Protein AF-A0A954LIM2-F1 (afdb_monomer_lite)

Structure (mmCIF, N/CA/C/O backbone):
data_AF-A0A954LIM2-F1
#
_entry.id   AF-A0A954LIM2-F1
#
loop_
_atom_site.group_PDB
_atom_site.id
_atom_site.type_symbol
_atom_site.label_atom_id
_atom_site.label_alt_id
_atom_site.label_comp_id
_atom_site.label_asym_id
_atom_site.label_entity_id
_atom_site.label_seq_id
_atom_site.pdbx_PDB_ins_code
_atom_site.Cartn_x
_atom_site.Cartn_y
_atom_site.Cartn_z
_atom_site.occupancy
_atom_site.B_iso_or_equiv
_atom_site.auth_seq_id
_atom_site.auth_comp_id
_atom_site.auth_asym_id
_atom_site.auth_atom_id
_atom_site.pdbx_PDB_model_num
ATOM 1 N N . MET A 1 1 ? 5.124 -17.667 42.327 1.00 60.28 1 MET A N 1
ATOM 2 C CA . MET A 1 1 ? 3.919 -17.413 41.499 1.00 60.28 1 MET A CA 1
ATOM 3 C C . MET A 1 1 ? 2.924 -18.568 41.597 1.00 60.28 1 MET A C 1
ATOM 5 O O . MET A 1 1 ? 1.798 -18.326 41.997 1.00 60.28 1 MET A O 1
ATOM 9 N N . LEU A 1 2 ? 3.349 -19.816 41.350 1.00 73.19 2 LEU A N 1
ATOM 10 C CA . LEU A 1 2 ? 2.511 -21.023 41.487 1.00 73.19 2 LEU A CA 1
ATOM 11 C C . LEU A 1 2 ? 1.915 -21.252 42.890 1.00 73.19 2 LEU A C 1
ATOM 13 O O . LEU A 1 2 ? 0.775 -21.692 42.985 1.00 73.19 2 LEU A O 1
ATOM 17 N N . SER A 1 3 ? 2.643 -20.940 43.973 1.00 81.25 3 SER A N 1
ATOM 18 C CA . SER A 1 3 ? 2.095 -21.073 45.336 1.00 81.25 3 SER A CA 1
ATOM 19 C C . SER A 1 3 ? 0.910 -20.132 45.569 1.00 81.25 3 SER A C 1
ATOM 21 O O . SER A 1 3 ? -0.141 -20.582 45.998 1.00 81.25 3 SER A O 1
ATOM 23 N N . ARG A 1 4 ? 1.043 -18.862 45.164 1.00 83.56 4 ARG A N 1
ATOM 24 C CA . ARG A 1 4 ? 0.014 -17.824 45.338 1.00 83.56 4 ARG A CA 1
ATOM 25 C C . ARG A 1 4 ? -1.283 -18.168 44.605 1.00 83.56 4 ARG A C 1
ATOM 27 O O . ARG A 1 4 ? -2.336 -18.174 45.218 1.00 83.56 4 ARG A O 1
ATOM 34 N N . VAL A 1 5 ? -1.188 -18.577 43.338 1.00 88.19 5 VAL A N 1
ATOM 35 C CA . VAL A 1 5 ? -2.343 -19.041 42.542 1.00 88.19 5 VAL A CA 1
ATOM 36 C C . VAL A 1 5 ? -3.065 -20.211 43.220 1.00 88.19 5 VAL A C 1
ATOM 38 O O . VAL A 1 5 ? -4.293 -20.237 43.289 1.00 88.19 5 VAL A O 1
ATOM 41 N N . ASN A 1 6 ? -2.307 -21.179 43.743 1.00 89.75 6 ASN A N 1
ATOM 42 C CA . ASN A 1 6 ? -2.873 -22.327 44.448 1.00 89.75 6 ASN A CA 1
ATOM 43 C C . ASN A 1 6 ? -3.541 -21.939 45.772 1.00 89.75 6 ASN A C 1
ATOM 45 O O . ASN A 1 6 ? -4.542 -22.553 46.142 1.00 89.75 6 ASN A O 1
ATOM 49 N N . ASP A 1 7 ? -3.009 -20.945 46.477 1.00 92.75 7 ASP A N 1
ATOM 50 C CA . ASP A 1 7 ? -3.581 -20.462 47.731 1.00 92.75 7 ASP A CA 1
ATOM 51 C C . ASP A 1 7 ? -4.890 -19.698 47.479 1.00 92.75 7 ASP A C 1
ATOM 53 O O . ASP A 1 7 ? -5.909 -20.037 48.084 1.00 92.75 7 ASP A O 1
ATOM 57 N N . THR A 1 8 ? -4.938 -18.817 46.473 1.00 90.06 8 THR A N 1
ATOM 58 C CA . THR A 1 8 ? -6.178 -18.140 46.054 1.00 90.06 8 THR A CA 1
ATOM 59 C C . THR A 1 8 ? -7.251 -19.143 45.602 1.00 90.06 8 THR A C 1
ATOM 61 O O . THR A 1 8 ? -8.418 -19.030 45.979 1.00 90.06 8 THR A O 1
ATOM 64 N N . LEU A 1 9 ? -6.872 -20.192 44.860 1.00 92.06 9 LEU A N 1
ATOM 65 C CA . LEU A 1 9 ? -7.78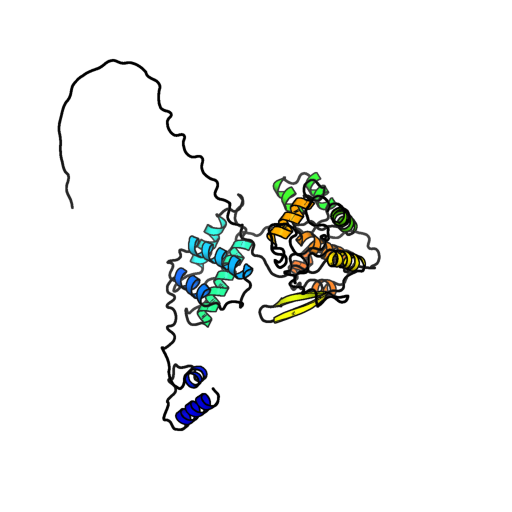6 -21.278 44.474 1.00 92.06 9 LEU A CA 1
ATOM 66 C C . LEU A 1 9 ? -8.322 -22.066 45.679 1.00 92.06 9 LEU A C 1
ATOM 68 O O . LEU A 1 9 ? -9.495 -22.449 45.693 1.00 92.06 9 LEU A O 1
ATOM 72 N N . LYS A 1 10 ? -7.485 -22.332 46.692 1.00 94.69 10 LYS A N 1
ATOM 73 C CA . LYS A 1 10 ? -7.923 -22.982 47.938 1.00 94.69 10 LYS A CA 1
ATOM 74 C C . LYS A 1 10 ? -8.904 -22.103 48.700 1.00 94.69 10 LYS A C 1
ATOM 76 O O . LYS A 1 10 ? -9.874 -22.633 49.238 1.00 94.69 10 LYS A O 1
ATOM 81 N N . ASP A 1 11 ? -8.682 -20.795 48.734 1.00 94.25 11 ASP A N 1
ATOM 82 C CA . ASP A 1 11 ? -9.574 -19.865 49.421 1.00 94.25 11 ASP A CA 1
ATOM 83 C C . ASP A 1 11 ? -10.914 -19.698 48.698 1.00 94.25 11 ASP A C 1
ATOM 85 O O . ASP A 1 11 ? -11.948 -19.649 49.367 1.00 94.25 11 ASP A O 1
ATOM 89 N N . ILE A 1 12 ? -10.932 -19.745 47.361 1.00 93.69 12 ILE A N 1
ATOM 90 C CA . ILE A 1 12 ? -12.177 -19.827 46.578 1.00 93.69 12 ILE A CA 1
ATOM 91 C C . ILE A 1 12 ? -12.929 -21.129 46.889 1.00 93.69 12 ILE A C 1
ATOM 93 O O . ILE A 1 12 ? -14.113 -21.099 47.218 1.00 93.69 12 ILE A O 1
ATOM 97 N N . LYS A 1 13 ? -12.245 -22.283 46.870 1.00 93.50 13 LYS A N 1
ATOM 98 C CA . LYS A 1 13 ? -12.863 -23.588 47.190 1.00 93.50 13 LYS A CA 1
ATOM 99 C C . LYS A 1 13 ? -13.414 -23.665 48.614 1.00 93.50 13 LYS A C 1
ATOM 101 O O . LYS A 1 13 ? -14.409 -24.341 48.845 1.00 93.50 13 LYS A O 1
ATOM 106 N N . ARG A 1 14 ? -12.761 -22.998 49.568 1.00 94.88 14 ARG A N 1
ATOM 107 C CA . ARG A 1 14 ? -13.193 -22.919 50.973 1.00 94.88 14 ARG A CA 1
ATOM 108 C C . ARG A 1 14 ? -14.279 -21.864 51.209 1.00 94.88 14 ARG A C 1
ATOM 110 O O . ARG A 1 14 ? -14.700 -21.705 52.349 1.00 94.88 14 ARG A O 1
ATOM 117 N N . GLY A 1 15 ? -14.688 -21.121 50.176 1.00 90.25 15 GLY A N 1
ATOM 118 C CA . GLY A 1 15 ? -15.663 -20.033 50.282 1.00 90.25 15 GLY A CA 1
ATOM 119 C C . GLY A 1 15 ? -15.150 -18.794 51.023 1.00 90.25 15 GLY A C 1
ATOM 120 O O . GLY A 1 15 ? -15.943 -17.927 51.373 1.00 90.25 15 GLY A O 1
ATOM 121 N N . ARG A 1 16 ? -13.836 -18.700 51.273 1.00 90.19 16 ARG A N 1
ATOM 122 C CA . ARG A 1 16 ? -13.200 -17.536 51.915 1.00 90.19 16 ARG A CA 1
ATOM 123 C C . ARG A 1 16 ? -13.030 -16.366 50.950 1.00 90.19 16 ARG A C 1
ATOM 125 O O . ARG A 1 16 ? -13.025 -15.219 51.379 1.00 90.19 16 ARG A O 1
ATOM 132 N N . LEU A 1 17 ? -12.907 -16.667 49.660 1.00 92.38 17 LEU A N 1
ATOM 133 C CA . LEU A 1 17 ? -12.866 -15.704 48.567 1.00 92.38 17 LEU A CA 1
ATOM 134 C C . LEU A 1 17 ? -14.020 -16.002 47.609 1.00 92.38 17 LEU A C 1
ATOM 136 O O . LEU A 1 17 ? -14.189 -17.136 47.165 1.00 92.38 17 LEU A O 1
ATOM 140 N N . ARG A 1 18 ? -14.820 -14.985 47.287 1.00 91.69 18 ARG A N 1
ATOM 141 C CA . ARG A 1 18 ? -15.905 -15.090 46.309 1.00 91.69 18 ARG A CA 1
ATOM 142 C C . ARG A 1 18 ? -15.488 -14.334 45.057 1.00 91.69 18 ARG A C 1
ATOM 144 O O . ARG A 1 18 ? -15.146 -13.159 45.150 1.00 91.69 18 ARG A O 1
ATOM 151 N N . VAL A 1 19 ? -15.486 -15.015 43.914 1.00 88.88 19 VAL A N 1
ATOM 152 C CA . VAL A 1 19 ? -15.217 -14.373 42.622 1.00 88.88 19 VAL A CA 1
ATOM 153 C C . VAL A 1 19 ? -16.423 -13.485 42.298 1.00 88.88 19 VAL A C 1
ATOM 155 O O . VAL A 1 19 ? -17.538 -14.009 42.303 1.00 88.88 19 VAL A O 1
ATOM 158 N N . PRO A 1 20 ? -16.247 -12.169 42.085 1.00 87.06 20 PRO A N 1
ATOM 159 C CA . PRO A 1 20 ? -17.342 -11.301 41.662 1.00 87.06 20 PRO A CA 1
ATOM 160 C C . PRO A 1 20 ? -17.936 -11.774 40.333 1.00 87.06 20 PRO A C 1
ATOM 162 O O . PRO A 1 20 ? -17.193 -12.196 39.448 1.00 87.06 20 PRO A O 1
ATOM 165 N N . ASP A 1 21 ? -19.257 -11.660 40.180 1.00 82.75 21 ASP A N 1
ATOM 166 C CA . ASP A 1 21 ? -19.974 -12.118 38.979 1.00 82.75 21 ASP A CA 1
ATOM 167 C C . ASP A 1 21 ? -19.512 -11.396 37.695 1.00 82.75 21 ASP A C 1
ATOM 169 O O . ASP A 1 21 ? -19.712 -11.892 36.589 1.00 82.75 21 ASP A O 1
ATOM 173 N N . ASP A 1 22 ? -18.879 -10.227 37.836 1.00 71.88 22 ASP A N 1
ATOM 174 C CA . ASP A 1 22 ? -18.375 -9.388 36.750 1.00 71.88 22 ASP A CA 1
ATOM 175 C C . ASP A 1 22 ? -16.839 -9.390 36.599 1.00 71.88 22 ASP A C 1
ATOM 177 O O . ASP A 1 22 ? -16.312 -8.626 35.786 1.00 71.88 22 ASP A O 1
ATOM 181 N N . ALA A 1 23 ? -16.110 -10.228 37.348 1.00 78.88 23 ALA A N 1
ATOM 182 C CA . ALA A 1 23 ? -14.651 -10.325 37.270 1.00 78.88 23 ALA A CA 1
ATOM 183 C C . ALA A 1 23 ? -14.187 -11.473 36.356 1.00 78.88 23 ALA A C 1
ATOM 185 O O . ALA A 1 23 ? -14.765 -12.557 36.358 1.00 78.88 23 ALA A O 1
ATOM 186 N N . ASP A 1 24 ? -13.084 -11.270 35.622 1.00 80.19 24 ASP A N 1
ATOM 187 C CA . ASP A 1 24 ? -12.388 -12.367 34.937 1.00 80.19 24 ASP A CA 1
ATOM 188 C C . ASP A 1 24 ? -11.778 -13.315 35.994 1.00 80.19 24 ASP A C 1
ATOM 190 O O . ASP A 1 24 ? -10.897 -12.886 36.755 1.00 80.19 24 ASP A O 1
ATOM 194 N N . PRO A 1 25 ? -12.194 -14.596 36.056 1.00 84.31 25 PRO A N 1
ATOM 195 C CA . PRO A 1 25 ? -11.720 -15.527 37.076 1.00 84.31 25 PRO A CA 1
ATOM 196 C C . PRO A 1 25 ? -10.204 -15.744 37.040 1.00 84.31 25 PRO A C 1
ATOM 198 O O . PRO A 1 25 ? -9.582 -15.897 38.090 1.00 84.31 25 PRO A O 1
ATOM 201 N N . ALA A 1 26 ? -9.589 -15.743 35.855 1.00 80.62 26 ALA A N 1
ATOM 202 C CA . ALA A 1 26 ? -8.152 -15.950 35.721 1.00 80.62 26 ALA A CA 1
ATOM 203 C C . ALA A 1 26 ? -7.379 -14.743 36.261 1.00 80.62 26 ALA A C 1
ATOM 205 O O . ALA A 1 26 ? -6.406 -14.911 36.999 1.00 80.62 26 ALA A O 1
ATOM 206 N N . LEU A 1 27 ? -7.841 -13.531 35.944 1.00 77.25 27 LEU A N 1
ATOM 207 C CA . LEU A 1 27 ? -7.218 -12.300 36.424 1.00 77.25 27 LEU A CA 1
ATOM 208 C C . LEU A 1 27 ? -7.368 -12.154 37.947 1.00 77.25 27 LEU A C 1
ATOM 210 O O . LEU A 1 27 ? -6.393 -11.827 38.616 1.00 77.25 27 LEU A O 1
ATOM 214 N N . PHE A 1 28 ? -8.546 -12.482 38.491 1.00 83.31 28 PHE A N 1
ATOM 215 C CA . PHE A 1 28 ? -8.842 -12.472 39.930 1.00 83.31 28 PHE A CA 1
ATOM 216 C C . PHE A 1 28 ? -7.953 -13.435 40.732 1.00 83.31 28 PHE A C 1
ATOM 218 O O . PHE A 1 28 ? -7.491 -13.114 41.827 1.00 83.31 28 PHE A O 1
ATOM 225 N N . ILE A 1 29 ? -7.687 -14.622 40.178 1.00 88.50 29 ILE A N 1
ATOM 226 C CA . ILE A 1 29 ? -6.793 -15.608 40.796 1.00 88.50 29 ILE A CA 1
ATOM 227 C C . ILE A 1 29 ? -5.336 -15.129 40.739 1.00 88.50 29 ILE A C 1
ATOM 229 O O . ILE A 1 29 ? -4.593 -15.273 41.708 1.00 88.50 29 ILE A O 1
ATOM 233 N N . LEU A 1 30 ? -4.914 -14.543 39.616 1.00 83.38 30 LEU A N 1
ATOM 234 C CA . LEU A 1 30 ? -3.550 -14.034 39.448 1.00 83.38 30 LEU A CA 1
ATOM 235 C C . LEU A 1 30 ? -3.264 -12.793 40.307 1.00 83.38 30 LEU A C 1
ATOM 237 O O . LEU A 1 30 ? -2.104 -12.555 40.650 1.00 83.38 30 LEU A O 1
ATOM 241 N N . SER A 1 31 ? -4.298 -12.036 40.677 1.00 82.56 31 SER A N 1
ATOM 242 C CA . SER A 1 31 ? -4.207 -10.844 41.522 1.00 82.56 31 SER A CA 1
ATOM 243 C C . SER A 1 31 ? -4.435 -11.110 43.015 1.00 82.56 31 SER A C 1
ATOM 245 O O . SER A 1 31 ? -4.601 -10.165 43.786 1.00 82.56 31 SER A O 1
ATOM 247 N N . ASP A 1 32 ? -4.404 -12.374 43.454 1.00 86.00 32 ASP A N 1
ATOM 248 C CA . ASP A 1 32 ? -4.543 -12.747 44.871 1.00 86.00 32 ASP A CA 1
ATOM 249 C C . ASP A 1 32 ? -5.898 -12.304 45.467 1.00 86.00 32 ASP A C 1
ATOM 251 O O . ASP A 1 32 ? -5.990 -11.843 46.605 1.00 86.00 32 ASP A O 1
ATOM 255 N N . GLY A 1 33 ? -6.959 -12.359 44.652 1.00 81.19 33 GLY A N 1
ATOM 256 C CA . GLY A 1 33 ? -8.302 -11.919 45.031 1.00 81.19 33 GLY A CA 1
ATOM 257 C C . GLY A 1 33 ? -8.490 -10.400 45.075 1.00 81.19 33 GLY A C 1
ATOM 258 O O . GLY A 1 33 ? -9.546 -9.926 45.497 1.00 81.19 33 GLY A O 1
ATOM 259 N N . LYS A 1 34 ? -7.496 -9.615 44.641 1.00 80.94 34 LYS A N 1
ATOM 260 C CA . LYS A 1 34 ? -7.595 -8.153 44.563 1.00 80.94 34 LYS A CA 1
ATOM 261 C C . LYS A 1 34 ? -8.066 -7.741 43.178 1.00 80.94 34 LYS A C 1
ATOM 263 O O . LYS A 1 34 ? -7.334 -7.856 42.198 1.00 80.94 34 LYS A O 1
ATOM 268 N N . VAL A 1 35 ? -9.292 -7.242 43.078 1.00 64.31 35 VAL A N 1
ATOM 269 C CA . VAL A 1 35 ? -9.741 -6.530 41.876 1.00 64.31 35 VAL A CA 1
ATOM 270 C C . VAL A 1 35 ? -9.316 -5.076 42.045 1.00 64.31 35 VAL A C 1
ATOM 272 O O . VAL A 1 35 ? -10.082 -4.251 42.540 1.00 64.31 35 VAL A O 1
ATOM 275 N N . ASP A 1 36 ? -8.067 -4.765 41.697 1.00 57.91 36 ASP A N 1
ATOM 276 C CA . ASP A 1 36 ? -7.595 -3.380 41.654 1.00 57.91 36 ASP A CA 1
ATOM 277 C C . ASP A 1 36 ? -8.286 -2.673 40.480 1.00 57.91 36 ASP A C 1
ATOM 279 O O . ASP A 1 36 ? -7.799 -2.668 39.355 1.00 57.91 36 ASP A O 1
ATOM 283 N N . LYS A 1 37 ? -9.459 -2.104 40.783 1.00 54.72 37 LYS A N 1
ATOM 284 C CA . LYS A 1 37 ? -10.389 -1.397 39.891 1.00 54.72 37 LYS A CA 1
ATOM 285 C C . LYS A 1 37 ? -10.984 -2.249 38.767 1.00 54.72 37 LYS A C 1
ATOM 287 O O . LYS A 1 37 ? -10.300 -2.837 37.935 1.00 54.72 37 LYS A O 1
ATOM 292 N N . LYS A 1 38 ? -12.317 -2.216 38.689 1.00 52.44 38 LYS A N 1
ATOM 293 C CA . LYS A 1 38 ? -13.050 -2.589 37.478 1.00 52.44 38 LYS A CA 1
ATOM 294 C C . LYS A 1 38 ? -12.432 -1.817 36.305 1.00 52.44 38 LYS A C 1
ATOM 296 O O . LYS A 1 38 ? -12.305 -0.597 36.431 1.00 52.44 38 LYS A O 1
ATOM 301 N N . PRO A 1 39 ? -12.034 -2.477 35.205 1.00 59.31 39 PRO A N 1
ATOM 302 C CA . PRO A 1 39 ? -11.589 -1.766 34.019 1.00 59.31 39 PRO A CA 1
ATOM 303 C C . PRO A 1 39 ? -12.695 -0.792 33.617 1.00 59.31 39 PRO A C 1
ATOM 305 O O . PRO A 1 39 ? -13.811 -1.211 33.299 1.00 59.31 39 PRO A O 1
ATOM 308 N N . GLU A 1 40 ? -12.422 0.508 33.706 1.00 66.81 40 GLU A N 1
ATOM 309 C CA . GLU A 1 40 ? -13.359 1.508 33.219 1.00 66.81 40 GLU A CA 1
ATOM 310 C C . GLU A 1 40 ? -13.441 1.329 31.708 1.00 66.81 40 GLU A C 1
ATOM 312 O O . GLU A 1 40 ? -12.476 1.573 30.983 1.00 66.81 40 GLU A O 1
ATOM 317 N N . VAL A 1 41 ? -14.584 0.834 31.236 1.00 73.00 41 VAL A N 1
ATOM 318 C CA . VAL A 1 41 ? -14.858 0.748 29.806 1.00 73.00 41 VAL A CA 1
ATOM 319 C C . VAL A 1 41 ? -14.809 2.181 29.269 1.00 73.00 41 VAL A C 1
ATOM 321 O O . VAL A 1 41 ? -15.596 3.017 29.733 1.00 73.00 41 VAL A O 1
ATOM 324 N N . PRO A 1 42 ? -13.902 2.500 28.325 1.00 82.12 42 PRO A N 1
ATOM 325 C CA . PRO A 1 42 ? -13.815 3.839 27.770 1.00 82.12 42 PRO A CA 1
ATOM 326 C C . PRO A 1 42 ? -15.179 4.266 27.237 1.00 82.12 42 PRO A C 1
ATOM 328 O O . PRO A 1 42 ? -15.821 3.551 26.467 1.00 82.12 42 PRO A O 1
ATOM 331 N N . THR A 1 43 ? -15.649 5.436 27.662 1.00 86.56 43 THR A N 1
ATOM 332 C CA . THR A 1 43 ? -16.950 5.932 27.216 1.00 86.56 43 THR A CA 1
ATOM 333 C C . THR A 1 43 ? -16.807 6.510 25.810 1.00 86.56 43 THR A C 1
ATOM 335 O O . THR A 1 43 ? -16.353 7.639 25.640 1.00 86.56 43 THR A O 1
ATOM 338 N N . VAL A 1 44 ? -17.211 5.750 24.792 1.00 93.06 44 VAL A N 1
ATOM 339 C CA . VAL A 1 44 ? -17.209 6.204 23.394 1.00 93.06 44 VAL A CA 1
ATOM 340 C C . VAL A 1 44 ? -18.529 6.911 23.085 1.00 93.06 44 VAL A C 1
ATOM 342 O O . VAL A 1 44 ? -19.571 6.271 22.953 1.00 93.06 44 VAL A O 1
ATOM 345 N N . ARG A 1 45 ? -18.503 8.248 22.980 1.00 94.00 45 ARG A N 1
ATOM 346 C CA . ARG A 1 45 ? -19.691 9.055 22.635 1.00 94.00 45 ARG A CA 1
ATOM 347 C C . ARG A 1 45 ? -19.621 9.589 21.211 1.00 94.00 45 ARG A C 1
ATOM 349 O O . ARG A 1 45 ? -20.624 9.568 20.498 1.00 94.00 45 ARG A O 1
ATOM 356 N N . THR A 1 46 ? -18.443 10.049 20.807 1.00 96.94 46 THR A N 1
ATOM 357 C CA . THR A 1 46 ? -18.198 10.726 19.529 1.00 96.94 46 THR A CA 1
ATOM 358 C C . THR A 1 46 ? -17.244 9.943 18.627 1.00 96.94 46 THR A C 1
ATOM 360 O O . THR A 1 46 ? -16.570 9.013 19.077 1.00 96.94 46 THR A O 1
ATOM 363 N N . LEU A 1 47 ? -17.175 10.318 17.347 1.00 95.94 47 LEU A N 1
ATOM 364 C CA . LEU A 1 47 ? -16.177 9.779 16.420 1.00 95.94 47 LEU A CA 1
ATOM 365 C C . LEU A 1 47 ? -14.743 10.005 16.912 1.00 95.94 47 LEU A C 1
ATOM 367 O O . LEU A 1 47 ? -13.928 9.090 16.827 1.00 95.94 47 LEU A O 1
ATOM 371 N N . ALA A 1 48 ? -14.448 11.180 17.473 1.00 96.12 48 ALA A N 1
ATOM 372 C CA . ALA A 1 48 ? -13.147 11.450 18.081 1.00 96.12 48 ALA A CA 1
ATOM 373 C C . ALA A 1 48 ? -12.820 10.468 19.210 1.00 96.12 48 ALA A C 1
ATOM 375 O O . ALA A 1 48 ? -11.710 9.938 19.255 1.00 96.12 48 ALA A O 1
ATOM 376 N N . ASP A 1 49 ? -13.786 10.182 20.092 1.00 96.56 49 ASP A N 1
ATOM 377 C CA . ASP A 1 49 ? -13.582 9.210 21.169 1.00 96.56 49 ASP A CA 1
ATOM 378 C C . ASP A 1 49 ? -13.294 7.818 20.603 1.00 96.56 49 ASP A C 1
ATOM 380 O O . ASP A 1 49 ? -12.370 7.152 21.061 1.00 96.56 49 ASP A O 1
ATOM 384 N N . LEU A 1 50 ? -14.051 7.396 19.583 1.00 96.56 50 LEU A N 1
ATOM 385 C CA . LEU A 1 50 ? -13.867 6.104 18.924 1.00 96.56 50 LEU A CA 1
ATOM 386 C C . LEU A 1 50 ? -12.463 5.974 18.322 1.00 96.56 50 LEU A C 1
ATOM 388 O O . LEU A 1 50 ? -11.798 4.959 18.525 1.00 96.56 50 LEU A O 1
ATOM 392 N N . PHE A 1 51 ? -12.013 6.994 17.589 1.00 96.44 51 PHE A N 1
ATOM 393 C CA . PHE A 1 5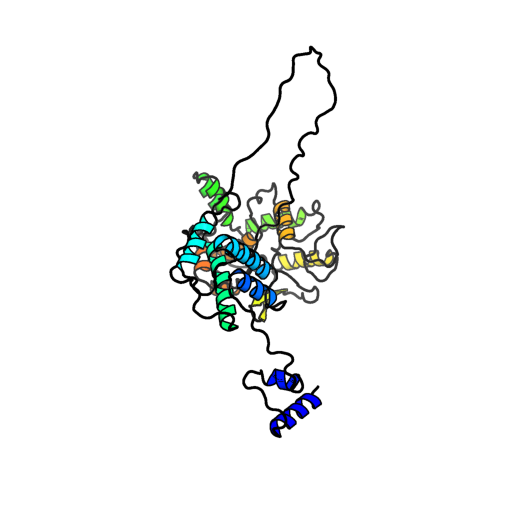1 ? -10.709 6.991 16.925 1.00 96.44 51 PHE A CA 1
ATOM 394 C C . PHE A 1 51 ? -9.563 7.012 17.935 1.00 96.44 51 PHE A C 1
ATOM 396 O O . PHE A 1 51 ? -8.640 6.208 17.819 1.00 96.44 51 PHE A O 1
ATOM 403 N N . ARG A 1 52 ? -9.657 7.851 18.972 1.00 95.75 52 ARG A N 1
ATOM 404 C CA . ARG A 1 52 ? -8.665 7.901 20.052 1.00 95.75 52 ARG A CA 1
ATOM 405 C C . ARG A 1 52 ? -8.557 6.559 20.774 1.00 95.75 52 ARG A C 1
ATOM 407 O O . ARG A 1 52 ? -7.469 5.998 20.861 1.00 95.75 52 ARG A O 1
ATOM 414 N N . VAL A 1 53 ? -9.686 6.014 21.241 1.00 95.19 53 VAL A N 1
ATOM 415 C CA . VAL A 1 53 ? -9.710 4.739 21.980 1.00 95.19 53 VAL A CA 1
ATOM 416 C C . VAL A 1 53 ? -9.164 3.607 21.107 1.00 95.19 53 VAL A C 1
ATOM 418 O O . VAL A 1 53 ? -8.438 2.749 21.602 1.00 95.19 53 VAL A O 1
ATOM 421 N N . TYR A 1 54 ? -9.436 3.621 19.800 1.00 94.81 54 TYR A N 1
ATOM 422 C CA . TYR A 1 54 ? -8.851 2.671 18.857 1.00 94.81 54 TYR A CA 1
ATOM 423 C C . TYR A 1 54 ? -7.322 2.733 18.792 1.00 94.81 54 TYR A C 1
ATOM 425 O O . TYR A 1 54 ? -6.656 1.700 18.887 1.00 94.81 54 TYR A O 1
ATOM 433 N N . GLU A 1 55 ? -6.760 3.930 18.638 1.00 92.62 55 GLU A N 1
ATOM 434 C CA . GLU A 1 55 ? -5.314 4.111 18.513 1.00 92.62 55 GLU A CA 1
ATOM 435 C C . GLU A 1 55 ? -4.561 3.776 19.805 1.00 92.62 55 GLU A C 1
ATOM 437 O O . GLU A 1 55 ? -3.495 3.153 19.738 1.00 92.62 55 GLU A O 1
ATOM 442 N N . GLU A 1 56 ? -5.131 4.148 20.955 1.00 91.19 56 GLU A N 1
ATOM 443 C CA . GLU A 1 56 ? -4.563 3.927 22.291 1.00 91.19 56 GLU A CA 1
ATOM 444 C C . GLU A 1 56 ? -4.641 2.459 22.729 1.00 91.19 56 GLU A C 1
ATOM 446 O O . GLU A 1 56 ? -3.723 1.952 23.373 1.00 91.19 56 GLU A O 1
ATOM 451 N N . THR A 1 57 ? -5.716 1.754 22.363 1.00 89.75 57 THR A N 1
ATOM 452 C CA . THR A 1 57 ? -5.956 0.379 22.835 1.00 89.75 57 THR A CA 1
ATOM 453 C C . THR A 1 57 ? -5.245 -0.667 21.976 1.00 89.75 57 THR A C 1
ATOM 455 O O . THR A 1 57 ? -5.026 -1.789 22.431 1.00 89.75 57 THR A O 1
ATOM 458 N N . LEU A 1 58 ? -4.878 -0.347 20.728 1.00 85.44 58 LEU A N 1
ATOM 459 C CA . LEU A 1 58 ? -4.202 -1.298 19.844 1.00 85.44 58 LEU A CA 1
ATOM 460 C C . LEU A 1 58 ? -2.778 -1.613 20.336 1.00 85.44 58 LEU A C 1
ATOM 462 O O . LEU A 1 58 ? -1.897 -0.749 20.216 1.00 85.44 58 LEU A O 1
ATOM 466 N N . PRO A 1 59 ? -2.497 -2.862 20.769 1.00 81.12 59 PRO A N 1
ATOM 467 C CA . PRO A 1 59 ? -1.179 -3.214 21.271 1.00 81.12 59 PRO A CA 1
ATOM 468 C C . PRO A 1 59 ? -0.093 -3.007 20.204 1.00 81.12 59 PRO A C 1
ATOM 470 O O . PRO A 1 59 ? -0.335 -3.239 19.007 1.00 81.12 59 PRO A O 1
ATOM 473 N N . PRO A 1 60 ? 1.121 -2.595 20.607 1.00 78.75 60 PRO A N 1
ATOM 474 C CA . PRO A 1 60 ? 2.237 -2.473 19.681 1.00 78.75 60 PRO A CA 1
ATOM 475 C C . PRO A 1 60 ? 2.513 -3.823 19.002 1.00 78.75 60 PRO A C 1
ATOM 477 O O . PRO A 1 60 ? 2.463 -4.878 19.630 1.00 78.75 60 PRO A O 1
ATOM 480 N N . GLY A 1 61 ? 2.780 -3.798 17.694 1.00 77.31 61 GLY A N 1
ATOM 481 C CA . GLY A 1 61 ? 3.111 -4.994 16.909 1.00 77.31 61 GLY A CA 1
ATOM 482 C C . GLY A 1 61 ? 1.926 -5.807 16.367 1.00 77.31 61 GLY A C 1
ATOM 483 O O . GLY A 1 61 ? 2.151 -6.678 15.531 1.00 77.31 61 GLY A O 1
ATOM 484 N N . VAL A 1 62 ? 0.674 -5.510 16.748 1.00 82.75 62 VAL A N 1
ATOM 485 C CA . VAL A 1 62 ? -0.516 -6.168 16.153 1.00 82.75 62 VAL A CA 1
ATOM 486 C C . VAL A 1 62 ? -0.685 -5.808 14.677 1.00 82.75 62 VAL A C 1
ATOM 488 O O . VAL A 1 62 ? -1.172 -6.609 13.879 1.00 82.75 62 VAL A O 1
ATOM 491 N N . LYS A 1 63 ? -0.265 -4.598 14.305 1.00 82.06 63 LYS A N 1
ATOM 492 C CA . LYS A 1 63 ? -0.262 -4.106 12.930 1.00 82.06 63 LYS A CA 1
ATOM 493 C C . LYS A 1 63 ? 1.108 -3.576 12.562 1.00 82.06 63 LYS A C 1
ATOM 495 O O . LYS A 1 63 ? 1.852 -3.099 13.417 1.00 82.06 63 LYS A O 1
ATOM 500 N N . GLU A 1 64 ? 1.414 -3.630 11.272 1.00 78.56 64 GLU A N 1
ATOM 501 C CA . GLU A 1 64 ? 2.602 -2.976 10.743 1.00 78.56 64 GLU A CA 1
ATOM 502 C C . GLU A 1 64 ? 2.471 -1.455 10.822 1.00 78.56 64 GLU A C 1
ATOM 504 O O . GLU A 1 64 ? 1.389 -0.912 10.600 1.00 78.56 64 GLU A O 1
ATOM 509 N N . GLU A 1 65 ? 3.586 -0.765 11.068 1.00 80.81 65 GLU A N 1
ATOM 510 C CA . GLU A 1 65 ? 3.594 0.696 11.206 1.00 80.81 65 GLU A CA 1
ATOM 511 C C . GLU A 1 65 ? 3.034 1.415 9.973 1.00 80.81 65 GLU A C 1
ATOM 513 O O . GLU A 1 65 ? 2.217 2.312 10.111 1.00 80.81 65 GLU A O 1
ATOM 518 N N . SER A 1 66 ? 3.348 0.941 8.763 1.00 76.00 66 SER A N 1
ATOM 519 C CA . SER A 1 66 ? 2.800 1.488 7.511 1.00 76.00 66 SER A CA 1
ATOM 520 C C . SER A 1 66 ? 1.279 1.339 7.407 1.00 76.00 66 SER A C 1
ATOM 522 O O . SER A 1 66 ? 0.601 2.186 6.830 1.00 76.00 66 SER A O 1
ATOM 524 N N . THR A 1 67 ? 0.724 0.263 7.974 1.00 82.00 67 THR A N 1
ATOM 525 C CA . THR A 1 67 ? -0.730 0.082 8.052 1.00 82.00 67 THR A CA 1
ATOM 526 C C . THR A 1 67 ? -1.324 1.064 9.056 1.00 82.00 67 THR A C 1
ATOM 528 O O . THR A 1 67 ? -2.335 1.691 8.753 1.00 82.00 67 THR A O 1
ATOM 531 N N . ARG A 1 68 ? -0.674 1.256 10.214 1.00 86.94 68 ARG A N 1
ATOM 532 C CA . ARG A 1 68 ? -1.089 2.259 11.209 1.00 86.94 68 ARG A CA 1
ATOM 533 C C . ARG A 1 68 ? -1.031 3.677 10.635 1.00 86.94 68 ARG A C 1
ATOM 535 O O . ARG A 1 68 ? -1.959 4.446 10.847 1.00 86.94 68 ARG A O 1
ATOM 542 N N . ASP A 1 69 ? 0.005 4.008 9.867 1.00 86.12 69 ASP A N 1
ATOM 543 C CA . ASP A 1 69 ? 0.133 5.288 9.160 1.00 86.12 69 ASP A CA 1
ATOM 544 C C . ASP A 1 69 ? -1.015 5.525 8.179 1.00 86.12 69 ASP A C 1
ATOM 546 O O . ASP A 1 69 ? -1.639 6.587 8.198 1.00 86.12 69 ASP A O 1
ATOM 550 N N . GLY A 1 70 ? -1.334 4.527 7.350 1.00 87.94 70 GLY A N 1
ATOM 551 C CA . GLY A 1 70 ? -2.473 4.604 6.436 1.00 87.94 70 GLY A CA 1
ATOM 552 C C . GLY A 1 70 ? -3.795 4.816 7.176 1.00 87.94 70 GLY A C 1
ATOM 553 O O . GLY A 1 70 ? -4.585 5.680 6.801 1.00 87.94 70 GLY A O 1
ATOM 554 N N . GLU A 1 71 ? -4.012 4.086 8.271 1.00 92.19 71 GLU A N 1
ATOM 555 C CA . GLU A 1 71 ? -5.206 4.237 9.107 1.00 92.19 71 GLU A CA 1
ATOM 556 C C . GLU A 1 71 ? -5.293 5.625 9.744 1.00 92.19 71 GLU A C 1
ATOM 558 O O . GLU A 1 71 ? -6.352 6.239 9.661 1.00 92.19 71 GLU A O 1
ATOM 563 N N . ARG A 1 72 ? -4.190 6.174 10.270 1.00 94.31 72 ARG A N 1
ATOM 564 C CA . ARG A 1 72 ? -4.132 7.552 10.796 1.00 94.31 72 ARG A CA 1
ATOM 565 C C . ARG A 1 72 ? -4.567 8.585 9.757 1.00 94.31 72 ARG A C 1
ATOM 567 O O . ARG A 1 72 ? -5.327 9.505 10.060 1.00 94.31 72 ARG A O 1
ATOM 574 N N . ILE A 1 73 ? -4.117 8.425 8.513 1.00 94.00 73 ILE A N 1
ATOM 575 C CA . ILE A 1 73 ? -4.515 9.305 7.406 1.00 94.00 73 ILE A CA 1
ATOM 576 C C . ILE A 1 73 ? -6.014 9.171 7.124 1.00 94.00 73 ILE A C 1
ATOM 578 O O . ILE A 1 73 ? -6.703 10.184 6.999 1.00 94.00 73 ILE A O 1
ATOM 582 N N . HIS A 1 74 ? -6.533 7.941 7.069 1.00 95.25 74 HIS A N 1
ATOM 583 C CA . HIS A 1 74 ? -7.963 7.706 6.871 1.00 95.25 74 HIS A CA 1
ATOM 584 C C . HIS A 1 74 ? -8.795 8.330 7.998 1.00 95.25 74 HIS A C 1
ATOM 586 O O . HIS A 1 74 ? -9.775 9.017 7.720 1.00 95.25 74 HIS A O 1
ATOM 592 N N . LEU A 1 75 ? -8.383 8.150 9.255 1.00 95.69 75 LEU A N 1
ATOM 593 C CA . LEU A 1 75 ? -9.055 8.705 10.429 1.00 95.69 75 LEU A CA 1
ATOM 594 C C . LEU A 1 75 ? -9.096 10.231 10.401 1.00 95.69 75 LEU A C 1
ATOM 596 O O . LEU A 1 75 ? -10.145 10.817 10.654 1.00 95.69 75 LEU A O 1
ATOM 600 N N . LYS A 1 76 ? -8.000 10.881 9.999 1.00 96.19 76 LYS A N 1
ATOM 601 C CA . LYS A 1 76 ? -7.960 12.335 9.810 1.00 96.19 76 LYS A CA 1
ATOM 602 C C . LYS A 1 76 ? -8.954 12.806 8.744 1.00 96.19 76 LYS A C 1
ATOM 604 O O . LYS A 1 76 ? -9.626 13.819 8.935 1.00 96.19 76 LYS A O 1
ATOM 609 N N . HIS A 1 77 ? -9.059 12.098 7.618 1.00 96.62 77 HIS A N 1
ATOM 610 C CA . HIS A 1 77 ? -10.021 12.445 6.567 1.00 96.62 77 HIS A CA 1
ATOM 611 C C . HIS A 1 77 ? -11.467 12.234 7.027 1.00 96.62 77 HIS A C 1
ATOM 613 O O . HIS A 1 77 ? -12.294 13.126 6.829 1.00 96.62 77 HIS A O 1
ATOM 619 N N . LEU A 1 78 ? -11.745 11.102 7.681 1.00 96.31 78 LEU A N 1
ATOM 620 C CA . LEU A 1 78 ? -13.042 10.780 8.274 1.00 96.31 78 LEU A CA 1
ATOM 621 C C . LEU A 1 78 ? -13.453 11.842 9.295 1.00 96.31 78 LEU A C 1
ATOM 623 O O . LEU A 1 78 ? -14.523 12.424 9.154 1.00 96.31 78 LEU A O 1
ATOM 627 N N . GLY A 1 79 ? -12.587 12.163 10.258 1.00 95.62 79 GLY A N 1
ATOM 628 C CA . GLY A 1 79 ? -12.845 13.178 11.281 1.00 95.62 79 GLY A CA 1
ATOM 629 C C . GLY A 1 79 ? -13.128 14.559 10.688 1.00 95.62 79 GLY A C 1
ATOM 630 O O . GLY A 1 79 ? -14.105 15.209 11.064 1.00 95.62 79 GLY A O 1
ATOM 631 N N . ARG A 1 80 ? -12.341 14.975 9.686 1.00 95.81 80 ARG A N 1
ATOM 632 C CA . ARG A 1 80 ? -12.529 16.260 8.998 1.00 95.81 80 ARG A CA 1
ATOM 633 C C . ARG A 1 80 ? -13.896 16.377 8.317 1.00 95.81 80 ARG A C 1
ATOM 635 O O . ARG A 1 80 ? -14.514 17.433 8.396 1.00 95.81 80 ARG A O 1
ATOM 642 N N . HIS A 1 81 ? -14.360 15.328 7.635 1.00 96.69 81 HIS A N 1
ATOM 643 C CA . HIS A 1 81 ? -15.552 15.400 6.773 1.00 96.69 81 HIS A CA 1
ATOM 644 C C . HIS A 1 81 ? -16.853 14.934 7.442 1.00 96.69 81 HIS A C 1
ATOM 646 O O . HIS A 1 81 ? -17.918 15.462 7.111 1.00 96.69 81 HIS A O 1
ATOM 652 N N . LEU A 1 82 ? -16.778 13.984 8.382 1.00 94.06 82 LEU A N 1
ATOM 653 C CA . LEU A 1 82 ? -17.917 13.526 9.193 1.00 94.06 82 LEU A CA 1
ATOM 654 C C . LEU A 1 82 ? -18.160 14.388 10.433 1.00 94.06 82 LEU A C 1
ATOM 656 O O . LEU A 1 82 ? -19.209 14.241 11.047 1.00 94.06 82 LEU A O 1
ATOM 660 N N . ASN A 1 83 ? -17.237 15.297 10.767 1.00 92.81 83 ASN A N 1
ATOM 661 C CA . ASN A 1 83 ? -17.168 16.018 12.038 1.00 92.81 83 ASN A CA 1
ATOM 662 C C . ASN A 1 83 ? -16.843 15.084 13.214 1.00 92.81 83 ASN A C 1
ATOM 664 O O . ASN A 1 83 ? -17.642 14.256 13.636 1.00 92.81 83 ASN A O 1
ATOM 668 N N . GLU A 1 84 ? -15.672 15.285 13.805 1.00 92.69 84 GLU A N 1
ATOM 669 C CA . GLU A 1 84 ? -15.172 14.559 14.976 1.00 92.69 84 GLU A CA 1
ATOM 670 C C . GLU A 1 84 ? -16.144 14.518 16.168 1.00 92.69 84 GLU A C 1
ATOM 672 O O . GLU A 1 84 ? -16.153 13.545 16.922 1.00 92.69 84 GLU A O 1
ATOM 677 N N . LYS A 1 85 ? -17.000 15.537 16.320 1.00 94.44 85 LYS A N 1
ATOM 678 C CA . LYS A 1 85 ? -18.011 15.616 17.389 1.00 94.44 85 LYS A CA 1
ATOM 679 C C . LYS A 1 85 ? -19.292 14.835 17.089 1.00 94.44 85 LYS A C 1
ATOM 681 O O . LYS A 1 85 ? -20.181 14.800 17.938 1.00 94.44 85 LYS A O 1
ATOM 686 N N . MET A 1 86 ? -19.420 14.244 15.900 1.00 94.62 86 MET A N 1
ATOM 687 C CA . MET A 1 86 ? -20.597 13.467 15.521 1.00 94.62 86 MET A CA 1
ATOM 688 C C . MET A 1 86 ? -20.809 12.317 16.519 1.00 94.62 86 MET A C 1
ATOM 690 O O . MET A 1 86 ? -19.870 11.550 16.767 1.00 94.62 86 MET A O 1
ATOM 694 N N . PRO A 1 87 ? -22.016 12.180 17.099 1.00 95.00 87 PRO A N 1
ATOM 695 C CA . PRO A 1 87 ? -22.337 11.051 17.956 1.00 95.00 87 PRO A CA 1
ATOM 696 C C . PRO A 1 87 ? -22.218 9.736 17.185 1.00 95.00 87 PRO A C 1
ATOM 698 O O . PRO A 1 87 ? -22.793 9.589 16.109 1.00 95.00 87 PRO A O 1
ATOM 701 N N . VAL A 1 88 ? -21.506 8.758 17.748 1.00 94.31 88 VAL A N 1
ATOM 702 C CA . VAL A 1 88 ? -21.416 7.417 17.138 1.00 94.31 88 VAL A CA 1
ATOM 703 C C . VAL A 1 88 ? -22.787 6.742 17.176 1.00 94.31 88 VAL A C 1
ATOM 705 O O . VAL A 1 88 ? -23.227 6.107 16.218 1.00 94.31 88 VAL A O 1
ATOM 708 N N . ARG A 1 89 ? -23.506 6.931 18.288 1.00 89.62 89 ARG A N 1
ATOM 709 C CA . ARG A 1 89 ? -24.870 6.439 18.460 1.00 89.62 89 ARG A CA 1
ATOM 710 C C . ARG A 1 89 ? -25.825 7.273 17.609 1.00 89.62 89 ARG A C 1
ATOM 712 O O . ARG A 1 89 ? -26.039 8.447 17.890 1.00 89.62 89 ARG A O 1
ATOM 719 N N . GLY A 1 90 ? -26.432 6.636 16.613 1.00 86.69 90 GLY A N 1
ATOM 720 C CA . GLY A 1 90 ? -27.401 7.272 15.719 1.00 86.69 90 GLY A CA 1
ATOM 721 C C . GLY A 1 90 ? -26.843 7.676 14.357 1.00 86.69 90 GLY A C 1
ATOM 722 O O . GLY A 1 90 ? -27.606 8.222 13.565 1.00 86.69 90 GLY A O 1
ATOM 723 N N . MET A 1 91 ? -25.571 7.376 14.067 1.00 94.44 91 MET A N 1
ATOM 724 C CA . MET A 1 91 ? -25.027 7.506 12.715 1.00 94.44 91 MET A CA 1
ATOM 725 C C . MET A 1 91 ? -25.802 6.619 11.733 1.00 94.44 91 MET A C 1
ATOM 727 O O . MET A 1 91 ? -26.115 5.463 12.031 1.00 94.44 91 MET A O 1
ATOM 731 N N . LYS A 1 92 ? -26.102 7.163 10.554 1.00 95.12 92 LYS A N 1
ATOM 732 C CA . LYS A 1 92 ? -26.888 6.518 9.497 1.00 95.12 92 LYS A CA 1
ATOM 733 C C . LYS A 1 92 ? -26.074 6.400 8.204 1.00 95.12 92 LYS A C 1
ATOM 735 O O . LYS A 1 92 ? -25.120 7.153 8.018 1.00 95.12 92 LYS A O 1
ATOM 740 N N . PRO A 1 93 ? -26.477 5.528 7.259 1.00 97.00 93 PRO A N 1
ATOM 741 C CA . PRO A 1 93 ? -25.801 5.422 5.963 1.00 97.00 93 PRO A CA 1
ATOM 742 C C . PRO A 1 93 ? -25.708 6.751 5.204 1.00 97.00 93 PRO A C 1
ATOM 744 O O . PRO A 1 93 ? -24.696 7.037 4.575 1.00 97.00 93 PRO A O 1
ATOM 747 N N . HIS A 1 94 ? -26.711 7.622 5.351 1.00 96.75 94 HIS A N 1
ATOM 748 C CA . HIS A 1 94 ? -26.700 8.974 4.787 1.00 96.75 94 HIS A CA 1
ATOM 749 C C . HIS A 1 94 ? -25.505 9.830 5.256 1.00 96.75 94 HIS A C 1
ATOM 751 O O . HIS A 1 94 ? -24.983 10.625 4.477 1.00 96.75 94 HIS A O 1
ATOM 757 N N . ASP A 1 95 ? -25.021 9.658 6.490 1.00 96.50 95 ASP A N 1
ATOM 758 C CA . ASP A 1 95 ? -23.857 10.400 6.989 1.00 96.50 95 ASP A CA 1
ATOM 759 C C . ASP A 1 95 ? -22.577 9.967 6.259 1.00 96.50 95 ASP A C 1
ATOM 761 O O . ASP A 1 95 ? -21.781 10.808 5.833 1.00 96.50 95 ASP A O 1
ATOM 765 N N . LEU A 1 96 ? -22.417 8.658 6.031 1.00 97.38 96 LEU A N 1
ATOM 766 C CA . LEU A 1 96 ? -21.312 8.118 5.238 1.00 97.38 96 LEU A CA 1
ATOM 767 C C . LEU A 1 96 ? -21.449 8.435 3.744 1.00 97.38 96 LEU A C 1
ATOM 769 O O . LEU A 1 96 ? -20.438 8.684 3.090 1.00 97.38 96 LEU A O 1
ATOM 773 N N . GLN A 1 97 ? -22.664 8.505 3.198 1.00 98.12 97 GLN A N 1
ATOM 774 C CA . GLN A 1 97 ? -22.853 8.960 1.820 1.00 98.12 97 GLN A CA 1
ATOM 775 C C . GLN A 1 97 ? -22.438 10.429 1.663 1.00 98.12 97 GLN A C 1
ATOM 777 O O . GLN A 1 97 ? -21.734 10.782 0.718 1.00 98.12 97 GLN A O 1
ATOM 782 N N . ASN A 1 98 ? -22.784 11.286 2.629 1.00 97.19 98 ASN A N 1
ATOM 783 C CA . ASN A 1 98 ? -22.330 12.677 2.644 1.00 97.19 98 ASN A CA 1
ATOM 784 C C . ASN A 1 98 ? -20.810 12.788 2.765 1.00 97.19 98 ASN A C 1
ATOM 786 O O . ASN A 1 98 ? -20.209 13.641 2.109 1.00 97.19 98 ASN A O 1
ATOM 790 N N . TYR A 1 99 ? -20.180 11.917 3.558 1.00 97.69 99 TYR A N 1
ATOM 791 C CA . TYR A 1 99 ? -18.725 11.794 3.583 1.00 97.69 99 TYR A CA 1
ATOM 792 C C . TYR A 1 99 ? -18.163 11.473 2.199 1.00 97.69 99 TYR A C 1
ATOM 794 O O . TYR A 1 99 ? -17.271 12.182 1.742 1.00 97.69 99 TYR A O 1
ATOM 802 N N . ILE A 1 100 ? -18.693 10.450 1.520 1.00 97.81 100 ILE A N 1
ATOM 803 C CA . ILE A 1 100 ? -18.229 10.039 0.188 1.00 97.81 100 ILE A CA 1
ATOM 804 C C . ILE A 1 100 ? -18.349 11.198 -0.805 1.00 97.81 100 ILE A C 1
ATOM 806 O O . ILE A 1 100 ? -17.381 11.504 -1.500 1.00 97.81 100 ILE A O 1
ATOM 810 N N . ASN A 1 101 ? -19.494 11.881 -0.820 1.00 96.75 101 ASN A N 1
ATOM 811 C CA . ASN A 1 101 ? -19.754 12.999 -1.724 1.00 96.75 101 ASN A CA 1
ATOM 812 C C . ASN A 1 101 ? -18.781 14.166 -1.478 1.00 96.75 101 ASN A C 1
ATOM 814 O O . ASN A 1 101 ? -18.182 14.682 -2.419 1.00 96.75 101 ASN A O 1
ATOM 818 N N . ARG A 1 102 ? -18.565 14.551 -0.211 1.00 96.88 102 ARG A N 1
ATOM 819 C CA . ARG A 1 102 ? -17.615 15.620 0.155 1.00 96.88 102 ARG A CA 1
ATOM 820 C C . ARG A 1 102 ? -16.177 15.230 -0.158 1.00 96.88 102 ARG A C 1
ATOM 822 O O . ARG A 1 102 ? -15.439 16.012 -0.747 1.00 96.88 102 ARG A O 1
ATOM 829 N N . ARG A 1 103 ? -15.785 14.007 0.205 1.00 96.50 103 ARG A N 1
ATOM 830 C CA . ARG A 1 103 ? -14.437 13.480 -0.012 1.00 96.50 103 ARG A CA 1
ATOM 831 C C . ARG A 1 103 ? -14.109 13.347 -1.498 1.00 96.50 103 ARG A C 1
ATOM 833 O O . ARG A 1 103 ? -12.965 13.581 -1.869 1.00 96.50 103 ARG A O 1
ATOM 840 N N . GLY A 1 104 ? -15.090 13.011 -2.335 1.00 94.81 104 GLY A N 1
ATOM 841 C CA . GLY A 1 104 ? -14.943 12.972 -3.792 1.00 94.81 104 GLY A CA 1
ATOM 842 C C . GLY A 1 104 ? -14.703 14.343 -4.427 1.00 94.81 104 GLY A C 1
ATOM 843 O O . GLY A 1 104 ? -14.092 14.410 -5.488 1.00 94.81 104 GLY A O 1
ATOM 844 N N . GLY A 1 105 ? -15.128 15.426 -3.766 1.00 94.00 105 GLY A N 1
ATOM 845 C CA . GLY A 1 105 ? -14.843 16.802 -4.180 1.00 94.00 105 GLY A CA 1
ATOM 846 C C . GLY A 1 105 ? -13.460 17.320 -3.767 1.00 94.00 105 GLY A C 1
ATOM 847 O O . GLY A 1 105 ? -13.039 18.370 -4.248 1.00 94.00 105 GLY A O 1
ATOM 848 N N . ASP A 1 106 ? -12.739 16.609 -2.894 1.00 95.69 106 ASP A N 1
ATOM 849 C CA . ASP A 1 106 ? -11.353 16.954 -2.582 1.00 95.69 106 ASP A CA 1
ATOM 850 C C . ASP A 1 106 ? -10.441 16.672 -3.782 1.00 95.69 106 ASP A C 1
ATOM 852 O O . ASP A 1 106 ? -10.697 15.773 -4.588 1.00 95.69 106 ASP A O 1
ATOM 856 N N . THR A 1 107 ? -9.305 17.367 -3.829 1.00 94.94 107 THR A N 1
ATOM 857 C CA . THR A 1 107 ? -8.261 17.128 -4.827 1.00 94.94 107 THR A CA 1
ATOM 858 C C . THR A 1 107 ? -6.947 16.673 -4.198 1.00 94.94 107 THR A C 1
ATOM 860 O O . THR A 1 107 ? -6.604 17.006 -3.060 1.00 94.94 107 THR A O 1
ATOM 863 N N . TRP A 1 108 ? -6.195 15.882 -4.957 1.00 87.75 108 TRP A N 1
ATOM 864 C CA . TRP A 1 108 ? -4.830 15.466 -4.675 1.00 87.75 108 TRP A CA 1
ATOM 865 C C . TRP A 1 108 ? -4.001 15.622 -5.949 1.00 87.75 108 TRP A C 1
ATOM 867 O O . TRP A 1 108 ? -4.359 15.073 -6.985 1.00 87.75 108 TRP A O 1
ATOM 877 N N . ASN A 1 109 ? -2.908 16.390 -5.889 1.00 87.12 109 ASN A N 1
ATOM 878 C CA . ASN A 1 109 ? -2.106 16.759 -7.067 1.00 87.12 109 ASN A CA 1
ATOM 879 C C . ASN A 1 109 ? -2.934 17.365 -8.220 1.00 87.12 109 ASN A C 1
ATOM 881 O O . ASN A 1 109 ? -2.642 17.134 -9.387 1.00 87.12 109 ASN A O 1
ATOM 885 N N . GLY A 1 110 ? -3.976 18.135 -7.888 1.00 88.88 110 GLY A N 1
ATOM 886 C CA . GLY A 1 110 ? -4.871 18.753 -8.871 1.00 88.88 110 GLY A CA 1
ATOM 887 C C . GLY A 1 110 ? -5.944 17.821 -9.443 1.00 88.88 110 GLY A C 1
ATOM 888 O O . GLY A 1 110 ? -6.857 18.311 -10.096 1.00 88.88 110 GLY A O 1
ATOM 889 N N . GLU A 1 111 ? -5.898 16.517 -9.156 1.00 87.06 111 GLU A N 1
ATOM 890 C CA . GLU A 1 111 ? -6.925 15.562 -9.584 1.00 87.06 111 GLU A CA 1
ATOM 891 C C . GLU A 1 111 ? -7.948 15.287 -8.468 1.00 87.06 111 GLU A C 1
ATOM 893 O O . GLU A 1 111 ? -7.573 15.256 -7.291 1.00 87.06 111 GLU A O 1
ATOM 898 N N . PRO A 1 112 ? -9.229 15.036 -8.794 1.00 92.38 112 PRO A N 1
ATOM 899 C CA . PRO A 1 112 ? -10.213 14.558 -7.827 1.00 92.38 112 PRO A CA 1
ATOM 900 C C . PRO A 1 112 ? -9.802 13.236 -7.165 1.00 92.38 112 PRO A C 1
ATOM 902 O O . PRO A 1 112 ? -9.153 12.374 -7.765 1.00 92.38 112 PRO A O 1
ATOM 905 N N . ILE A 1 113 ? -10.213 13.037 -5.915 1.00 93.06 113 ILE A N 1
ATOM 906 C CA . ILE A 1 113 ? -9.910 11.800 -5.189 1.00 93.06 113 ILE A CA 1
ATOM 907 C C . ILE A 1 113 ? -10.669 10.616 -5.792 1.00 93.06 113 ILE A C 1
ATOM 909 O O . ILE A 1 113 ? -11.897 10.577 -5.827 1.00 93.06 113 ILE A O 1
ATOM 913 N N . LYS A 1 114 ? -9.917 9.586 -6.190 1.00 89.06 114 LYS A N 1
ATOM 914 C CA . LYS A 1 114 ? -10.465 8.351 -6.766 1.00 89.06 114 LYS A CA 1
ATOM 915 C C . LYS A 1 114 ? -11.379 7.618 -5.775 1.00 89.06 114 LYS A C 1
ATOM 917 O O . LYS A 1 114 ? -11.029 7.454 -4.602 1.00 89.06 114 LYS A O 1
ATOM 922 N N . GLY A 1 115 ? -12.482 7.051 -6.273 1.00 90.19 115 GLY A N 1
ATOM 923 C CA . GLY A 1 115 ? -13.428 6.258 -5.473 1.00 90.19 115 GLY A CA 1
ATOM 924 C C . GLY A 1 115 ? -12.781 5.075 -4.733 1.00 90.19 115 GLY A C 1
ATOM 925 O O . GLY A 1 115 ? -13.171 4.762 -3.611 1.00 90.19 115 GLY A O 1
ATOM 926 N N . ASP A 1 116 ? -11.726 4.473 -5.297 1.00 87.62 116 ASP A N 1
ATOM 927 C CA . ASP A 1 116 ? -10.899 3.437 -4.647 1.00 87.62 116 ASP A CA 1
ATOM 928 C C . ASP A 1 116 ? -10.277 3.906 -3.319 1.00 87.62 116 ASP A C 1
ATOM 930 O O . ASP A 1 116 ? -10.120 3.117 -2.387 1.00 87.62 116 ASP A O 1
ATOM 934 N N . THR A 1 117 ? -9.875 5.174 -3.233 1.00 89.81 117 THR A N 1
ATOM 935 C CA . THR A 1 117 ? -9.285 5.755 -2.019 1.00 89.81 117 THR A CA 1
ATOM 936 C C . THR A 1 117 ? -10.357 5.949 -0.955 1.00 89.81 117 THR A C 1
ATOM 938 O O . THR A 1 117 ? -10.172 5.520 0.181 1.00 89.81 117 THR A O 1
ATOM 941 N N . ILE A 1 118 ? -11.515 6.488 -1.342 1.00 95.25 118 ILE A N 1
ATOM 942 C CA . ILE A 1 118 ? -12.658 6.687 -0.442 1.00 95.25 118 ILE A CA 1
ATOM 943 C C . ILE A 1 118 ? -13.166 5.340 0.091 1.00 95.25 118 ILE A C 1
ATOM 945 O O . ILE A 1 118 ? -13.409 5.183 1.285 1.00 95.25 118 ILE A O 1
ATOM 949 N N . ALA A 1 119 ? -13.258 4.324 -0.772 1.00 93.81 119 ALA A N 1
ATOM 950 C CA . ALA A 1 119 ? -13.662 2.978 -0.378 1.00 93.81 119 ALA A CA 1
ATOM 951 C C . ALA A 1 119 ? -12.713 2.355 0.662 1.00 93.81 119 ALA A C 1
ATOM 953 O O . ALA A 1 119 ? -13.171 1.660 1.572 1.00 93.81 119 ALA A O 1
ATOM 954 N N . LYS A 1 120 ? -11.401 2.624 0.585 1.00 91.56 120 LYS A N 1
ATOM 955 C CA . LYS A 1 120 ? -10.443 2.187 1.619 1.00 91.56 120 LYS A CA 1
ATOM 956 C C . LYS A 1 120 ? -10.660 2.901 2.942 1.00 91.56 120 LYS A C 1
ATOM 958 O O . LYS A 1 120 ? -10.637 2.241 3.975 1.00 91.56 120 LYS A O 1
ATOM 963 N N . GLU A 1 121 ? -10.901 4.208 2.913 1.00 95.56 121 GLU A N 1
ATOM 964 C CA . GLU A 1 121 ? -11.194 4.994 4.115 1.00 95.56 121 GLU A CA 1
ATOM 965 C C . GLU A 1 121 ? -12.459 4.454 4.814 1.00 95.56 121 GLU A C 1
ATOM 967 O O . GLU A 1 121 ? -12.429 4.168 6.012 1.00 95.56 121 GLU A O 1
ATOM 972 N N . VAL A 1 122 ? -13.531 4.173 4.058 1.00 96.81 122 VAL A N 1
ATOM 973 C CA . VAL A 1 122 ? -14.759 3.541 4.586 1.00 96.81 122 VAL A CA 1
ATOM 974 C C . VAL A 1 122 ? -14.510 2.106 5.073 1.00 96.81 122 VAL A C 1
ATOM 976 O O . VAL A 1 122 ? -15.072 1.681 6.082 1.00 96.81 122 VAL A O 1
ATOM 979 N N . THR A 1 123 ? -13.625 1.350 4.418 1.00 95.25 123 THR A N 1
ATOM 980 C CA . THR A 1 123 ? -13.231 0.007 4.882 1.00 95.25 123 THR A CA 1
ATOM 981 C C . THR A 1 123 ? -12.493 0.071 6.221 1.00 95.25 123 THR A C 1
ATOM 983 O O . THR A 1 123 ? -12.775 -0.728 7.116 1.00 95.25 123 THR A O 1
ATOM 986 N N . THR A 1 124 ? -11.589 1.039 6.399 1.00 94.94 124 THR A N 1
ATOM 987 C CA . THR A 1 124 ? -10.938 1.302 7.689 1.00 94.94 124 THR A CA 1
ATOM 988 C C . THR A 1 124 ? -11.966 1.686 8.747 1.00 94.94 124 THR A C 1
ATOM 990 O O . THR A 1 124 ? -11.941 1.123 9.839 1.00 94.94 124 THR A O 1
ATOM 993 N N . PHE A 1 125 ? -12.921 2.559 8.419 1.00 96.75 125 PHE A N 1
ATOM 994 C CA . PHE A 1 125 ? -14.011 2.906 9.331 1.00 96.75 125 PHE A CA 1
ATOM 995 C C . PHE A 1 125 ? -14.805 1.670 9.780 1.00 96.75 125 PHE A C 1
ATOM 997 O O . PHE A 1 125 ? -14.986 1.448 10.977 1.00 96.75 125 PHE A O 1
ATOM 1004 N N . ARG A 1 126 ? -15.197 0.805 8.835 1.00 96.94 126 ARG A N 1
ATOM 1005 C CA . ARG A 1 126 ? -15.890 -0.460 9.122 1.00 96.94 126 ARG A CA 1
ATOM 1006 C C . ARG A 1 126 ? -15.089 -1.371 10.044 1.00 96.94 126 ARG A C 1
ATOM 1008 O O . ARG A 1 126 ? -15.653 -1.975 10.956 1.00 96.94 126 ARG A O 1
ATOM 1015 N N . LEU A 1 127 ? -13.782 -1.476 9.813 1.00 95.31 127 LEU A N 1
ATOM 1016 C CA . LEU A 1 127 ? -12.884 -2.266 10.650 1.00 95.31 127 LEU A CA 1
ATOM 1017 C C . LEU A 1 127 ? -12.891 -1.760 12.097 1.00 95.31 127 LEU A C 1
ATOM 1019 O O . LEU A 1 127 ? -13.007 -2.568 13.020 1.00 95.31 127 LEU A O 1
ATOM 1023 N N . ILE A 1 128 ? -12.789 -0.444 12.288 1.00 95.81 128 ILE A N 1
ATOM 1024 C CA . ILE A 1 128 ? -12.758 0.197 13.608 1.00 95.81 128 ILE A CA 1
ATOM 1025 C C . ILE A 1 128 ? -14.108 0.057 14.310 1.00 95.81 128 ILE A C 1
ATOM 1027 O O . ILE A 1 128 ? -14.151 -0.328 15.476 1.00 95.81 128 ILE A O 1
ATOM 1031 N N . TRP A 1 129 ? -15.214 0.267 13.595 1.00 96.88 129 TRP A N 1
ATOM 1032 C CA . TRP A 1 129 ? -16.560 0.083 14.139 1.00 96.88 129 TRP A CA 1
ATOM 1033 C C . TRP A 1 129 ? -16.784 -1.347 14.636 1.00 96.88 129 TRP A C 1
ATOM 1035 O O . TRP A 1 129 ? -17.152 -1.564 15.788 1.00 96.88 129 TRP A O 1
ATOM 1045 N N . ASN A 1 130 ? -16.496 -2.345 13.797 1.00 95.56 130 ASN A N 1
ATOM 1046 C CA . ASN A 1 130 ? -16.659 -3.755 14.157 1.00 95.56 130 ASN A CA 1
ATOM 1047 C C . ASN A 1 130 ? -15.728 -4.174 15.300 1.00 95.56 130 ASN A C 1
ATOM 1049 O O . ASN A 1 130 ? -16.051 -5.067 16.083 1.00 95.56 130 ASN A O 1
ATOM 1053 N N . TRP A 1 131 ? -14.545 -3.566 15.397 1.00 94.94 131 TRP A N 1
ATOM 1054 C CA . TRP A 1 131 ? -13.688 -3.734 16.562 1.00 94.94 131 TRP A CA 1
ATOM 1055 C C . TRP A 1 131 ? -14.350 -3.171 17.826 1.00 94.94 131 TRP A C 1
ATOM 1057 O O . TRP A 1 131 ? -14.459 -3.906 18.801 1.00 94.94 131 TRP A O 1
ATOM 1067 N N . ALA A 1 132 ? -14.868 -1.944 17.795 1.00 94.81 132 ALA A N 1
ATOM 1068 C CA . ALA A 1 132 ? -15.494 -1.315 18.956 1.00 94.81 132 ALA A CA 1
ATOM 1069 C C . ALA A 1 132 ? -16.764 -2.046 19.423 1.00 94.81 132 ALA A C 1
ATOM 1071 O O . ALA A 1 132 ? -16.978 -2.170 20.627 1.00 94.81 132 ALA A O 1
ATOM 1072 N N . VAL A 1 133 ? -17.552 -2.605 18.495 1.00 94.56 133 VAL A N 1
ATOM 1073 C CA . VAL A 1 133 ? -18.687 -3.487 18.822 1.00 94.56 133 VAL A CA 1
ATOM 1074 C C . VAL A 1 133 ? -18.217 -4.747 19.550 1.00 94.56 133 VAL A C 1
ATOM 1076 O O . VAL A 1 133 ? -18.760 -5.094 20.593 1.00 94.56 133 VAL A O 1
ATOM 1079 N N . ARG A 1 134 ? -17.168 -5.421 19.054 1.00 93.00 134 ARG A N 1
ATOM 1080 C CA . ARG A 1 134 ? -16.616 -6.622 19.714 1.00 93.00 134 ARG A CA 1
ATOM 1081 C C . ARG A 1 134 ? -16.038 -6.336 21.099 1.00 93.00 134 ARG A C 1
ATOM 1083 O O . ARG A 1 134 ? -16.060 -7.221 21.943 1.00 93.00 134 ARG A O 1
ATOM 1090 N N . MET A 1 135 ? -15.522 -5.129 21.316 1.00 91.12 135 MET A N 1
ATOM 1091 C CA . MET A 1 135 ? -15.016 -4.685 22.617 1.00 91.12 135 MET A CA 1
ATOM 1092 C C . MET A 1 135 ? -16.128 -4.200 23.564 1.00 91.12 135 MET A C 1
ATOM 1094 O O . MET A 1 135 ? -15.840 -3.870 24.710 1.00 91.12 135 MET A O 1
ATOM 1098 N N . GLY A 1 136 ? -17.384 -4.129 23.103 1.00 91.56 136 GLY A N 1
ATOM 1099 C CA . GLY A 1 136 ? -18.514 -3.633 23.893 1.00 91.56 136 GLY A CA 1
ATOM 1100 C C . GLY A 1 136 ? -18.520 -2.116 24.111 1.00 91.56 136 GLY A C 1
ATOM 1101 O O . GLY A 1 136 ? -19.248 -1.629 24.972 1.00 91.56 136 GLY A O 1
ATOM 1102 N N . TYR A 1 137 ? -17.723 -1.353 23.354 1.00 93.25 137 TYR A N 1
ATOM 1103 C CA . TYR A 1 137 ? -17.660 0.111 23.472 1.00 93.25 137 TYR A CA 1
ATOM 1104 C C . TYR A 1 137 ? -18.862 0.799 22.829 1.00 93.25 137 TYR A C 1
ATOM 1106 O O . TYR A 1 137 ? -19.294 1.860 23.276 1.00 93.25 137 TYR A O 1
ATOM 1114 N N . ILE A 1 138 ? -19.397 0.195 21.768 1.00 94.69 138 ILE A N 1
ATOM 1115 C CA . ILE A 1 138 ? -20.590 0.647 21.052 1.00 94.69 138 ILE A CA 1
ATOM 1116 C C . ILE A 1 138 ? -21.444 -0.567 20.682 1.00 94.69 138 ILE A C 1
ATOM 1118 O O . ILE A 1 138 ? -20.957 -1.693 20.667 1.00 94.69 138 ILE A O 1
ATOM 1122 N N . ASN A 1 139 ? -22.705 -0.328 20.331 1.00 92.44 139 ASN A N 1
ATOM 1123 C CA . ASN A 1 139 ? -23.640 -1.361 19.889 1.00 92.44 139 ASN A CA 1
ATOM 1124 C C . ASN A 1 139 ? -24.220 -1.006 18.515 1.00 92.44 139 ASN A C 1
ATOM 1126 O O . ASN A 1 139 ? -24.334 0.172 18.172 1.00 92.44 139 ASN A O 1
ATOM 1130 N N . GLY A 1 140 ? -24.658 -2.024 17.774 1.00 91.00 140 GLY A N 1
ATOM 1131 C CA . GLY A 1 140 ? -25.345 -1.872 16.491 1.00 91.00 140 GLY A CA 1
ATOM 1132 C C . GLY A 1 140 ? -24.459 -2.100 15.265 1.00 91.00 140 GLY A C 1
ATOM 1133 O O . GLY A 1 140 ? -23.233 -2.199 15.349 1.00 91.00 140 GLY A O 1
ATOM 1134 N N . ASN A 1 141 ? -25.114 -2.197 14.109 1.00 92.06 141 ASN A N 1
ATOM 1135 C CA . ASN A 1 141 ? -24.454 -2.454 12.834 1.00 92.06 141 ASN A CA 1
ATOM 1136 C C . ASN A 1 141 ? -23.773 -1.193 12.299 1.00 92.06 141 ASN A C 1
ATOM 1138 O O . ASN A 1 141 ? -24.263 -0.078 12.475 1.00 92.06 141 ASN A O 1
ATOM 1142 N N . VAL A 1 142 ? -22.644 -1.387 11.621 1.00 93.81 142 VAL A N 1
ATOM 1143 C CA . VAL A 1 142 ? -21.940 -0.307 10.931 1.00 93.81 142 VAL A CA 1
ATOM 1144 C C . VAL A 1 142 ? -22.773 0.195 9.737 1.00 93.81 142 VAL A C 1
ATOM 1146 O O . VAL A 1 142 ? -23.223 -0.627 8.938 1.00 93.81 142 VAL A O 1
ATOM 1149 N N . PRO A 1 143 ? -22.971 1.515 9.565 1.00 95.00 143 PRO A N 1
ATOM 1150 C CA . PRO A 1 143 ? -23.902 2.067 8.576 1.00 95.00 143 PRO A CA 1
ATOM 1151 C C . PRO A 1 143 ? -23.328 2.130 7.144 1.00 95.00 143 PRO A C 1
ATOM 1153 O O . PRO A 1 143 ? -23.380 3.171 6.503 1.00 95.00 143 PRO A O 1
ATOM 1156 N N . VAL A 1 144 ? -22.745 1.041 6.637 1.00 96.12 144 VAL A N 1
ATOM 1157 C CA . VAL A 1 144 ? -22.050 1.007 5.324 1.00 96.12 144 VAL A CA 1
ATOM 1158 C C . VAL A 1 144 ? -22.871 0.420 4.178 1.00 96.12 144 VAL A C 1
ATOM 1160 O O . VAL A 1 144 ? -22.388 0.367 3.047 1.00 96.12 144 VAL A O 1
ATOM 1163 N N . ASP A 1 145 ? -24.081 -0.053 4.457 1.00 93.25 145 ASP A N 1
ATOM 1164 C CA . ASP A 1 145 ? -24.926 -0.683 3.447 1.00 93.25 145 ASP A CA 1
ATOM 1165 C C . ASP A 1 145 ? -25.557 0.375 2.530 1.00 93.25 145 ASP A C 1
ATOM 1167 O O . ASP A 1 145 ? -26.008 1.424 2.990 1.00 93.25 145 ASP A O 1
ATOM 1171 N N . GLY A 1 146 ? -25.590 0.092 1.224 1.00 94.81 146 GLY A N 1
ATOM 1172 C CA . GLY A 1 146 ? -26.202 0.972 0.220 1.00 94.81 146 GLY A CA 1
ATOM 1173 C C . GLY A 1 146 ? -25.392 2.222 -0.143 1.00 94.81 146 GLY A C 1
ATOM 1174 O O . GLY A 1 146 ? -25.955 3.148 -0.713 1.00 94.81 146 GLY A O 1
ATOM 1175 N N . LEU A 1 147 ? -24.096 2.272 0.187 1.00 96.88 147 LEU A N 1
ATOM 1176 C CA . LEU A 1 147 ? -23.236 3.399 -0.182 1.00 96.88 147 LEU A CA 1
ATOM 1177 C C . LEU A 1 147 ? -22.876 3.382 -1.673 1.00 96.88 147 LEU A C 1
ATOM 1179 O O . LEU A 1 147 ? -22.431 2.367 -2.213 1.00 96.88 147 LEU A O 1
ATOM 1183 N N . GLU A 1 148 ? -22.991 4.543 -2.307 1.00 96.94 148 GLU A N 1
ATOM 1184 C CA . GLU A 1 148 ? -22.643 4.772 -3.704 1.00 96.94 148 GLU A CA 1
ATOM 1185 C C . GLU A 1 148 ? -21.309 5.514 -3.804 1.00 96.94 148 GLU A C 1
ATOM 1187 O O . GLU A 1 148 ? -21.116 6.577 -3.211 1.00 96.94 148 GLU A O 1
ATOM 1192 N N . TYR A 1 149 ? -20.374 4.955 -4.571 1.00 94.19 149 TYR A N 1
ATOM 1193 C CA . TYR A 1 149 ? -19.041 5.521 -4.771 1.00 94.19 149 TYR A CA 1
ATOM 1194 C C . TYR A 1 149 ? -18.920 6.154 -6.160 1.00 94.19 149 TYR A C 1
ATOM 1196 O O . TYR A 1 149 ? -19.557 5.671 -7.101 1.00 94.19 149 TYR A O 1
ATOM 1204 N N . PRO A 1 150 ? -18.042 7.164 -6.335 1.00 92.19 150 PRO A N 1
ATOM 1205 C CA . PRO A 1 150 ? -17.667 7.632 -7.660 1.00 92.19 150 PRO A CA 1
ATOM 1206 C C . PRO A 1 150 ? -17.240 6.462 -8.544 1.00 92.19 150 PRO A C 1
ATOM 1208 O O . PRO A 1 150 ? -16.559 5.537 -8.076 1.00 92.19 150 PRO A O 1
ATOM 1211 N N . LYS A 1 151 ? -17.638 6.514 -9.820 1.00 88.50 151 LYS A N 1
ATOM 1212 C CA . LYS A 1 151 ? -17.264 5.492 -10.797 1.00 88.50 151 LYS A CA 1
ATOM 1213 C C . LYS A 1 151 ? -15.748 5.332 -10.810 1.00 88.50 151 LYS A C 1
ATOM 1215 O O . LYS A 1 151 ? -14.995 6.299 -10.698 1.00 88.50 151 LYS A O 1
ATOM 1220 N N . ARG A 1 152 ? -15.318 4.080 -10.895 1.00 79.38 152 ARG A N 1
ATOM 1221 C CA . ARG A 1 152 ? -13.910 3.739 -11.046 1.00 79.38 152 ARG A CA 1
ATOM 1222 C C . ARG A 1 152 ? -13.602 3.730 -12.527 1.00 79.38 152 ARG A C 1
ATOM 1224 O O . ARG A 1 152 ? -14.375 3.160 -13.294 1.00 79.38 152 ARG A O 1
ATOM 1231 N N . ASP A 1 153 ? -12.466 4.305 -12.884 1.00 77.94 153 ASP A N 1
ATOM 1232 C CA . ASP A 1 153 ? -11.896 4.065 -14.199 1.00 77.94 153 ASP A CA 1
ATOM 1233 C C . ASP A 1 153 ? -11.609 2.569 -14.318 1.00 77.94 153 ASP A C 1
ATOM 1235 O O . ASP A 1 153 ? -11.055 1.944 -13.399 1.00 77.94 153 ASP A O 1
ATOM 1239 N N . GLU A 1 154 ? -12.029 1.988 -15.436 1.00 80.75 154 GLU A N 1
ATOM 1240 C CA . GLU A 1 154 ? -11.636 0.631 -15.763 1.00 80.75 154 GLU A CA 1
ATOM 1241 C C . GLU A 1 154 ? -10.114 0.592 -15.897 1.00 80.75 154 GLU A C 1
ATOM 1243 O O . GLU A 1 154 ? -9.493 1.461 -16.510 1.00 80.75 154 GLU A O 1
ATOM 1248 N N . ARG A 1 155 ? -9.492 -0.394 -15.248 1.00 81.62 155 ARG A N 1
ATOM 1249 C CA . ARG A 1 155 ? -8.045 -0.558 -15.356 1.00 81.62 155 ARG A CA 1
ATOM 1250 C C . ARG A 1 155 ? -7.738 -1.269 -16.657 1.00 81.62 155 ARG A C 1
ATOM 1252 O O . ARG A 1 155 ? -8.189 -2.398 -16.840 1.00 81.62 155 ARG A O 1
ATOM 1259 N N . GLU A 1 156 ? -6.916 -0.634 -17.475 1.00 87.00 156 GLU A N 1
ATOM 1260 C CA . GLU A 1 156 ? -6.413 -1.214 -18.713 1.00 87.00 156 GLU A CA 1
ATOM 1261 C C . GLU A 1 156 ? -5.632 -2.518 -18.443 1.00 87.00 156 GLU A C 1
ATOM 1263 O O . GLU A 1 156 ? -5.041 -2.695 -17.363 1.00 87.00 156 GLU A O 1
ATOM 1268 N N . PRO A 1 157 ? -5.615 -3.451 -19.410 1.00 89.56 157 PRO A N 1
ATOM 1269 C CA . PRO A 1 157 ? -4.670 -4.561 -19.417 1.00 89.56 157 PRO A CA 1
ATOM 1270 C C . PRO A 1 157 ? -3.224 -4.058 -19.396 1.00 89.56 157 PRO A C 1
ATOM 1272 O O . PRO A 1 157 ? -2.937 -2.949 -19.849 1.00 89.56 157 PRO A O 1
ATOM 1275 N N . PHE A 1 158 ? -2.300 -4.887 -18.905 1.00 91.81 158 PHE A N 1
ATOM 1276 C CA . PHE A 1 158 ? -0.881 -4.561 -19.039 1.00 91.81 158 PHE A CA 1
ATOM 1277 C C . PHE A 1 158 ? -0.467 -4.587 -20.514 1.00 91.81 158 PHE A C 1
ATOM 1279 O O . PHE A 1 158 ? -0.942 -5.420 -21.283 1.00 91.81 158 PHE A O 1
ATOM 1286 N N . MET A 1 159 ? 0.418 -3.669 -20.893 1.00 94.25 159 MET A N 1
ATOM 1287 C CA . MET A 1 159 ? 0.866 -3.455 -22.267 1.00 94.25 159 MET A CA 1
ATOM 1288 C C . MET A 1 159 ? 2.389 -3.411 -22.346 1.00 94.25 159 MET A C 1
ATOM 1290 O O . MET A 1 159 ? 3.061 -2.954 -21.420 1.00 94.25 159 MET A O 1
ATOM 1294 N N . THR A 1 160 ? 2.922 -3.850 -23.478 1.00 95.94 160 THR A N 1
ATOM 1295 C CA . THR A 1 160 ? 4.332 -3.664 -23.837 1.00 95.94 160 THR A CA 1
ATOM 1296 C C . THR A 1 160 ? 4.649 -2.192 -24.087 1.00 95.94 160 THR A C 1
ATOM 1298 O O . THR A 1 160 ? 3.762 -1.375 -24.358 1.00 95.94 160 THR A O 1
ATOM 1301 N N . TRP A 1 161 ? 5.938 -1.856 -24.044 1.00 96.12 161 TRP A N 1
ATOM 1302 C CA . TRP A 1 161 ? 6.430 -0.526 -24.399 1.00 96.12 161 TRP A CA 1
ATOM 1303 C C . TRP A 1 161 ? 5.941 -0.089 -25.788 1.00 96.12 161 TRP A C 1
ATOM 1305 O O . TRP A 1 161 ? 5.358 0.982 -25.949 1.00 96.12 161 TRP A O 1
ATOM 1315 N N . GLU A 1 162 ? 6.095 -0.968 -26.777 1.00 96.12 162 GLU A N 1
ATOM 1316 C CA . GLU A 1 162 ? 5.744 -0.725 -28.173 1.00 96.12 162 GLU A CA 1
ATOM 1317 C C . GLU A 1 162 ? 4.230 -0.546 -28.361 1.00 96.12 162 GLU A C 1
ATOM 1319 O O . GLU A 1 162 ? 3.784 0.235 -29.200 1.00 96.12 162 GLU A O 1
ATOM 1324 N N . GLU A 1 163 ? 3.399 -1.252 -27.589 1.00 95.56 163 GLU A N 1
ATOM 1325 C CA . GLU A 1 163 ? 1.947 -1.047 -27.599 1.00 95.56 163 GLU A CA 1
ATOM 1326 C C . GLU A 1 163 ? 1.550 0.320 -27.053 1.00 95.56 163 GLU A C 1
ATOM 1328 O O . GLU A 1 163 ? 0.684 0.971 -27.645 1.00 95.56 163 GLU A O 1
ATOM 1333 N N . ILE A 1 164 ? 2.187 0.764 -25.966 1.00 96.31 164 ILE A N 1
ATOM 1334 C CA . ILE A 1 164 ? 1.947 2.088 -25.388 1.00 96.31 164 ILE A CA 1
ATOM 1335 C C . ILE A 1 164 ? 2.359 3.172 -26.386 1.00 96.31 164 ILE A C 1
ATOM 1337 O O . ILE A 1 164 ? 1.553 4.053 -26.684 1.00 96.31 164 ILE A O 1
ATOM 1341 N N . GLU A 1 165 ? 3.551 3.074 -26.979 1.00 96.00 165 GLU A N 1
ATOM 1342 C CA . GLU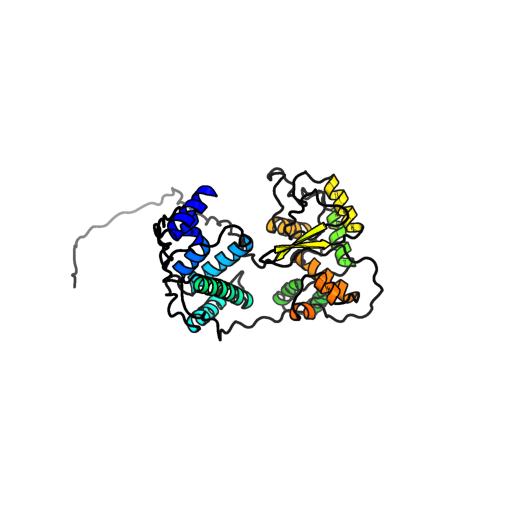 A 1 165 ? 4.009 4.018 -28.005 1.00 96.00 165 GLU A CA 1
ATOM 1343 C C . GLU A 1 165 ? 3.073 4.049 -29.215 1.00 96.00 165 GLU A C 1
ATOM 1345 O O . GLU A 1 165 ? 2.686 5.127 -29.667 1.00 96.00 165 GLU A O 1
ATOM 1350 N N . ARG A 1 166 ? 2.621 2.884 -29.703 1.00 96.75 166 ARG A N 1
ATOM 1351 C CA . ARG A 1 166 ? 1.634 2.815 -30.793 1.00 96.75 166 ARG A CA 1
ATOM 1352 C C . ARG A 1 166 ? 0.302 3.462 -30.422 1.00 96.75 166 ARG A C 1
ATOM 1354 O O . ARG A 1 166 ? -0.319 4.070 -31.290 1.00 96.75 166 ARG A O 1
ATOM 1361 N N . ARG A 1 167 ? -0.170 3.329 -29.177 1.00 95.12 167 ARG A N 1
ATOM 1362 C CA . ARG A 1 167 ? -1.400 4.000 -28.713 1.00 95.12 167 ARG A CA 1
ATOM 1363 C C . ARG A 1 167 ? -1.209 5.515 -28.645 1.00 95.12 167 ARG A C 1
ATOM 1365 O O . ARG A 1 167 ? -2.075 6.239 -29.126 1.00 95.12 167 ARG A O 1
ATOM 1372 N N . ILE A 1 168 ? -0.072 5.985 -28.131 1.00 95.75 168 ILE A N 1
ATOM 1373 C CA . ILE A 1 168 ? 0.283 7.413 -28.086 1.00 95.75 168 ILE A CA 1
ATOM 1374 C C . ILE A 1 168 ? 0.374 7.999 -29.499 1.00 95.75 168 ILE A C 1
ATOM 1376 O O . ILE A 1 168 ? -0.245 9.023 -29.774 1.00 95.75 168 ILE A O 1
ATOM 1380 N N . ALA A 1 169 ? 1.033 7.305 -30.429 1.00 95.88 169 ALA A N 1
ATOM 1381 C CA . ALA A 1 169 ? 1.174 7.740 -31.819 1.00 95.88 169 ALA A CA 1
ATOM 1382 C C . ALA A 1 169 ? -0.162 7.859 -32.579 1.00 95.88 169 ALA A C 1
ATOM 1384 O O . ALA A 1 169 ? -0.241 8.576 -33.573 1.00 95.88 169 ALA A O 1
ATOM 1385 N N . ARG A 1 170 ? -1.229 7.191 -32.115 1.00 95.12 170 ARG A N 1
ATOM 1386 C CA . ARG A 1 170 ? -2.591 7.338 -32.664 1.00 95.12 170 ARG A CA 1
ATOM 1387 C C . ARG A 1 170 ? -3.309 8.607 -32.186 1.00 95.12 170 ARG A C 1
ATOM 1389 O O . ARG A 1 170 ? -4.433 8.841 -32.616 1.00 95.12 170 ARG A O 1
ATOM 1396 N N . GLY A 1 171 ? -2.680 9.407 -31.323 1.00 93.56 171 GLY A N 1
ATOM 1397 C CA . GLY A 1 171 ? -3.205 10.691 -30.862 1.00 93.56 171 GLY A CA 1
ATOM 1398 C C . GLY A 1 171 ? -4.111 10.594 -29.636 1.00 93.56 171 GLY A C 1
ATOM 1399 O O . GLY A 1 171 ? -5.110 11.309 -29.569 1.00 93.56 171 GLY A O 1
ATOM 1400 N N . VAL A 1 172 ? -3.803 9.717 -28.668 1.00 93.56 172 VAL A N 1
ATOM 1401 C CA . VAL A 1 172 ? -4.477 9.812 -27.359 1.00 93.56 172 VAL A CA 1
ATOM 1402 C C . VAL A 1 172 ? -4.090 11.127 -26.662 1.00 93.56 172 VAL A C 1
ATOM 1404 O O . VAL A 1 172 ? -2.957 11.576 -26.834 1.00 93.56 172 VAL A O 1
ATOM 1407 N N . PRO A 1 173 ? -4.990 11.738 -25.869 1.00 93.50 173 PRO A N 1
ATOM 1408 C CA . PRO A 1 173 ? -4.665 12.929 -25.082 1.00 93.50 173 PRO A CA 1
ATOM 1409 C C . PRO A 1 173 ? -3.432 12.729 -24.185 1.00 93.50 173 PRO A C 1
ATOM 1411 O O . PRO A 1 173 ? -3.215 11.629 -23.673 1.00 93.50 173 PRO A O 1
ATOM 1414 N N . ASP A 1 174 ? -2.639 13.780 -23.960 1.00 89.56 174 ASP A N 1
ATOM 1415 C CA . ASP A 1 174 ? -1.352 13.702 -23.242 1.00 89.56 174 ASP A CA 1
ATOM 1416 C C . ASP A 1 174 ? -1.469 13.165 -21.805 1.00 89.56 174 ASP A C 1
ATOM 1418 O O . ASP A 1 174 ? -0.598 12.434 -21.317 1.00 89.56 174 ASP A O 1
ATOM 1422 N N . ASP A 1 175 ? -2.557 13.502 -21.111 1.00 87.94 175 ASP A N 1
ATOM 1423 C CA . ASP A 1 175 ? -2.845 13.026 -19.758 1.00 87.94 175 ASP A CA 1
ATOM 1424 C C . ASP A 1 175 ? -3.135 11.517 -19.748 1.00 87.94 175 ASP A C 1
ATOM 1426 O O . ASP A 1 175 ? -2.622 10.785 -18.896 1.00 87.94 175 ASP A O 1
ATOM 1430 N N . VAL A 1 176 ? -3.882 11.034 -20.744 1.00 88.56 176 VAL A N 1
ATOM 1431 C CA . VAL A 1 176 ? -4.128 9.605 -20.968 1.00 88.56 176 VAL A CA 1
ATOM 1432 C C . VAL A 1 176 ? -2.825 8.907 -21.356 1.00 88.56 176 VAL A C 1
ATOM 1434 O O . VAL A 1 176 ? -2.488 7.881 -20.768 1.00 88.56 176 VAL A O 1
ATOM 1437 N N . GLY A 1 177 ? -2.051 9.484 -22.279 1.00 92.12 177 GLY A N 1
ATOM 1438 C CA . GLY A 1 177 ? -0.759 8.955 -22.718 1.00 92.12 177 GLY A CA 1
ATOM 1439 C C . GLY A 1 177 ? 0.232 8.791 -21.568 1.00 92.12 177 GLY A C 1
ATOM 1440 O O . GLY A 1 177 ? 0.918 7.775 -21.474 1.00 92.12 177 GLY A O 1
ATOM 1441 N N . THR A 1 178 ? 0.249 9.740 -20.631 1.00 90.44 178 THR A N 1
ATOM 1442 C CA . THR A 1 178 ? 1.065 9.648 -19.413 1.00 90.44 178 THR A CA 1
ATOM 1443 C C . THR A 1 178 ? 0.606 8.502 -18.505 1.00 90.44 178 THR A C 1
ATOM 1445 O O . THR A 1 178 ? 1.442 7.755 -17.996 1.00 90.44 178 THR A O 1
ATOM 1448 N N . LYS A 1 179 ? -0.713 8.317 -18.341 1.00 90.50 179 LYS A N 1
ATOM 1449 C CA . LYS A 1 179 ? -1.308 7.248 -17.518 1.00 90.50 179 LYS A CA 1
ATOM 1450 C C . LYS A 1 179 ? -1.107 5.850 -18.105 1.00 90.50 179 LYS A C 1
ATOM 1452 O O . LYS A 1 179 ? -1.029 4.893 -17.340 1.00 90.50 179 LYS A O 1
ATOM 1457 N N . LEU A 1 180 ? -0.966 5.704 -19.426 1.00 93.81 180 LEU A N 1
ATOM 1458 C CA . LEU A 1 180 ? -0.711 4.399 -20.057 1.00 93.81 180 LEU A CA 1
ATOM 1459 C C . LEU A 1 180 ? 0.559 3.724 -19.516 1.00 93.81 180 LEU A C 1
ATOM 1461 O O . LEU A 1 180 ? 0.585 2.504 -19.365 1.00 93.81 180 LEU A O 1
ATOM 1465 N N . TRP A 1 181 ? 1.576 4.504 -19.141 1.00 95.12 181 TRP A N 1
ATOM 1466 C CA . TRP A 1 181 ? 2.816 3.987 -18.554 1.00 95.12 181 TRP A CA 1
ATOM 1467 C C . TRP A 1 181 ? 2.632 3.350 -17.165 1.00 95.12 181 TRP A C 1
ATOM 1469 O O . TRP A 1 181 ? 3.492 2.582 -16.737 1.00 95.12 181 TRP A O 1
ATOM 1479 N N . GLU A 1 182 ? 1.513 3.595 -16.467 1.00 91.06 182 GLU A N 1
ATOM 1480 C CA . GLU A 1 182 ? 1.153 2.861 -15.238 1.00 91.06 182 GLU A CA 1
ATOM 1481 C C . GLU A 1 182 ? 0.835 1.380 -15.516 1.00 91.06 182 GLU A C 1
ATOM 1483 O O . GLU A 1 182 ? 0.931 0.546 -14.613 1.00 91.06 182 GLU A O 1
ATOM 1488 N N . TYR A 1 183 ? 0.487 1.051 -16.764 1.00 93.44 183 TYR A N 1
ATOM 1489 C CA . TYR A 1 183 ? 0.143 -0.293 -17.232 1.00 93.44 183 TYR A CA 1
ATOM 1490 C C . TYR A 1 183 ? 1.271 -0.948 -18.038 1.00 93.44 183 TYR A C 1
ATOM 1492 O O . TYR A 1 183 ? 1.056 -1.975 -18.678 1.00 93.44 183 TYR A O 1
ATOM 1500 N N . LEU A 1 184 ? 2.477 -0.381 -18.010 1.00 95.44 184 LEU A N 1
ATOM 1501 C CA . LEU A 1 184 ? 3.636 -0.964 -18.673 1.00 95.44 184 LEU A CA 1
ATOM 1502 C C . LEU A 1 184 ? 4.000 -2.320 -18.053 1.00 95.44 184 LEU A C 1
ATOM 1504 O O . LEU A 1 184 ? 4.062 -2.476 -16.830 1.00 95.44 184 LEU A O 1
ATOM 1508 N N . TYR A 1 185 ? 4.340 -3.274 -18.910 1.00 93.94 185 TYR A N 1
ATOM 1509 C CA . TYR A 1 185 ? 5.192 -4.398 -18.568 1.00 93.94 185 TYR A CA 1
ATOM 1510 C C . TYR A 1 185 ? 6.347 -4.485 -19.573 1.00 93.94 185 TYR A C 1
ATOM 1512 O O . TYR A 1 185 ? 6.210 -4.146 -20.745 1.00 93.94 185 TYR A O 1
ATOM 1520 N N . LEU A 1 186 ? 7.508 -4.912 -19.088 1.00 92.38 186 LEU A N 1
ATOM 1521 C CA . LEU A 1 186 ? 8.731 -5.047 -19.874 1.00 92.38 186 LEU A CA 1
ATOM 1522 C C . LEU A 1 186 ? 8.858 -6.475 -20.403 1.00 92.38 186 LEU A C 1
ATOM 1524 O O . LEU A 1 186 ? 8.645 -7.439 -19.662 1.00 92.38 186 LEU A O 1
ATOM 1528 N N . THR A 1 187 ? 9.268 -6.618 -21.658 1.00 92.12 187 THR A N 1
ATOM 1529 C CA . THR A 1 187 ? 9.670 -7.912 -22.225 1.00 92.12 187 THR A CA 1
ATOM 1530 C C . THR A 1 187 ? 10.981 -8.396 -21.600 1.00 92.12 187 THR A C 1
ATOM 1532 O O . THR A 1 187 ? 11.684 -7.636 -20.933 1.00 92.12 187 THR A O 1
ATOM 1535 N N . ARG A 1 188 ? 11.352 -9.664 -21.817 1.00 86.06 188 ARG A N 1
ATOM 1536 C CA . ARG A 1 188 ? 12.620 -10.211 -21.300 1.00 86.06 188 ARG A CA 1
ATOM 1537 C C . ARG A 1 188 ? 13.836 -9.403 -21.763 1.00 86.06 188 ARG A C 1
ATOM 1539 O O . ARG A 1 188 ? 14.642 -9.019 -20.928 1.00 86.06 188 ARG A O 1
ATOM 1546 N N . SER A 1 189 ? 13.922 -9.083 -23.054 1.00 88.31 189 SER A N 1
ATOM 1547 C CA . SER A 1 189 ? 15.030 -8.288 -23.600 1.00 88.31 189 SER A CA 1
ATOM 1548 C C . SER A 1 189 ? 15.071 -6.875 -23.021 1.00 88.31 189 SER A C 1
ATOM 1550 O O . SER A 1 189 ? 16.146 -6.365 -22.728 1.00 88.31 189 SER A O 1
ATOM 1552 N N . GLN A 1 190 ? 13.910 -6.252 -22.803 1.00 90.25 190 GLN A N 1
ATOM 1553 C CA . GLN A 1 190 ? 13.825 -4.942 -22.157 1.00 90.25 190 GLN A CA 1
ATOM 1554 C C . GLN A 1 190 ? 14.224 -5.000 -20.681 1.00 90.25 190 GLN A C 1
ATOM 1556 O O . GLN A 1 190 ? 14.840 -4.057 -20.192 1.00 90.25 190 GLN A O 1
ATOM 1561 N N . ILE A 1 191 ? 13.894 -6.090 -19.975 1.00 87.81 191 ILE A N 1
ATOM 1562 C CA . ILE A 1 191 ? 14.396 -6.322 -18.621 1.00 87.81 191 ILE A CA 1
ATOM 1563 C C . ILE A 1 191 ? 15.919 -6.408 -18.679 1.00 87.81 191 ILE A C 1
ATOM 1565 O O . ILE A 1 191 ? 16.581 -5.596 -18.045 1.00 87.81 191 ILE A O 1
ATOM 1569 N N . ASP A 1 192 ? 16.479 -7.306 -19.487 1.00 81.19 192 ASP A N 1
ATOM 1570 C CA . ASP A 1 192 ? 17.930 -7.452 -19.605 1.00 81.19 192 ASP A CA 1
ATOM 1571 C C . ASP A 1 192 ? 18.589 -6.097 -19.911 1.00 81.19 192 ASP A C 1
ATOM 1573 O O . ASP A 1 192 ? 19.523 -5.696 -19.228 1.00 81.19 192 ASP A O 1
ATOM 1577 N N . GLU A 1 193 ? 18.037 -5.303 -20.827 1.00 84.56 193 GLU A N 1
ATOM 1578 C CA . GLU A 1 193 ? 18.580 -3.988 -21.167 1.00 84.56 193 GLU A CA 1
ATOM 1579 C C . GLU A 1 193 ? 18.393 -2.907 -20.085 1.00 84.56 193 GLU A C 1
ATOM 1581 O O . GLU A 1 193 ? 19.217 -2.004 -20.005 1.00 84.56 193 GLU A O 1
ATOM 1586 N N . VAL A 1 194 ? 17.360 -2.936 -19.237 1.00 83.62 194 VAL A N 1
ATOM 1587 C CA . VAL A 1 194 ? 17.272 -1.978 -18.112 1.00 83.62 194 VAL A CA 1
ATOM 1588 C C . VAL A 1 194 ? 18.161 -2.403 -16.941 1.00 83.62 194 VAL A C 1
ATOM 1590 O O . VAL A 1 194 ? 18.679 -1.552 -16.216 1.00 83.62 194 VAL A O 1
ATOM 1593 N N . LEU A 1 195 ? 18.379 -3.710 -16.768 1.00 73.88 195 LEU A N 1
ATOM 1594 C CA . LEU A 1 195 ? 19.205 -4.256 -15.694 1.00 73.88 195 LEU A CA 1
ATOM 1595 C C . LEU A 1 195 ? 20.716 -4.214 -16.044 1.00 73.88 195 LEU A C 1
ATOM 1597 O O . LEU A 1 195 ? 21.526 -3.888 -15.178 1.00 73.88 195 LEU A O 1
ATOM 1601 N N . LEU A 1 196 ? 21.118 -4.466 -17.298 1.00 61.53 196 LEU A N 1
ATOM 1602 C CA . LEU A 1 196 ? 22.528 -4.551 -17.730 1.00 61.53 196 LEU A CA 1
ATOM 1603 C C . LEU A 1 196 ? 23.330 -3.238 -17.545 1.00 61.53 196 LEU A C 1
ATOM 1605 O O . LEU A 1 196 ? 24.427 -3.292 -16.985 1.00 61.53 196 LEU A O 1
ATOM 1609 N N . PRO A 1 197 ? 22.831 -2.042 -17.921 1.00 50.94 197 PRO A N 1
ATOM 1610 C CA . PRO A 1 197 ? 23.511 -0.777 -17.656 1.00 50.94 197 PRO A CA 1
ATOM 1611 C C . PRO A 1 197 ? 23.504 -0.414 -16.170 1.00 50.94 197 PRO A C 1
ATOM 1613 O O . PRO A 1 197 ? 24.466 0.182 -15.697 1.00 50.94 197 PRO A O 1
ATOM 1616 N N . GLY A 1 198 ? 22.464 -0.785 -15.412 1.00 49.50 198 GLY A N 1
ATOM 1617 C CA . GLY A 1 198 ? 22.378 -0.534 -13.966 1.00 49.50 198 GLY A CA 1
ATOM 1618 C C . GLY A 1 198 ? 23.457 -1.261 -13.156 1.00 49.50 198 GLY A C 1
ATOM 1619 O O . GLY A 1 198 ? 23.910 -0.747 -12.134 1.00 49.50 198 GLY A O 1
ATOM 1620 N N . ILE A 1 199 ? 23.933 -2.405 -13.659 1.00 47.88 199 ILE A N 1
ATOM 1621 C CA . ILE A 1 199 ? 25.056 -3.161 -13.087 1.00 47.88 199 ILE A CA 1
ATOM 1622 C C . ILE A 1 199 ? 26.400 -2.436 -13.313 1.00 47.88 199 ILE A C 1
ATOM 1624 O O . ILE A 1 199 ? 27.279 -2.529 -12.459 1.00 47.88 199 ILE A O 1
ATOM 1628 N N . HIS A 1 200 ? 26.547 -1.653 -14.393 1.00 38.62 200 HIS A N 1
ATOM 1629 C CA . HIS A 1 200 ? 27.813 -1.005 -14.779 1.00 38.62 200 HIS A CA 1
ATOM 1630 C C . HIS A 1 200 ? 27.881 0.523 -14.555 1.00 38.62 200 HIS A C 1
ATOM 1632 O O . HIS A 1 200 ? 28.970 1.060 -14.358 1.00 38.62 200 HIS A O 1
ATOM 1638 N N . LEU A 1 201 ? 26.756 1.248 -14.524 1.00 36.28 201 LEU A N 1
ATOM 1639 C CA . LEU A 1 201 ? 26.692 2.715 -14.345 1.00 36.28 201 LEU A CA 1
ATOM 1640 C C . LEU A 1 201 ? 26.903 3.177 -12.885 1.00 36.28 201 LEU A C 1
ATOM 1642 O O . LEU A 1 201 ? 26.808 4.364 -12.564 1.00 36.28 201 LEU A O 1
ATOM 1646 N N . SER A 1 202 ? 27.229 2.254 -11.979 1.00 41.09 202 SER A N 1
ATOM 1647 C CA . SER A 1 202 ? 27.306 2.478 -10.534 1.00 41.09 202 SER A CA 1
ATOM 1648 C C . SER A 1 202 ? 28.588 3.183 -10.049 1.00 41.09 202 SER A C 1
ATOM 1650 O O . SER A 1 202 ? 28.915 3.115 -8.865 1.00 41.09 202 SER A O 1
ATOM 1652 N N . THR A 1 203 ? 29.350 3.842 -10.925 1.00 35.50 203 THR A N 1
ATOM 1653 C CA . THR A 1 203 ? 30.543 4.612 -10.524 1.00 35.50 203 THR A CA 1
ATOM 1654 C C . THR A 1 203 ? 30.224 6.054 -10.116 1.00 35.50 203 THR A C 1
ATOM 1656 O O . THR A 1 203 ? 31.052 6.688 -9.466 1.00 35.50 203 THR A O 1
ATOM 1659 N N . GLN A 1 204 ? 29.028 6.577 -10.426 1.00 36.62 204 GLN A N 1
ATOM 1660 C CA . GLN A 1 204 ? 28.656 7.970 -10.114 1.00 36.62 204 GLN A CA 1
ATOM 1661 C C . GLN A 1 204 ? 27.644 8.130 -8.969 1.00 36.62 204 GLN A C 1
ATOM 1663 O O . GLN A 1 204 ? 27.613 9.172 -8.315 1.00 36.62 204 GLN A O 1
ATOM 1668 N N . CYS A 1 205 ? 26.859 7.099 -8.653 1.00 36.44 205 CYS A N 1
ATOM 1669 C CA . CYS A 1 205 ? 26.113 7.041 -7.396 1.00 36.44 205 CYS A CA 1
ATOM 1670 C C . CYS A 1 205 ? 26.961 6.282 -6.374 1.00 36.44 205 CYS A C 1
ATOM 1672 O O . CYS A 1 205 ? 27.548 5.267 -6.716 1.00 36.44 205 CYS A O 1
ATOM 1674 N N . SER A 1 206 ? 27.033 6.740 -5.119 1.00 38.25 206 SER A N 1
ATOM 1675 C CA . SER A 1 206 ? 27.903 6.181 -4.060 1.00 38.25 206 SER A CA 1
ATOM 1676 C C . SER A 1 206 ? 27.581 4.737 -3.617 1.00 38.25 206 SER A C 1
ATOM 1678 O O . SER A 1 206 ? 27.935 4.337 -2.511 1.00 38.25 206 SER A O 1
ATOM 1680 N N . PHE A 1 207 ? 26.914 3.958 -4.463 1.00 45.69 207 PHE A N 1
ATOM 1681 C CA . PHE A 1 207 ? 26.592 2.553 -4.315 1.00 45.69 207 PHE A CA 1
ATOM 1682 C C . PHE A 1 207 ? 27.253 1.776 -5.456 1.00 45.69 207 PHE A C 1
ATOM 1684 O O . PHE A 1 207 ? 26.677 1.675 -6.529 1.00 45.69 207 PHE A O 1
ATOM 1691 N N . SER A 1 208 ? 28.431 1.190 -5.252 1.00 35.84 208 SER A N 1
ATOM 1692 C CA . SER A 1 208 ? 28.888 0.100 -6.126 1.00 35.84 208 SER A CA 1
ATOM 1693 C C . SER A 1 208 ? 28.064 -1.163 -5.822 1.00 35.84 208 SER A C 1
ATOM 1695 O O . SER A 1 208 ? 28.327 -1.807 -4.810 1.00 35.84 208 SER A O 1
ATOM 1697 N N . SER A 1 209 ? 27.004 -1.345 -6.623 1.00 38.00 209 SER A N 1
ATOM 1698 C CA . SER A 1 209 ? 26.197 -2.529 -7.011 1.00 38.00 209 SER A CA 1
ATOM 1699 C C . SER A 1 209 ? 26.011 -3.718 -6.052 1.00 38.00 209 SER A C 1
ATOM 1701 O O . SER A 1 209 ? 26.983 -4.104 -5.416 1.00 38.00 209 SER A O 1
ATOM 1703 N N . PRO A 1 210 ? 24.821 -4.374 -6.022 1.00 38.81 210 PRO A N 1
ATOM 1704 C CA . PRO A 1 210 ? 23.815 -4.405 -7.067 1.00 38.81 210 PRO A CA 1
ATOM 1705 C C . PRO A 1 210 ? 22.458 -3.908 -6.613 1.00 38.81 210 PRO A C 1
ATOM 1707 O O . PRO A 1 210 ? 21.873 -4.354 -5.628 1.00 38.81 210 PRO A O 1
ATOM 1710 N N . ILE A 1 211 ? 21.894 -3.058 -7.452 1.00 42.19 211 ILE A N 1
ATOM 1711 C CA . ILE A 1 211 ? 20.483 -3.194 -7.765 1.00 42.19 211 ILE A CA 1
ATOM 1712 C C . ILE A 1 211 ? 20.446 -3.235 -9.285 1.00 42.19 211 ILE A C 1
ATOM 1714 O O . ILE A 1 211 ? 20.799 -2.257 -9.941 1.00 42.19 211 ILE A O 1
ATOM 1718 N N . PRO A 1 212 ? 20.079 -4.402 -9.827 1.00 38.25 212 PRO A N 1
ATOM 1719 C CA . PRO A 1 212 ? 18.736 -4.415 -10.364 1.00 38.25 212 PRO A CA 1
ATOM 1720 C C . PRO A 1 212 ? 18.014 -5.725 -10.018 1.00 38.25 212 PRO A C 1
ATOM 1722 O O . PRO A 1 212 ? 17.690 -6.550 -10.862 1.00 38.25 212 PRO A O 1
ATOM 1725 N N . VAL A 1 213 ? 17.744 -5.890 -8.727 1.00 37.03 213 VAL A N 1
ATOM 1726 C CA . VAL A 1 213 ? 16.712 -6.790 -8.200 1.00 37.03 213 VAL A CA 1
ATOM 1727 C C . VAL A 1 213 ? 15.670 -5.863 -7.580 1.00 37.03 213 VAL A C 1
ATOM 1729 O O . VAL A 1 213 ? 16.072 -4.965 -6.835 1.00 37.03 213 VAL A O 1
ATOM 1732 N N . PRO A 1 214 ? 14.366 -5.973 -7.887 1.00 34.56 214 PRO A N 1
ATOM 1733 C CA . PRO A 1 214 ? 13.377 -5.136 -7.219 1.00 34.56 214 PRO A CA 1
ATOM 1734 C C . PRO A 1 214 ? 13.437 -5.451 -5.717 1.00 34.56 214 PRO A C 1
ATOM 1736 O O . PRO A 1 214 ? 13.249 -6.609 -5.346 1.00 34.56 214 PRO A O 1
ATOM 1739 N N . VAL A 1 215 ? 13.813 -4.447 -4.906 1.00 34.69 215 VAL A N 1
ATOM 1740 C CA . VAL A 1 215 ? 13.949 -4.534 -3.440 1.00 34.69 215 VAL A CA 1
ATOM 1741 C C . VAL A 1 215 ? 13.150 -3.433 -2.731 1.00 34.69 215 VAL A C 1
ATOM 1743 O O . VAL A 1 215 ? 13.591 -2.299 -2.564 1.00 34.69 215 VAL A O 1
ATOM 1746 N N . GLU A 1 216 ? 11.959 -3.798 -2.300 1.00 31.33 216 GLU A N 1
ATOM 1747 C CA . GLU A 1 216 ? 10.904 -3.079 -1.606 1.00 31.33 216 GLU A CA 1
ATOM 1748 C C . GLU A 1 216 ? 9.954 -4.033 -0.823 1.00 31.33 216 GLU A C 1
ATOM 1750 O O . GLU A 1 216 ? 9.033 -3.575 -0.144 1.00 31.33 216 GLU A O 1
ATOM 1755 N N . ALA A 1 217 ? 10.199 -5.343 -0.775 1.00 28.50 217 ALA A N 1
ATOM 1756 C CA . ALA A 1 217 ? 9.848 -6.117 0.403 1.00 28.50 217 ALA A CA 1
ATOM 1757 C C . ALA A 1 217 ? 10.846 -5.718 1.484 1.00 28.50 217 ALA A C 1
ATOM 1759 O O . ALA A 1 217 ? 12.038 -5.525 1.252 1.00 28.50 217 ALA A O 1
ATOM 1760 N N . ARG A 1 218 ? 10.373 -5.600 2.721 1.00 29.84 218 ARG A N 1
ATOM 1761 C CA . ARG A 1 218 ? 11.263 -5.536 3.879 1.00 29.84 218 ARG A CA 1
ATOM 1762 C C . ARG A 1 218 ? 12.025 -6.863 3.968 1.00 29.84 218 ARG A C 1
ATOM 1764 O O . ARG A 1 218 ? 11.657 -7.732 4.758 1.00 29.84 218 ARG A O 1
ATOM 1771 N N . PHE A 1 219 ? 13.088 -7.028 3.184 1.00 36.47 219 PHE A N 1
ATOM 1772 C CA . PHE A 1 219 ? 14.083 -8.063 3.379 1.00 36.47 219 PHE A CA 1
ATOM 1773 C C . PHE A 1 219 ? 14.861 -7.705 4.646 1.00 36.47 219 PHE A C 1
ATOM 1775 O O . PHE A 1 219 ? 15.982 -7.209 4.630 1.00 36.47 219 PHE A O 1
ATOM 1782 N N . SER A 1 220 ? 14.277 -8.031 5.797 1.00 31.16 220 SER A N 1
ATOM 1783 C CA . SER A 1 220 ? 15.058 -8.412 6.972 1.00 31.16 220 SER A CA 1
ATOM 1784 C C . SER A 1 220 ? 15.640 -9.811 6.731 1.00 31.16 220 SER A C 1
ATOM 1786 O O . SER A 1 220 ? 15.415 -10.733 7.511 1.00 31.16 220 SER A O 1
ATOM 1788 N N . VAL A 1 221 ? 16.323 -10.007 5.599 1.00 37.84 221 VAL A N 1
ATOM 1789 C CA . VAL A 1 221 ? 17.067 -11.233 5.333 1.00 37.84 221 VAL A CA 1
ATOM 1790 C C . VAL A 1 221 ? 18.355 -11.080 6.111 1.00 37.84 221 VAL A C 1
ATOM 1792 O O . VAL A 1 221 ? 19.264 -10.351 5.725 1.00 37.84 221 VAL A O 1
ATOM 1795 N N . ARG A 1 222 ? 18.394 -11.723 7.279 1.00 37.47 222 ARG A N 1
ATOM 1796 C CA . ARG A 1 222 ? 19.634 -11.834 8.037 1.00 37.47 222 ARG A CA 1
ATOM 1797 C C . ARG A 1 222 ? 20.627 -12.608 7.178 1.00 37.47 222 ARG A C 1
ATOM 1799 O O . ARG A 1 222 ? 20.324 -13.732 6.765 1.00 37.47 222 ARG A O 1
ATOM 1806 N N . LYS A 1 223 ? 21.811 -12.018 6.975 1.00 40.62 223 LYS A N 1
ATOM 1807 C CA . LYS A 1 223 ? 22.961 -12.570 6.230 1.00 40.62 223 LYS A CA 1
ATOM 1808 C C . LYS A 1 223 ? 23.237 -14.055 6.534 1.00 40.62 223 LYS A C 1
ATOM 1810 O O . LYS A 1 223 ? 23.670 -14.792 5.662 1.00 40.62 223 LYS A O 1
ATOM 1815 N N . SER A 1 224 ? 22.896 -14.522 7.737 1.00 35.50 224 SER A N 1
ATOM 1816 C CA . SER A 1 224 ? 23.046 -15.907 8.204 1.00 35.50 224 SER A CA 1
ATOM 1817 C C . SER A 1 224 ? 22.123 -16.960 7.557 1.00 35.50 224 SER A C 1
ATOM 1819 O O . SER A 1 224 ? 22.110 -18.089 8.035 1.00 35.50 224 SER A O 1
ATOM 1821 N N . THR A 1 225 ? 21.311 -16.635 6.541 1.00 34.81 225 THR A N 1
ATOM 1822 C CA . THR A 1 225 ? 20.249 -17.548 6.039 1.00 34.81 225 THR A CA 1
ATOM 1823 C C . THR A 1 225 ? 20.325 -17.855 4.539 1.00 34.81 225 THR A C 1
ATOM 1825 O O . THR A 1 225 ? 19.371 -18.393 3.985 1.00 34.81 225 THR A O 1
ATOM 1828 N N . ILE A 1 226 ? 21.422 -17.512 3.863 1.00 43.16 226 ILE A N 1
ATOM 1829 C CA . ILE A 1 226 ? 21.521 -17.631 2.402 1.00 43.16 226 ILE A CA 1
ATOM 1830 C C . ILE A 1 226 ? 22.405 -18.834 2.042 1.00 43.16 226 ILE A C 1
ATOM 1832 O O . ILE A 1 226 ? 23.626 -18.729 2.021 1.00 43.16 226 ILE A O 1
ATOM 1836 N N . SER A 1 227 ? 21.779 -19.978 1.746 1.00 38.75 227 SER A N 1
ATOM 1837 C CA . SER A 1 227 ? 22.375 -21.048 0.932 1.00 38.75 227 SER A CA 1
ATOM 1838 C C . SER A 1 227 ? 21.392 -21.407 -0.188 1.00 38.75 227 SER A C 1
ATOM 1840 O O . SER A 1 227 ? 20.269 -21.824 0.089 1.00 38.75 227 SER A O 1
ATOM 1842 N N . ASN A 1 228 ? 21.777 -21.126 -1.442 1.00 35.66 228 ASN A N 1
ATOM 1843 C CA . ASN A 1 228 ? 21.065 -21.345 -2.725 1.00 35.66 228 ASN A CA 1
ATOM 1844 C C . ASN A 1 228 ? 19.553 -21.011 -2.808 1.00 35.66 228 ASN A C 1
ATOM 1846 O O . ASN A 1 228 ? 18.927 -21.223 -3.838 1.00 35.66 228 ASN A O 1
ATOM 1850 N N . SER A 1 229 ? 18.959 -20.461 -1.755 1.00 37.56 229 SER A N 1
ATOM 1851 C CA . SER A 1 229 ? 17.542 -20.156 -1.618 1.00 37.56 229 SER A CA 1
ATOM 1852 C C . SER A 1 229 ? 17.395 -18.981 -0.655 1.00 37.56 229 SER A C 1
ATOM 1854 O O . SER A 1 229 ? 18.018 -18.946 0.411 1.00 37.56 229 SER A O 1
ATOM 1856 N N . MET A 1 230 ? 16.584 -17.991 -1.028 1.00 46.94 230 MET A N 1
ATOM 1857 C CA . MET A 1 230 ? 16.183 -16.925 -0.112 1.00 46.94 230 MET A CA 1
ATOM 1858 C C . MET A 1 230 ? 14.846 -17.300 0.526 1.00 46.94 230 MET A C 1
ATOM 1860 O O . MET A 1 230 ? 13.899 -17.699 -0.155 1.00 46.94 230 MET A O 1
ATOM 1864 N N . LYS A 1 231 ? 14.743 -17.164 1.852 1.00 44.12 231 LYS A N 1
ATOM 1865 C CA . LYS A 1 231 ? 13.459 -17.295 2.553 1.00 44.12 231 LYS A CA 1
ATOM 1866 C C . LYS A 1 231 ? 12.744 -15.948 2.524 1.00 44.12 231 LYS A C 1
ATOM 1868 O O . LYS A 1 231 ? 13.034 -15.072 3.336 1.00 44.12 231 LYS A O 1
ATOM 1873 N N . GLY A 1 232 ? 11.796 -15.795 1.602 1.00 45.22 232 GLY A N 1
ATOM 1874 C CA . GLY A 1 232 ? 10.907 -14.639 1.566 1.00 45.22 232 GLY A CA 1
ATOM 1875 C C . GLY A 1 232 ? 9.946 -14.657 2.756 1.00 45.22 232 GLY A C 1
ATOM 1876 O O . GLY A 1 232 ? 9.348 -15.691 3.066 1.00 45.22 232 GLY A O 1
ATOM 1877 N N . LEU A 1 233 ? 9.790 -13.516 3.429 1.00 44.38 233 LEU A N 1
ATOM 1878 C CA . LEU A 1 233 ? 8.801 -13.315 4.489 1.00 44.38 233 LEU A CA 1
ATOM 1879 C C . LEU A 1 233 ? 7.477 -12.860 3.863 1.00 44.38 233 LEU A C 1
ATOM 1881 O O . LEU A 1 233 ? 7.355 -11.724 3.421 1.00 44.38 233 LEU A O 1
ATOM 1885 N N . SER A 1 234 ? 6.465 -13.723 3.864 1.00 44.75 234 SER A N 1
ATOM 1886 C CA . SER A 1 234 ? 5.078 -13.344 3.587 1.00 44.75 234 SER A CA 1
ATOM 1887 C C . SER A 1 234 ? 4.323 -13.271 4.910 1.00 44.75 234 SER A C 1
ATOM 1889 O O . SER A 1 234 ? 4.211 -14.255 5.644 1.00 44.75 234 SER A O 1
ATOM 1891 N N . LYS A 1 235 ? 3.827 -12.088 5.266 1.00 49.22 235 LYS A N 1
ATOM 1892 C CA . LYS A 1 235 ? 3.127 -11.895 6.536 1.00 49.22 235 LYS A CA 1
ATOM 1893 C C . LYS A 1 235 ? 1.631 -12.074 6.332 1.00 49.22 235 LYS A C 1
ATOM 1895 O O . LYS A 1 235 ? 0.991 -11.276 5.658 1.00 49.22 235 LYS A O 1
ATOM 1900 N N . SER A 1 236 ? 1.067 -13.112 6.942 1.00 49.81 236 SER A N 1
ATOM 1901 C CA . SER A 1 236 ? -0.375 -13.169 7.180 1.00 49.81 236 SER A CA 1
ATOM 1902 C C . SER A 1 236 ? -0.685 -12.492 8.516 1.00 49.81 236 SER A C 1
ATOM 1904 O O . SER A 1 236 ? 0.165 -12.479 9.407 1.00 49.81 236 SER A O 1
ATOM 1906 N N . ALA A 1 237 ? -1.911 -11.989 8.690 1.00 51.56 237 ALA A N 1
ATOM 1907 C CA . ALA A 1 237 ? -2.348 -11.264 9.891 1.00 51.56 237 ALA A CA 1
ATOM 1908 C C . ALA A 1 237 ? -2.134 -12.014 11.227 1.00 51.56 237 ALA A C 1
ATOM 1910 O O . ALA A 1 237 ? -2.235 -11.404 12.285 1.00 51.56 237 ALA A O 1
ATOM 1911 N N . LYS A 1 238 ? -1.861 -13.328 11.197 1.00 53.75 238 LYS A N 1
ATOM 1912 C CA . LYS A 1 238 ? -1.629 -14.154 12.395 1.00 53.75 238 LYS A 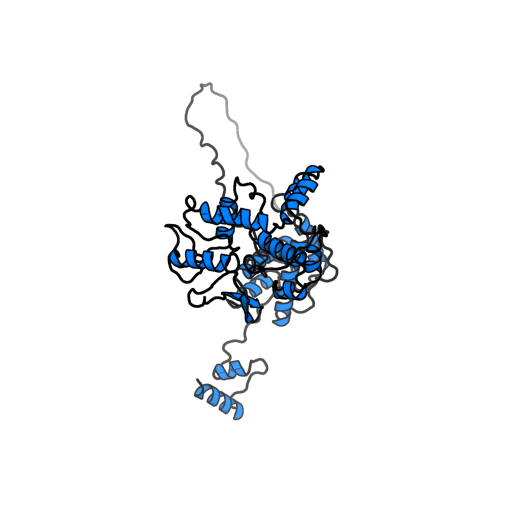CA 1
ATOM 1913 C C . LYS A 1 238 ? -0.320 -14.952 12.381 1.00 53.75 238 LYS A C 1
ATOM 1915 O O . LYS A 1 238 ? 0.054 -15.496 13.414 1.00 53.75 238 LYS A O 1
ATOM 1920 N N . LYS A 1 239 ? 0.374 -15.066 11.242 1.00 63.78 239 LYS A N 1
ATOM 1921 C CA . LYS A 1 239 ? 1.575 -15.910 11.111 1.00 63.78 239 LYS A CA 1
ATOM 1922 C C . LYS A 1 239 ? 2.533 -15.369 10.054 1.00 63.78 239 LYS A C 1
ATOM 1924 O O . LYS A 1 239 ? 2.122 -15.067 8.930 1.00 63.78 239 LYS A O 1
ATOM 1929 N N . LEU A 1 240 ? 3.820 -15.327 10.396 1.00 59.78 240 LEU A N 1
ATOM 1930 C CA . LEU A 1 240 ? 4.893 -15.201 9.413 1.00 59.78 240 LEU A CA 1
ATOM 1931 C C . LEU A 1 240 ? 4.951 -16.500 8.606 1.00 59.78 240 LEU A C 1
ATOM 1933 O O . LEU A 1 240 ? 5.255 -17.565 9.144 1.00 59.78 240 LEU A O 1
ATOM 1937 N N . THR A 1 241 ? 4.610 -16.422 7.327 1.00 57.69 241 THR A N 1
ATOM 1938 C CA . THR A 1 241 ? 4.787 -17.524 6.384 1.00 57.69 241 THR A CA 1
ATOM 1939 C C . THR A 1 241 ? 6.088 -17.308 5.629 1.00 57.69 241 THR A C 1
ATOM 1941 O O . THR A 1 241 ? 6.361 -16.213 5.145 1.00 57.69 241 THR A O 1
ATOM 1944 N N . PHE A 1 242 ? 6.911 -18.347 5.559 1.00 62.06 242 PHE A N 1
ATOM 1945 C CA . PHE A 1 242 ? 8.123 -18.329 4.755 1.00 62.06 242 PHE A CA 1
ATOM 1946 C C . PHE A 1 242 ? 7.844 -19.073 3.464 1.00 62.06 242 PHE A C 1
ATOM 1948 O O . PHE A 1 242 ? 7.255 -20.155 3.495 1.00 62.06 242 PHE A O 1
ATOM 1955 N N . ARG A 1 243 ? 8.262 -18.496 2.342 1.00 63.47 243 ARG A N 1
ATOM 1956 C CA . ARG A 1 243 ? 8.251 -19.183 1.052 1.00 63.47 243 ARG A CA 1
ATOM 1957 C C . ARG A 1 243 ? 9.689 -19.241 0.548 1.00 63.47 243 ARG A C 1
ATOM 1959 O O . ARG A 1 243 ? 10.322 -18.183 0.485 1.00 63.47 243 ARG A O 1
ATOM 1966 N N . PRO A 1 244 ? 10.239 -20.436 0.274 1.00 63.34 244 PRO A N 1
ATOM 1967 C CA . PRO A 1 244 ? 11.488 -20.518 -0.458 1.00 63.34 244 PRO A CA 1
ATOM 1968 C C . PRO A 1 244 ? 11.235 -20.020 -1.881 1.00 63.34 244 PRO A C 1
ATOM 1970 O O . PRO A 1 244 ? 10.216 -20.347 -2.490 1.00 63.34 244 PRO A O 1
ATOM 1973 N N . VAL A 1 245 ? 12.148 -19.196 -2.375 1.00 63.59 245 VAL A N 1
ATOM 1974 C CA . VAL A 1 245 ? 12.161 -18.729 -3.760 1.00 63.59 245 VAL A CA 1
ATOM 1975 C C . VAL A 1 245 ? 13.511 -19.138 -4.323 1.00 63.59 245 VAL A C 1
ATOM 1977 O O . VAL A 1 245 ? 14.551 -18.821 -3.734 1.00 63.59 245 VAL A O 1
ATOM 1980 N N . GLU A 1 246 ? 13.485 -19.902 -5.410 1.00 71.75 246 GLU A N 1
ATOM 1981 C CA . GLU A 1 246 ? 14.699 -20.284 -6.123 1.00 71.75 246 GLU A CA 1
ATOM 1982 C C . GLU A 1 246 ? 15.301 -19.042 -6.792 1.00 71.75 246 GLU A C 1
ATOM 1984 O O . GLU A 1 246 ? 14.589 -18.116 -7.165 1.00 71.75 246 GLU A O 1
ATOM 1989 N N . MET A 1 247 ? 16.623 -18.967 -6.888 1.00 70.62 247 MET A N 1
ATOM 1990 C CA . MET A 1 247 ? 17.299 -17.902 -7.634 1.00 70.62 247 MET A CA 1
ATOM 1991 C C . MET A 1 247 ? 17.830 -18.514 -8.923 1.00 70.62 247 MET A C 1
ATOM 1993 O O . MET A 1 247 ? 18.378 -19.614 -8.869 1.00 70.62 247 MET A O 1
ATOM 1997 N N . SER A 1 248 ? 17.729 -17.824 -10.063 1.00 74.75 248 SER A N 1
ATOM 1998 C CA . SER A 1 248 ? 18.520 -18.259 -11.222 1.00 74.75 248 SER A CA 1
ATOM 1999 C C . SER A 1 248 ? 20.007 -18.018 -10.966 1.00 74.75 248 SER A C 1
ATOM 2001 O O . SER A 1 248 ? 20.399 -17.252 -10.076 1.00 74.75 248 SER A O 1
ATOM 2003 N N . SER A 1 249 ? 20.829 -18.655 -11.794 1.00 77.00 249 SER A N 1
ATOM 2004 C CA . SER A 1 249 ? 22.282 -18.488 -11.836 1.00 77.00 249 SER A CA 1
ATOM 2005 C C . SER A 1 249 ? 22.696 -17.014 -11.858 1.00 77.00 249 SER A C 1
ATOM 2007 O O . SER A 1 249 ? 23.434 -16.580 -10.978 1.00 77.00 249 SER A O 1
ATOM 2009 N N . GLN A 1 250 ? 22.134 -16.226 -12.777 1.00 74.31 250 GLN A N 1
ATOM 2010 C CA . GLN A 1 250 ? 22.464 -14.810 -12.955 1.00 74.31 250 GLN A CA 1
ATOM 2011 C C . GLN A 1 250 ? 22.208 -13.974 -11.690 1.00 74.31 250 GLN A C 1
ATOM 2013 O O . GLN A 1 250 ? 23.085 -13.239 -11.241 1.00 74.31 250 GLN A O 1
ATOM 2018 N N . LEU A 1 251 ? 21.029 -14.102 -11.067 1.00 75.31 251 LEU A N 1
ATOM 2019 C CA . LEU A 1 251 ? 20.733 -13.396 -9.814 1.00 75.31 251 LEU A CA 1
ATOM 2020 C C . LEU A 1 251 ? 21.656 -13.870 -8.692 1.00 75.31 251 LEU A C 1
ATOM 2022 O O . LEU A 1 251 ? 22.129 -13.061 -7.897 1.00 75.31 251 LEU A O 1
ATOM 2026 N N . SER A 1 252 ? 21.923 -15.175 -8.619 1.00 77.94 252 SER A N 1
ATOM 2027 C CA . SER A 1 252 ? 22.828 -15.710 -7.609 1.00 77.94 252 SER A CA 1
ATOM 2028 C C . SER A 1 252 ? 24.243 -15.148 -7.749 1.00 77.94 252 SER A C 1
ATOM 2030 O O . SER A 1 252 ? 24.882 -14.939 -6.721 1.00 77.94 252 SER A O 1
ATOM 2032 N N . GLU A 1 253 ? 24.747 -14.948 -8.964 1.00 80.44 253 GLU A N 1
ATOM 2033 C CA . GLU A 1 253 ? 26.070 -14.365 -9.220 1.00 80.44 253 GLU A CA 1
ATOM 2034 C C . GLU A 1 253 ? 26.117 -12.897 -8.803 1.00 80.44 253 GLU A C 1
ATOM 2036 O O . GLU A 1 253 ? 26.970 -12.519 -8.002 1.00 80.44 253 GLU A O 1
ATOM 2041 N N . VAL A 1 254 ? 25.129 -12.109 -9.229 1.00 79.12 254 VAL A N 1
ATOM 2042 C CA . VAL A 1 254 ? 24.986 -10.696 -8.844 1.00 79.12 254 VAL A CA 1
ATOM 2043 C C . VAL A 1 254 ? 24.916 -10.542 -7.320 1.00 79.12 254 VAL A C 1
ATOM 2045 O O . VAL A 1 254 ? 25.590 -9.698 -6.732 1.00 79.12 254 VAL A O 1
ATOM 2048 N N . MET A 1 255 ? 24.139 -11.392 -6.645 1.00 79.94 255 MET A N 1
ATOM 2049 C CA . MET A 1 255 ? 24.038 -11.371 -5.184 1.00 79.94 255 MET A CA 1
ATOM 2050 C C . MET A 1 255 ? 25.338 -11.800 -4.493 1.00 79.94 255 MET A C 1
ATOM 2052 O O . MET A 1 255 ? 25.630 -11.298 -3.411 1.00 79.94 255 MET A O 1
ATOM 2056 N N . LYS A 1 256 ? 26.131 -12.706 -5.077 1.00 85.06 256 LYS A N 1
ATOM 2057 C CA . LYS A 1 256 ? 27.453 -13.063 -4.533 1.00 85.06 256 LYS A CA 1
ATOM 2058 C C . LYS A 1 256 ? 28.410 -11.876 -4.620 1.00 85.06 256 LYS A C 1
ATOM 2060 O O . LYS A 1 256 ? 28.962 -11.491 -3.594 1.00 85.06 256 LYS A O 1
ATOM 2065 N N . GLU A 1 257 ? 28.499 -11.240 -5.788 1.00 83.12 257 GLU A N 1
ATOM 2066 C CA . GLU A 1 257 ? 29.324 -10.041 -5.992 1.00 83.12 257 GLU A CA 1
ATOM 2067 C C . GLU A 1 257 ? 28.937 -8.916 -5.019 1.00 83.12 257 GLU A C 1
ATOM 2069 O O . GLU A 1 257 ? 29.801 -8.266 -4.424 1.00 83.12 257 GLU A O 1
ATOM 2074 N N . TRP A 1 258 ? 27.634 -8.736 -4.772 1.00 81.50 258 TRP A N 1
ATOM 2075 C CA . TRP A 1 258 ? 27.161 -7.814 -3.742 1.00 81.50 258 TRP A CA 1
ATOM 2076 C C . TRP A 1 258 ? 27.735 -8.111 -2.372 1.00 81.50 258 TRP A C 1
ATOM 2078 O O . TRP A 1 258 ? 28.197 -7.210 -1.676 1.00 81.50 258 TRP A O 1
ATOM 2088 N N . PHE A 1 259 ? 27.619 -9.369 -1.940 1.00 85.25 259 PHE A N 1
ATOM 2089 C CA . PHE A 1 259 ? 27.936 -9.761 -0.579 1.00 85.25 259 PHE A CA 1
ATOM 2090 C C . PHE A 1 259 ? 29.428 -9.655 -0.294 1.00 85.25 259 PHE A C 1
ATOM 2092 O O . PHE A 1 259 ? 29.780 -9.365 0.854 1.00 85.25 259 PHE A O 1
ATOM 2099 N N . ASP A 1 260 ? 30.259 -9.792 -1.327 1.00 87.06 260 ASP A N 1
ATOM 2100 C CA . ASP A 1 260 ? 31.702 -9.561 -1.269 1.00 87.06 260 ASP A CA 1
ATOM 2101 C C . ASP A 1 260 ? 32.034 -8.081 -1.023 1.00 87.06 260 ASP A C 1
ATOM 2103 O O . ASP A 1 260 ? 32.974 -7.763 -0.295 1.00 87.06 260 ASP A O 1
ATOM 2107 N N . GLN A 1 261 ? 31.225 -7.160 -1.557 1.00 83.44 261 GLN A N 1
ATOM 2108 C CA . GLN A 1 261 ? 31.403 -5.712 -1.387 1.00 83.44 261 GLN A CA 1
ATOM 2109 C C . GLN A 1 261 ? 30.488 -5.096 -0.312 1.00 83.44 261 GLN A C 1
ATOM 2111 O O . GLN A 1 261 ? 30.544 -3.886 -0.050 1.00 83.44 261 GLN A O 1
ATOM 2116 N N . HIS A 1 262 ? 29.615 -5.887 0.310 1.00 83.00 262 HIS A N 1
ATOM 2117 C CA . HIS A 1 262 ? 28.603 -5.391 1.233 1.00 83.00 262 HIS A CA 1
ATOM 2118 C C . HIS A 1 262 ? 29.276 -4.730 2.442 1.00 83.00 262 HIS A C 1
ATOM 2120 O O . HIS A 1 262 ? 30.123 -5.358 3.081 1.00 83.00 262 HIS A O 1
ATOM 2126 N N . PRO A 1 263 ? 28.876 -3.512 2.851 1.00 81.75 263 PRO A N 1
ATOM 2127 C CA . PRO A 1 263 ? 29.559 -2.759 3.910 1.00 81.75 263 PRO A CA 1
ATOM 2128 C C . PRO A 1 263 ? 29.313 -3.310 5.337 1.00 81.75 263 PRO A C 1
ATOM 2130 O O . PRO A 1 263 ? 29.434 -2.583 6.319 1.00 81.75 263 PRO A O 1
ATOM 2133 N N . GLY A 1 264 ? 28.969 -4.596 5.469 1.00 82.75 264 GLY A N 1
ATOM 2134 C CA . GLY A 1 264 ? 28.563 -5.233 6.723 1.00 82.75 264 GLY A CA 1
ATOM 2135 C C . GLY A 1 264 ? 27.111 -4.945 7.124 1.00 82.75 264 GLY A C 1
ATOM 2136 O O . GLY A 1 264 ? 26.369 -4.306 6.386 1.00 82.75 264 GLY A O 1
ATOM 2137 N N . GLY A 1 265 ? 26.699 -5.462 8.283 1.00 83.19 265 GLY A N 1
ATOM 2138 C CA . GLY A 1 265 ? 25.351 -5.288 8.834 1.00 83.19 265 GLY A CA 1
ATOM 2139 C C . GLY A 1 265 ? 24.425 -6.497 8.673 1.00 83.19 265 GLY A C 1
ATOM 2140 O O . GLY A 1 265 ? 24.797 -7.540 8.133 1.00 83.19 265 GLY A O 1
ATOM 2141 N N . SER A 1 266 ? 23.217 -6.376 9.229 1.00 82.50 266 SER A N 1
ATOM 2142 C CA . SER A 1 266 ? 22.232 -7.466 9.305 1.00 82.50 266 SER A CA 1
ATOM 2143 C C . SER A 1 266 ? 21.222 -7.488 8.156 1.00 82.50 266 SER A C 1
ATOM 2145 O O . SER A 1 266 ? 20.508 -8.481 8.019 1.00 82.50 266 SER A O 1
ATOM 2147 N N . TYR A 1 267 ? 21.159 -6.426 7.352 1.00 82.56 267 TYR A N 1
ATOM 2148 C CA . TYR A 1 267 ? 20.261 -6.304 6.206 1.00 82.56 267 TYR A CA 1
ATOM 2149 C C . TYR A 1 267 ? 20.992 -6.633 4.913 1.00 82.56 267 TYR A C 1
ATOM 2151 O O . TYR A 1 267 ? 22.161 -6.299 4.775 1.00 82.56 267 TYR A O 1
ATOM 2159 N N . THR A 1 268 ? 20.283 -7.253 3.968 1.00 82.88 268 THR A N 1
ATOM 2160 C CA . THR A 1 268 ? 20.820 -7.567 2.640 1.00 82.88 268 THR A CA 1
ATOM 2161 C C . THR A 1 268 ? 21.065 -6.329 1.802 1.00 82.88 268 THR A C 1
ATOM 2163 O O . THR A 1 268 ? 21.990 -6.351 1.016 1.00 82.88 268 THR A O 1
ATOM 2166 N N . ILE A 1 269 ? 20.262 -5.270 1.929 1.00 81.38 269 ILE A N 1
ATOM 2167 C CA . ILE A 1 269 ? 20.494 -4.011 1.215 1.00 81.38 269 ILE A CA 1
ATOM 2168 C C . ILE A 1 269 ? 20.557 -2.879 2.226 1.00 81.38 269 ILE A C 1
ATOM 2170 O O . ILE A 1 269 ? 19.625 -2.662 3.006 1.00 81.38 269 ILE A O 1
ATOM 2174 N N . VAL A 1 270 ? 21.668 -2.152 2.191 1.00 79.75 270 VAL A N 1
ATOM 2175 C CA . VAL A 1 270 ? 21.971 -1.057 3.109 1.00 79.75 270 VAL A CA 1
ATOM 2176 C C . VAL A 1 270 ? 22.329 0.206 2.329 1.00 79.75 270 VAL A C 1
ATOM 2178 O O . VAL A 1 270 ? 22.943 0.124 1.262 1.00 79.75 270 VAL A O 1
ATOM 2181 N N . PRO A 1 271 ? 21.956 1.392 2.833 1.00 75.00 271 PRO A N 1
ATOM 2182 C CA . PRO A 1 271 ? 22.349 2.645 2.220 1.00 75.00 271 PRO A CA 1
ATOM 2183 C C . PRO A 1 271 ? 23.870 2.849 2.332 1.00 75.00 271 PRO A C 1
ATOM 2185 O O . PRO A 1 271 ? 24.425 2.776 3.426 1.00 75.00 271 PRO A O 1
ATOM 2188 N N . ARG A 1 272 ? 24.552 3.171 1.228 1.00 68.06 272 ARG A N 1
ATOM 2189 C CA . ARG A 1 272 ? 25.947 3.625 1.240 1.00 68.06 272 ARG A CA 1
ATOM 2190 C C . ARG A 1 272 ? 26.000 5.150 1.313 1.00 68.06 272 ARG A C 1
ATOM 2192 O O . ARG A 1 272 ? 25.393 5.858 0.514 1.00 68.06 272 ARG A O 1
ATOM 2199 N N . GLY A 1 273 ? 26.729 5.667 2.298 1.00 67.94 273 GLY A N 1
ATOM 2200 C CA . GLY A 1 273 ? 26.979 7.098 2.452 1.00 67.94 273 GLY A CA 1
ATOM 2201 C C . GLY A 1 273 ? 27.441 7.467 3.860 1.00 67.94 273 GLY A C 1
ATOM 2202 O O . GLY A 1 273 ? 26.990 6.886 4.841 1.00 67.94 273 GLY A O 1
ATOM 2203 N N . LYS A 1 274 ? 28.301 8.489 3.970 1.00 58.09 274 LYS A N 1
ATOM 2204 C CA . LYS A 1 274 ? 28.932 8.933 5.235 1.00 58.09 274 LYS A CA 1
ATOM 2205 C C . LYS A 1 274 ? 27.949 9.347 6.346 1.00 58.09 274 LYS A C 1
ATOM 2207 O O . LYS A 1 274 ? 28.3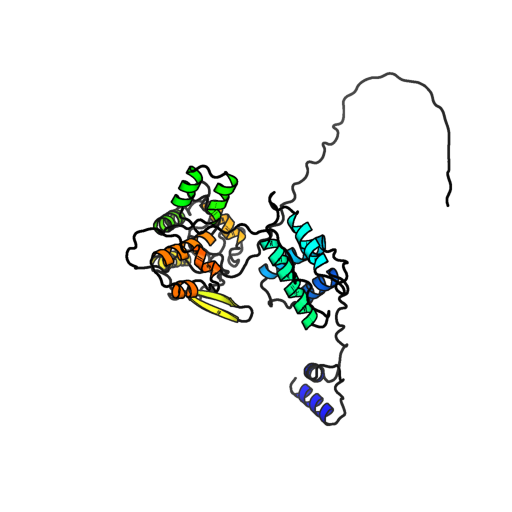72 9.573 7.471 1.00 58.09 274 LYS A O 1
ATOM 2212 N N . ARG A 1 275 ? 26.660 9.516 6.028 1.00 63.41 275 ARG A N 1
ATOM 2213 C CA . ARG A 1 275 ? 25.632 10.045 6.939 1.00 63.41 275 ARG A CA 1
ATOM 2214 C C . ARG A 1 275 ? 24.676 8.994 7.511 1.00 63.41 275 ARG A C 1
ATOM 2216 O O . ARG A 1 275 ? 23.803 9.382 8.278 1.00 63.41 275 ARG A O 1
ATOM 2223 N N . ARG A 1 276 ? 24.787 7.711 7.147 1.00 66.19 276 ARG A N 1
ATOM 2224 C CA . ARG A 1 276 ? 23.892 6.661 7.666 1.00 66.19 276 ARG A CA 1
ATOM 2225 C C . ARG A 1 276 ? 24.664 5.568 8.383 1.00 66.19 276 ARG A C 1
ATOM 2227 O O . ARG A 1 276 ? 25.782 5.235 8.000 1.00 66.19 276 ARG A O 1
ATOM 2234 N N . ALA A 1 277 ? 24.064 5.047 9.450 1.00 67.38 277 ALA A N 1
ATOM 2235 C CA . ALA A 1 277 ? 24.670 3.989 10.238 1.00 67.38 277 ALA A CA 1
ATOM 2236 C C . ALA A 1 277 ? 24.739 2.689 9.406 1.00 67.38 277 ALA A C 1
ATOM 2238 O O . ALA A 1 277 ? 23.773 2.375 8.710 1.00 67.38 277 ALA A O 1
ATOM 2239 N N . PRO A 1 278 ? 25.813 1.885 9.521 1.00 62.91 278 PRO A N 1
ATOM 2240 C CA . PRO A 1 278 ? 25.979 0.631 8.768 1.00 62.91 278 PRO A CA 1
ATOM 2241 C C . PRO A 1 278 ? 24.862 -0.409 8.984 1.00 62.91 278 PRO A C 1
ATOM 2243 O O . PRO A 1 278 ? 24.741 -1.363 8.225 1.00 62.91 278 PRO A O 1
ATOM 2246 N N . ASN A 1 279 ? 24.049 -0.236 10.029 1.00 74.81 279 ASN A N 1
ATOM 2247 C CA . ASN A 1 279 ? 22.987 -1.156 10.436 1.00 74.81 279 ASN A CA 1
ATOM 2248 C C . ASN A 1 279 ? 21.573 -0.618 10.165 1.00 74.81 279 ASN A C 1
ATOM 2250 O O . ASN A 1 279 ? 20.612 -1.111 10.754 1.00 74.81 279 ASN A O 1
ATOM 2254 N N . GLU A 1 280 ? 21.420 0.396 9.317 1.00 79.69 280 GLU A N 1
ATOM 2255 C CA . GLU A 1 280 ? 20.105 0.905 8.930 1.00 79.69 280 GLU A CA 1
ATOM 2256 C C . GLU A 1 280 ? 19.612 0.215 7.650 1.00 79.69 280 GLU A C 1
ATOM 2258 O O . GLU A 1 280 ? 20.348 0.097 6.672 1.00 79.69 280 GLU A O 1
ATOM 2263 N N . ALA A 1 281 ? 18.361 -0.247 7.643 1.00 79.69 281 ALA A N 1
ATOM 2264 C CA . ALA A 1 281 ? 17.753 -0.812 6.442 1.00 79.69 281 ALA A CA 1
ATOM 2265 C C . ALA A 1 281 ? 17.491 0.283 5.395 1.00 79.69 281 ALA A C 1
ATOM 2267 O O . ALA A 1 281 ? 17.119 1.409 5.740 1.00 79.69 281 ALA A O 1
ATOM 2268 N N . LEU A 1 282 ? 17.618 -0.050 4.107 1.00 81.56 282 LEU A N 1
ATOM 2269 C CA . LEU A 1 282 ? 17.165 0.843 3.042 1.00 81.56 282 LEU A CA 1
ATOM 2270 C C . LEU A 1 282 ? 15.647 1.067 3.161 1.00 81.56 282 LEU A C 1
ATOM 2272 O O . LEU A 1 282 ? 14.864 0.118 3.225 1.00 81.56 282 LEU A O 1
ATOM 2276 N N . THR A 1 283 ? 15.221 2.329 3.212 1.00 82.75 283 THR A N 1
ATOM 2277 C CA . THR A 1 283 ? 13.794 2.670 3.249 1.00 82.75 283 THR A CA 1
ATOM 2278 C C . THR A 1 283 ? 13.187 2.599 1.850 1.00 82.75 283 THR A C 1
ATOM 2280 O O . THR A 1 283 ? 13.870 2.873 0.867 1.00 82.75 283 THR A O 1
ATOM 2283 N N . VAL A 1 284 ? 11.884 2.310 1.760 1.00 79.38 284 VAL A N 1
ATOM 2284 C CA . VAL A 1 284 ? 11.137 2.263 0.484 1.00 79.38 284 VAL A CA 1
ATOM 2285 C C . VAL A 1 284 ? 11.288 3.572 -0.294 1.00 79.38 284 VAL A C 1
ATOM 2287 O O . VAL A 1 284 ? 11.648 3.561 -1.464 1.00 79.38 284 VAL A O 1
ATOM 2290 N N . CYS A 1 285 ? 11.120 4.722 0.369 1.00 79.88 285 CYS A N 1
ATOM 2291 C CA . CYS A 1 285 ? 11.286 6.021 -0.286 1.00 79.88 285 CYS A CA 1
ATOM 2292 C C . CYS A 1 285 ? 12.708 6.232 -0.822 1.00 79.88 285 CYS A C 1
ATOM 2294 O O . CYS A 1 285 ? 12.869 6.816 -1.887 1.00 79.88 285 CYS A O 1
ATOM 2296 N N . ALA A 1 286 ? 13.736 5.766 -0.100 1.00 82.88 286 ALA A N 1
ATOM 2297 C CA . ALA A 1 286 ? 15.112 5.859 -0.574 1.00 82.88 286 ALA A CA 1
ATOM 2298 C C . ALA A 1 286 ? 15.347 4.927 -1.770 1.00 82.88 286 ALA A C 1
ATOM 2300 O O . ALA A 1 286 ? 15.928 5.365 -2.755 1.00 82.88 286 ALA A O 1
ATOM 2301 N N . ALA A 1 287 ? 14.866 3.682 -1.715 1.00 82.75 287 ALA A N 1
ATOM 2302 C CA . ALA A 1 287 ? 14.938 2.747 -2.836 1.00 82.75 287 ALA A CA 1
ATOM 2303 C C . ALA A 1 287 ? 14.272 3.330 -4.092 1.00 82.75 287 ALA A C 1
ATOM 2305 O O . ALA A 1 287 ? 14.887 3.364 -5.156 1.00 82.75 287 ALA A O 1
ATOM 2306 N N . HIS A 1 288 ? 13.053 3.857 -3.954 1.00 82.38 288 HIS A N 1
ATOM 2307 C CA . HIS A 1 288 ? 12.308 4.478 -5.045 1.00 82.38 288 HIS A CA 1
ATOM 2308 C C . HIS A 1 288 ? 13.016 5.711 -5.620 1.00 82.38 288 HIS A C 1
ATOM 2310 O O . HIS A 1 288 ? 13.137 5.850 -6.834 1.00 82.38 288 HIS A O 1
ATOM 2316 N N . ASP A 1 289 ? 13.524 6.597 -4.763 1.00 84.44 289 ASP A N 1
ATOM 2317 C CA . ASP A 1 289 ? 14.292 7.767 -5.195 1.00 84.44 289 ASP A CA 1
ATOM 2318 C C . ASP A 1 289 ? 15.563 7.366 -5.960 1.00 84.44 289 ASP A C 1
ATOM 2320 O O . ASP A 1 289 ? 15.828 7.884 -7.045 1.00 84.44 289 ASP A O 1
ATOM 2324 N N . HIS A 1 290 ? 16.328 6.402 -5.440 1.00 81.69 290 HIS A N 1
ATOM 2325 C CA . HIS A 1 290 ? 17.512 5.878 -6.121 1.00 81.69 290 HIS A CA 1
ATOM 2326 C C . HIS A 1 290 ? 17.166 5.269 -7.477 1.00 81.69 290 HIS A C 1
ATOM 2328 O O . HIS A 1 290 ? 17.856 5.528 -8.463 1.00 81.69 290 HIS A O 1
ATOM 2334 N N . PHE A 1 291 ? 16.074 4.513 -7.542 1.00 83.38 291 PHE A N 1
ATOM 2335 C CA . PHE A 1 291 ? 15.568 3.941 -8.778 1.00 83.38 291 PHE A CA 1
ATOM 2336 C C . PHE A 1 291 ? 15.228 5.022 -9.806 1.00 83.38 291 PHE A C 1
ATOM 2338 O O . PHE A 1 291 ? 15.765 5.011 -10.912 1.00 83.38 291 PHE A O 1
ATOM 2345 N N . LYS A 1 292 ? 14.418 6.020 -9.429 1.00 87.19 292 LYS A N 1
ATOM 2346 C CA . LYS A 1 292 ? 14.049 7.121 -10.330 1.00 87.19 292 LYS A CA 1
ATOM 2347 C C . LYS A 1 292 ? 15.264 7.926 -10.788 1.00 87.19 292 LYS A C 1
ATOM 2349 O O . LYS A 1 292 ? 15.325 8.280 -11.960 1.00 87.19 292 LYS A O 1
ATOM 2354 N N . ARG A 1 293 ? 16.240 8.180 -9.909 1.00 86.62 293 ARG A N 1
ATOM 2355 C CA . ARG A 1 293 ? 17.488 8.872 -10.276 1.00 86.62 293 ARG A CA 1
ATOM 2356 C C . ARG A 1 293 ? 18.354 8.065 -11.235 1.00 86.62 293 ARG A C 1
ATOM 2358 O O . ARG A 1 293 ? 18.943 8.654 -12.130 1.00 86.62 293 ARG A O 1
ATOM 2365 N N . THR A 1 294 ? 18.407 6.745 -11.074 1.00 83.94 294 THR A N 1
ATOM 2366 C CA . THR A 1 294 ? 19.185 5.859 -11.956 1.00 83.94 294 THR A CA 1
ATOM 2367 C C . THR A 1 294 ? 18.611 5.828 -13.371 1.00 83.94 294 THR A C 1
ATOM 2369 O O . THR A 1 294 ? 19.361 5.785 -14.339 1.00 83.94 294 THR A O 1
ATOM 2372 N N . LEU A 1 295 ? 17.283 5.882 -13.500 1.00 86.50 295 LEU A N 1
ATOM 2373 C CA . LEU A 1 295 ? 16.612 5.860 -14.801 1.00 86.50 295 LEU A CA 1
ATOM 2374 C C . LEU A 1 295 ? 16.449 7.249 -15.436 1.00 86.50 295 LEU A C 1
ATOM 2376 O O . LEU A 1 295 ? 16.079 7.341 -16.609 1.00 86.50 295 LEU A O 1
ATOM 2380 N N . ALA A 1 296 ? 16.706 8.327 -14.693 1.00 88.94 296 ALA A N 1
ATOM 2381 C CA . ALA A 1 296 ? 16.524 9.691 -15.173 1.00 88.94 296 ALA A CA 1
ATOM 2382 C C . ALA A 1 296 ? 17.412 9.983 -16.395 1.00 88.94 296 ALA A C 1
ATOM 2384 O O . ALA A 1 296 ? 18.608 9.708 -16.389 1.00 88.94 296 ALA A O 1
ATOM 2385 N N . GLY A 1 297 ? 16.817 10.548 -17.449 1.00 88.25 297 GLY A N 1
ATOM 2386 C CA . GLY A 1 297 ? 17.517 10.874 -18.698 1.00 88.25 297 GLY A CA 1
ATOM 2387 C C . GLY A 1 297 ? 17.823 9.673 -19.601 1.00 88.25 297 GLY A C 1
ATOM 2388 O O . GLY A 1 297 ? 18.307 9.865 -20.712 1.00 88.25 297 GLY A O 1
ATOM 2389 N N . SER A 1 298 ? 17.526 8.448 -19.161 1.00 90.69 298 SER A N 1
ATOM 2390 C CA . SER A 1 298 ? 17.558 7.262 -20.018 1.00 90.69 298 SER A CA 1
ATOM 2391 C C . SER A 1 298 ? 16.212 7.063 -20.719 1.00 90.69 298 SER A C 1
ATOM 2393 O O . SER A 1 298 ? 15.202 7.641 -20.316 1.00 90.69 298 SER A O 1
ATOM 2395 N N . ARG A 1 299 ? 16.161 6.157 -21.705 1.00 91.62 299 ARG A N 1
ATOM 2396 C CA . ARG A 1 299 ? 14.887 5.746 -22.319 1.00 91.62 299 ARG A CA 1
ATOM 2397 C C . ARG A 1 299 ? 13.901 5.127 -21.319 1.00 91.62 299 ARG A C 1
ATOM 2399 O O . ARG A 1 299 ? 12.730 5.007 -21.630 1.00 91.62 299 ARG A O 1
ATOM 2406 N N . TRP A 1 300 ? 14.365 4.733 -20.132 1.00 93.31 300 TRP A N 1
ATOM 2407 C CA . TRP A 1 300 ? 13.587 4.061 -19.091 1.00 93.31 300 TRP A CA 1
ATOM 2408 C C . TRP A 1 300 ? 12.942 5.019 -18.080 1.00 93.31 300 TRP A C 1
ATOM 2410 O O . TRP A 1 300 ? 12.356 4.571 -17.094 1.00 93.31 300 TRP A O 1
ATOM 2420 N N . ASP A 1 301 ? 13.031 6.335 -18.292 1.00 93.31 301 ASP A N 1
ATOM 2421 C CA . ASP A 1 301 ? 12.514 7.355 -17.369 1.00 93.31 301 ASP A CA 1
ATOM 2422 C C . ASP A 1 301 ? 10.994 7.246 -17.101 1.00 93.31 301 ASP A C 1
ATOM 2424 O O . ASP A 1 301 ? 10.516 7.626 -16.019 1.00 93.31 301 ASP A O 1
ATOM 2428 N N . LYS A 1 302 ? 10.253 6.651 -18.049 1.00 94.50 302 LYS A N 1
ATOM 2429 C CA . LYS A 1 302 ? 8.811 6.362 -17.979 1.00 94.50 302 LYS A CA 1
ATOM 2430 C C . LYS A 1 302 ? 8.445 5.278 -16.976 1.00 94.50 302 LYS A C 1
ATOM 2432 O O . LYS A 1 302 ? 7.286 5.210 -16.565 1.00 94.50 302 LYS A O 1
ATOM 2437 N N . ILE A 1 303 ? 9.402 4.458 -16.538 1.00 92.62 303 ILE A N 1
ATOM 2438 C CA . ILE A 1 303 ? 9.135 3.443 -15.523 1.00 92.62 303 ILE A CA 1
ATOM 2439 C C . ILE A 1 303 ? 8.796 4.136 -14.199 1.00 92.62 303 ILE A C 1
ATOM 2441 O O . ILE A 1 303 ? 9.613 4.850 -13.608 1.00 92.62 303 ILE A O 1
ATOM 2445 N N . GLN A 1 304 ? 7.571 3.917 -13.719 1.00 89.25 304 GLN A N 1
ATOM 2446 C CA . GLN A 1 304 ? 7.045 4.607 -12.540 1.00 89.25 304 GLN A CA 1
ATOM 2447 C C . GLN A 1 304 ? 7.627 4.083 -11.227 1.00 89.25 304 GLN A C 1
ATOM 2449 O O . GLN A 1 304 ? 7.786 4.848 -10.285 1.00 89.25 304 GLN A O 1
ATOM 2454 N N . GLY A 1 305 ? 7.988 2.804 -11.152 1.00 87.88 305 GLY A N 1
ATOM 2455 C CA . GLY A 1 305 ? 8.568 2.207 -9.953 1.00 87.88 305 GLY A CA 1
ATOM 2456 C C . GLY A 1 305 ? 8.817 0.713 -10.114 1.00 87.88 305 GLY A C 1
ATOM 2457 O O . GLY A 1 305 ? 8.520 0.130 -11.157 1.00 87.88 305 GLY A O 1
ATOM 2458 N N . PHE A 1 306 ? 9.310 0.076 -9.052 1.00 84.06 306 PHE A N 1
ATOM 2459 C CA . PHE A 1 306 ? 9.684 -1.342 -9.059 1.00 84.06 306 PHE A CA 1
ATOM 2460 C C . PHE A 1 306 ? 8.529 -2.298 -9.375 1.00 84.06 306 PHE A C 1
ATOM 2462 O O . PHE A 1 306 ? 8.756 -3.412 -9.845 1.00 84.06 306 PHE A O 1
ATOM 2469 N N . HIS A 1 307 ? 7.280 -1.875 -9.158 1.00 83.19 307 HIS A N 1
ATOM 2470 C CA . HIS A 1 307 ? 6.116 -2.720 -9.416 1.00 83.19 307 HIS A CA 1
ATOM 2471 C C . HIS A 1 307 ? 5.968 -3.111 -10.898 1.00 83.19 307 HIS A C 1
ATOM 2473 O O . HIS A 1 307 ? 5.371 -4.150 -11.181 1.00 83.19 307 HIS A O 1
ATOM 2479 N N . VAL A 1 308 ? 6.589 -2.360 -11.824 1.00 87.44 308 VAL A N 1
ATOM 2480 C CA . VAL A 1 308 ? 6.667 -2.747 -13.241 1.00 87.44 308 VAL A CA 1
ATOM 2481 C C . VAL A 1 308 ? 7.260 -4.147 -13.391 1.00 87.44 308 VAL A C 1
ATOM 2483 O O . VAL A 1 308 ? 6.686 -4.964 -14.091 1.00 87.44 308 VAL A O 1
ATOM 2486 N N . PHE A 1 309 ? 8.331 -4.488 -12.660 1.00 87.38 309 PHE A N 1
ATOM 2487 C CA . PHE A 1 309 ? 9.027 -5.772 -12.806 1.00 87.38 309 PHE A CA 1
ATOM 2488 C C . PHE A 1 309 ? 8.154 -6.945 -12.368 1.00 87.38 309 PHE A C 1
ATOM 2490 O O . PHE A 1 309 ? 8.203 -8.024 -12.958 1.00 87.38 309 PHE A O 1
ATOM 2497 N N . ARG A 1 310 ? 7.287 -6.715 -11.375 1.00 82.19 310 ARG A N 1
ATOM 2498 C CA . ARG A 1 310 ? 6.285 -7.696 -10.956 1.00 82.19 310 ARG A CA 1
ATOM 2499 C C . ARG A 1 310 ? 5.263 -7.937 -12.068 1.00 82.19 310 ARG A C 1
ATOM 2501 O O . ARG A 1 310 ? 4.912 -9.087 -12.315 1.00 82.19 310 ARG A O 1
ATOM 2508 N N . HIS A 1 311 ? 4.790 -6.885 -12.734 1.00 84.50 311 HIS A N 1
ATOM 2509 C CA . HIS A 1 311 ? 3.885 -7.013 -13.880 1.00 84.50 311 HIS A CA 1
ATOM 2510 C C . HIS A 1 311 ? 4.573 -7.653 -15.088 1.00 84.50 311 HIS A C 1
ATOM 2512 O O . HIS A 1 311 ? 3.984 -8.534 -15.713 1.00 84.50 311 HIS A O 1
ATOM 2518 N N . SER A 1 312 ? 5.832 -7.298 -15.347 1.00 88.75 312 SER A N 1
ATOM 2519 C CA . SER A 1 312 ? 6.680 -7.892 -16.381 1.00 88.75 312 SER A CA 1
ATOM 2520 C C . SER A 1 312 ? 6.832 -9.389 -16.195 1.00 88.75 312 SER A C 1
ATOM 2522 O O . SER A 1 312 ? 6.541 -10.144 -17.114 1.00 88.75 312 SER A O 1
ATOM 2524 N N . PHE A 1 313 ? 7.214 -9.849 -15.003 1.00 86.50 313 PHE A N 1
ATOM 2525 C CA . PHE A 1 313 ? 7.349 -11.282 -14.749 1.00 86.50 313 PHE A CA 1
ATOM 2526 C C . PHE A 1 313 ? 6.052 -12.035 -15.010 1.00 86.50 313 PHE A C 1
ATOM 2528 O O . PHE A 1 313 ? 6.058 -13.034 -15.716 1.00 86.50 313 PHE A O 1
ATOM 2535 N N . VAL A 1 314 ? 4.942 -11.554 -14.447 1.00 86.06 314 VAL A N 1
ATOM 2536 C CA . VAL A 1 314 ? 3.647 -12.222 -14.581 1.00 86.06 314 VAL A CA 1
ATOM 2537 C C . VAL A 1 314 ? 3.243 -12.333 -16.039 1.00 86.06 314 VAL A C 1
ATOM 2539 O O . VAL A 1 314 ? 2.799 -13.393 -16.472 1.00 86.06 314 VAL A O 1
ATOM 2542 N N . SER A 1 315 ? 3.369 -11.229 -16.770 1.00 89.12 315 SER A N 1
ATOM 2543 C CA . SER A 1 315 ? 2.944 -11.148 -18.162 1.00 89.12 315 SER A CA 1
ATOM 2544 C C . SER A 1 315 ? 3.851 -12.006 -19.042 1.00 89.12 315 SER A C 1
ATOM 2546 O O . SER A 1 315 ? 3.351 -12.769 -19.859 1.00 89.12 315 SER A O 1
ATOM 2548 N N . ASN A 1 316 ? 5.168 -11.994 -18.803 1.00 88.75 316 ASN A N 1
ATOM 2549 C CA . ASN A 1 316 ? 6.113 -12.846 -19.526 1.00 88.75 316 ASN A CA 1
ATOM 2550 C C . ASN A 1 316 ? 5.941 -14.340 -19.183 1.00 88.75 316 ASN A C 1
ATOM 2552 O O . ASN A 1 316 ? 6.035 -15.175 -20.076 1.00 88.75 316 ASN A O 1
ATOM 2556 N N . ALA A 1 317 ? 5.653 -14.699 -17.927 1.00 86.69 317 ALA A N 1
ATOM 2557 C CA . ALA A 1 317 ? 5.387 -16.083 -17.525 1.00 86.69 317 ALA A CA 1
ATOM 2558 C C . ALA A 1 317 ? 4.082 -16.606 -18.144 1.00 86.69 317 ALA A C 1
ATOM 2560 O O . ALA A 1 317 ? 4.044 -17.721 -18.661 1.00 86.69 317 ALA A O 1
ATOM 2561 N N . ALA A 1 318 ? 3.028 -15.784 -18.140 1.00 88.50 318 ALA A N 1
ATOM 2562 C CA . ALA A 1 318 ? 1.779 -16.103 -18.824 1.00 88.50 318 ALA A CA 1
ATOM 2563 C C . ALA A 1 318 ? 2.005 -16.269 -20.336 1.00 88.50 318 ALA A C 1
ATOM 2565 O O . ALA A 1 318 ? 1.536 -17.242 -20.921 1.00 88.50 318 ALA A O 1
ATOM 2566 N N . TYR A 1 319 ? 2.789 -15.376 -20.948 1.00 87.50 319 TYR A N 1
ATOM 2567 C CA . TYR A 1 319 ? 3.166 -15.455 -22.362 1.00 87.50 319 TYR A CA 1
ATOM 2568 C C . TYR A 1 319 ? 3.945 -16.734 -22.697 1.00 87.50 319 TYR A C 1
ATOM 2570 O O . TYR A 1 319 ? 3.715 -17.359 -23.728 1.00 87.50 319 TYR A O 1
ATOM 2578 N N . ALA A 1 320 ? 4.826 -17.171 -21.797 1.00 86.81 320 ALA A N 1
ATOM 2579 C CA . ALA A 1 320 ? 5.579 -18.414 -21.926 1.00 86.81 320 ALA A CA 1
ATOM 2580 C C . ALA A 1 320 ? 4.730 -19.684 -21.716 1.00 86.81 320 ALA A C 1
ATOM 2582 O O . ALA A 1 320 ? 5.264 -20.792 -21.755 1.00 86.81 320 ALA A O 1
ATOM 2583 N N . GLY A 1 321 ? 3.424 -19.545 -21.470 1.00 90.31 321 GLY A N 1
ATOM 2584 C CA . GLY A 1 321 ? 2.515 -20.668 -21.255 1.00 90.31 321 GLY A CA 1
ATOM 2585 C C . GLY A 1 321 ? 2.659 -21.324 -19.883 1.00 90.31 321 GLY A C 1
ATOM 2586 O O . GLY A 1 321 ? 2.234 -22.466 -19.706 1.00 90.31 321 GLY A O 1
ATOM 2587 N N . VAL A 1 322 ? 3.252 -20.635 -18.899 1.00 86.38 322 VAL A N 1
ATOM 2588 C CA . VAL A 1 322 ? 3.317 -21.157 -17.529 1.00 86.38 322 VAL A CA 1
ATOM 2589 C C . VAL A 1 322 ? 1.890 -21.293 -16.982 1.00 86.38 322 VAL A C 1
ATOM 2591 O O . VAL A 1 322 ? 1.124 -20.327 -17.044 1.00 86.38 322 VAL A O 1
ATOM 2594 N N . PRO A 1 323 ? 1.514 -22.454 -16.409 1.00 89.19 323 PRO A N 1
ATOM 2595 C CA . PRO A 1 323 ? 0.173 -22.651 -15.879 1.00 89.19 323 PRO A CA 1
ATOM 2596 C C . PRO A 1 323 ? -0.202 -21.598 -14.835 1.00 89.19 323 PRO A C 1
ATOM 2598 O O . PRO A 1 323 ? 0.567 -21.288 -13.926 1.00 89.19 323 PRO A O 1
ATOM 2601 N N . GLU A 1 324 ? -1.429 -21.095 -14.910 1.00 85.19 324 GLU A N 1
ATOM 2602 C CA . GLU A 1 324 ? -1.895 -20.010 -14.045 1.00 85.19 324 GLU A CA 1
ATOM 2603 C C . GLU A 1 324 ? -1.827 -20.345 -12.550 1.00 85.19 324 GLU A C 1
ATOM 2605 O O . GLU A 1 324 ? -1.464 -19.492 -11.748 1.00 85.19 324 GLU A O 1
ATOM 2610 N N . ALA A 1 325 ? -2.094 -21.596 -12.166 1.00 85.25 325 ALA A N 1
ATOM 2611 C CA . ALA A 1 325 ? -1.955 -22.040 -10.779 1.00 85.25 325 ALA A CA 1
ATOM 2612 C C . ALA A 1 325 ? -0.508 -21.915 -10.263 1.00 85.25 325 ALA A C 1
ATOM 2614 O O . ALA A 1 325 ? -0.289 -21.592 -9.094 1.00 85.25 325 ALA A O 1
ATOM 2615 N N . VAL A 1 326 ? 0.476 -22.134 -11.143 1.00 84.06 326 VAL A N 1
ATOM 2616 C CA . VAL A 1 326 ? 1.901 -21.968 -10.836 1.00 84.06 326 VAL A CA 1
ATOM 2617 C C . VAL A 1 326 ? 2.219 -20.484 -10.685 1.00 84.06 326 VAL A C 1
ATOM 2619 O O . VAL A 1 326 ? 2.809 -20.100 -9.678 1.00 84.06 326 VAL A O 1
ATOM 2622 N N . ILE A 1 327 ? 1.736 -19.640 -11.605 1.00 80.94 327 ILE A N 1
ATOM 2623 C CA . ILE A 1 327 ? 1.860 -18.180 -11.490 1.00 80.94 327 ILE A CA 1
ATOM 2624 C C . ILE A 1 327 ? 1.191 -17.685 -10.201 1.00 80.94 327 ILE A C 1
ATOM 2626 O O . ILE A 1 327 ? 1.763 -16.882 -9.489 1.00 80.94 327 ILE A O 1
ATOM 2630 N N . ASP A 1 328 ? 0.004 -18.150 -9.828 1.00 79.88 328 ASP A N 1
ATOM 2631 C CA . ASP A 1 328 ? -0.677 -17.686 -8.614 1.00 79.88 328 ASP A CA 1
ATOM 2632 C C . ASP A 1 328 ? 0.055 -18.115 -7.329 1.00 79.88 328 ASP A C 1
ATOM 2634 O O . ASP A 1 328 ? 0.178 -17.320 -6.382 1.00 79.88 328 ASP A O 1
ATOM 2638 N N . ALA A 1 329 ? 0.609 -19.332 -7.305 1.00 75.75 329 ALA A N 1
ATOM 2639 C CA . ALA A 1 329 ? 1.486 -19.801 -6.233 1.00 75.75 329 ALA A CA 1
ATOM 2640 C C . ALA A 1 329 ? 2.739 -18.916 -6.124 1.00 75.75 329 ALA A C 1
ATOM 2642 O O . ALA A 1 329 ? 3.058 -18.417 -5.034 1.00 75.75 329 ALA A O 1
ATOM 2643 N N . TRP A 1 330 ? 3.354 -18.639 -7.276 1.00 76.44 330 TRP A N 1
ATOM 2644 C CA . TRP A 1 330 ? 4.347 -17.603 -7.529 1.00 76.44 330 TRP A CA 1
ATOM 2645 C C . TRP A 1 330 ? 3.751 -16.202 -7.593 1.00 76.44 330 TRP A C 1
ATOM 2647 O O . TRP A 1 330 ? 4.169 -15.415 -8.403 1.00 76.44 330 TRP A O 1
ATOM 2657 N N . MET A 1 331 ? 2.709 -15.822 -6.888 1.00 71.31 331 MET A N 1
ATOM 2658 C CA . MET A 1 331 ? 2.329 -14.398 -6.837 1.00 71.31 331 MET A CA 1
ATOM 2659 C C . MET A 1 331 ? 1.687 -14.065 -5.506 1.00 71.31 331 MET A C 1
ATOM 2661 O O . MET A 1 331 ? 1.610 -12.894 -5.114 1.00 71.31 331 MET A O 1
ATOM 2665 N N . GLY A 1 332 ? 1.189 -15.103 -4.828 1.00 71.88 332 GLY A N 1
ATOM 2666 C CA . GLY A 1 332 ? 0.248 -14.961 -3.737 1.00 71.88 332 GLY A CA 1
ATOM 2667 C C . GLY A 1 332 ? -1.055 -14.317 -4.206 1.00 71.88 332 GLY A C 1
ATOM 2668 O O . GLY A 1 332 ? -1.712 -13.664 -3.401 1.00 71.88 332 GLY A O 1
ATOM 2669 N N . HIS A 1 333 ? -1.402 -14.427 -5.493 1.00 67.00 333 HIS A N 1
ATOM 2670 C CA . HIS A 1 333 ? -2.655 -13.879 -6.005 1.00 67.00 333 HIS A CA 1
ATOM 2671 C C . HIS A 1 333 ? -3.825 -14.780 -5.620 1.00 67.00 333 HIS A C 1
ATOM 2673 O O . HIS A 1 333 ? -3.695 -15.998 -5.546 1.00 67.00 333 HIS A O 1
ATOM 2679 N N . GLN A 1 334 ? -4.958 -14.146 -5.320 1.00 56.03 334 GLN A N 1
ATOM 2680 C CA . GLN A 1 334 ? -6.133 -14.825 -4.771 1.00 56.03 334 GLN A CA 1
ATOM 2681 C C . GLN A 1 334 ? -7.433 -14.477 -5.511 1.00 56.03 334 GLN A C 1
ATOM 2683 O O . GLN A 1 334 ? -8.485 -14.966 -5.115 1.00 56.03 334 GLN A O 1
ATOM 2688 N N . THR A 1 335 ? -7.400 -13.627 -6.549 1.00 65.38 335 THR A N 1
ATOM 2689 C CA . THR A 1 335 ? -8.627 -13.145 -7.212 1.00 65.38 335 THR A CA 1
ATOM 2690 C C . THR A 1 335 ? -8.560 -13.215 -8.735 1.00 65.38 335 THR A C 1
ATOM 2692 O O . THR A 1 335 ? -7.510 -12.994 -9.336 1.00 65.38 335 THR A O 1
ATOM 2695 N N . GLU A 1 336 ? -9.719 -13.463 -9.344 1.00 61.41 336 GLU A N 1
ATOM 2696 C CA . GLU A 1 336 ? -9.918 -13.552 -10.794 1.00 61.41 336 GLU A CA 1
ATOM 2697 C C . GLU A 1 336 ? -9.687 -12.215 -11.519 1.00 61.41 336 GLU A C 1
ATOM 2699 O O . GLU A 1 336 ? -9.118 -12.167 -12.606 1.00 61.41 336 GLU A O 1
ATOM 2704 N N . GLU A 1 337 ? -10.040 -11.092 -10.891 1.00 61.81 337 GLU A N 1
ATOM 2705 C CA . GLU A 1 337 ? -9.795 -9.757 -11.454 1.00 61.81 337 GLU A CA 1
ATOM 2706 C C . GLU A 1 337 ? -8.291 -9.492 -11.664 1.00 61.81 337 GLU A C 1
ATOM 2708 O O . GLU A 1 337 ? -7.883 -8.881 -12.651 1.00 61.81 337 GLU A O 1
ATOM 2713 N N . MET A 1 338 ? -7.440 -9.985 -10.755 1.00 67.00 338 MET A N 1
ATOM 2714 C CA . MET A 1 338 ? -5.984 -9.864 -10.886 1.00 67.00 338 MET A CA 1
ATOM 2715 C C . MET A 1 338 ? -5.422 -10.713 -12.033 1.00 67.00 338 MET A C 1
ATOM 2717 O O . MET A 1 338 ? -4.353 -10.383 -12.550 1.00 67.00 338 MET A O 1
ATOM 2721 N N . ARG A 1 339 ? -6.124 -11.784 -12.421 1.00 73.06 339 ARG A N 1
ATOM 2722 C CA . ARG A 1 339 ? -5.731 -12.691 -13.505 1.00 73.06 339 ARG A CA 1
ATOM 2723 C C . ARG A 1 339 ? -6.028 -12.107 -14.878 1.00 73.06 339 ARG A C 1
ATOM 2725 O O . ARG A 1 339 ? -5.141 -12.066 -15.726 1.00 73.06 339 ARG A O 1
ATOM 2732 N N . ARG A 1 340 ? -7.232 -11.557 -15.069 1.00 69.44 340 ARG A N 1
ATOM 2733 C CA . ARG A 1 340 ? -7.698 -11.035 -16.369 1.00 69.44 340 ARG A CA 1
ATOM 2734 C C . ARG A 1 340 ? -6.807 -9.945 -16.968 1.00 69.44 340 ARG A C 1
ATOM 2736 O O . ARG A 1 340 ? -6.665 -9.881 -18.181 1.00 69.44 340 ARG A O 1
ATOM 2743 N N . ARG A 1 341 ? -6.128 -9.138 -16.144 1.00 67.62 341 ARG A N 1
ATOM 2744 C CA . ARG A 1 341 ? -5.218 -8.072 -16.623 1.00 67.62 341 ARG A CA 1
ATOM 2745 C C . ARG A 1 341 ? -3.978 -8.572 -17.375 1.00 67.62 341 ARG A C 1
ATOM 2747 O O . ARG A 1 341 ? -3.271 -7.761 -17.961 1.00 67.62 341 ARG A O 1
ATOM 2754 N N . ARG A 1 342 ? -3.692 -9.875 -17.312 1.00 67.31 342 ARG A N 1
ATOM 2755 C CA . ARG A 1 342 ? -2.500 -10.522 -17.885 1.00 67.31 342 ARG A CA 1
ATOM 2756 C C . ARG A 1 342 ? -2.735 -11.067 -19.296 1.00 67.31 342 ARG A C 1
ATOM 2758 O O . ARG A 1 342 ? -1.779 -11.408 -19.977 1.00 67.31 342 ARG A O 1
ATOM 2765 N N . GLN A 1 343 ? -3.996 -11.215 -19.702 1.00 57.56 343 GLN A N 1
ATOM 2766 C CA . GLN A 1 343 ? -4.388 -11.900 -20.932 1.00 57.56 343 GLN A CA 1
ATOM 2767 C C . GLN A 1 343 ? -4.492 -10.896 -22.090 1.00 57.56 343 GLN A C 1
ATOM 2769 O O . GLN A 1 343 ? -5.584 -10.589 -22.558 1.00 57.56 343 GLN A O 1
ATOM 2774 N N . ALA A 1 344 ? -3.358 -10.353 -22.537 1.00 48.38 344 ALA A N 1
ATOM 2775 C CA . ALA A 1 344 ? -3.281 -9.666 -23.826 1.00 48.38 344 ALA A CA 1
ATOM 2776 C C . ALA A 1 344 ? -2.796 -10.671 -24.898 1.00 48.38 344 ALA A C 1
ATOM 2778 O O . ALA A 1 344 ? -1.771 -11.322 -24.685 1.00 48.38 344 ALA A O 1
ATOM 2779 N N . PRO A 1 345 ? -3.513 -10.868 -26.022 1.00 36.78 345 PRO A N 1
ATOM 2780 C CA . PRO A 1 345 ? -3.108 -11.817 -27.061 1.00 36.78 345 PRO A CA 1
ATOM 2781 C C . PRO A 1 345 ? -2.011 -11.238 -27.973 1.00 36.78 345 PRO A C 1
ATOM 2783 O O . PRO A 1 345 ? -2.223 -10.208 -28.609 1.00 36.78 345 PRO A O 1
ATOM 2786 N N . VAL A 1 346 ? -0.871 -11.933 -28.105 1.00 41.34 346 VAL A N 1
ATOM 2787 C CA . VAL A 1 346 ? 0.174 -11.667 -29.121 1.00 41.34 346 VAL A CA 1
ATOM 2788 C C . VAL A 1 346 ? 0.704 -13.011 -29.678 1.00 41.34 346 VAL A C 1
ATOM 2790 O O . VAL A 1 346 ? 0.831 -13.956 -28.898 1.00 41.34 346 VAL A O 1
ATOM 2793 N N . PRO A 1 347 ? 0.985 -13.164 -30.993 1.00 35.94 347 PRO A N 1
ATOM 2794 C CA . PRO A 1 347 ? 1.307 -14.458 -31.608 1.00 35.94 347 PRO A CA 1
ATOM 2795 C C . PRO A 1 347 ? 2.788 -14.861 -31.469 1.00 35.94 347 PRO A C 1
ATOM 2797 O O . PRO A 1 347 ? 3.670 -14.035 -31.685 1.00 35.94 347 PRO A O 1
ATOM 2800 N N . GLY A 1 348 ? 3.048 -16.161 -31.261 1.00 41.91 348 GLY A N 1
ATOM 2801 C CA . GLY A 1 348 ? 4.362 -16.796 -31.469 1.00 41.91 348 GLY A CA 1
ATOM 2802 C C . GLY A 1 348 ? 5.111 -17.173 -30.184 1.00 41.91 348 GLY A C 1
ATOM 2803 O O . GLY A 1 348 ? 5.991 -16.444 -29.731 1.00 41.91 348 GLY A O 1
ATOM 2804 N N . ALA A 1 349 ? 4.796 -18.337 -29.609 1.00 34.50 349 ALA A N 1
ATOM 2805 C CA . ALA A 1 349 ? 5.462 -18.856 -28.412 1.00 34.50 349 ALA A CA 1
ATOM 2806 C C . ALA A 1 349 ? 6.623 -19.806 -28.765 1.00 34.50 349 ALA A C 1
ATOM 2808 O O . ALA A 1 349 ? 6.447 -20.750 -29.535 1.00 34.50 349 ALA A O 1
ATOM 2809 N N . ALA A 1 350 ? 7.793 -19.576 -28.161 1.00 32.50 350 ALA A N 1
ATOM 2810 C CA . ALA A 1 350 ? 8.937 -20.490 -28.146 1.00 32.50 350 ALA A CA 1
ATOM 2811 C C . ALA A 1 350 ? 9.202 -20.997 -26.713 1.00 32.50 350 ALA A C 1
ATOM 2813 O O . ALA A 1 350 ? 8.838 -20.344 -25.736 1.00 32.50 350 ALA A O 1
ATOM 2814 N N . ALA A 1 351 ? 9.803 -22.187 -26.621 1.00 35.72 351 ALA A N 1
ATOM 2815 C CA . ALA A 1 351 ? 9.870 -23.039 -25.434 1.00 35.72 351 ALA A CA 1
ATOM 2816 C C . ALA A 1 351 ? 10.658 -22.478 -24.228 1.00 35.72 351 ALA A C 1
ATOM 2818 O O . ALA A 1 351 ? 11.549 -21.638 -24.340 1.00 35.72 351 ALA A O 1
ATOM 2819 N N . VAL A 1 352 ? 10.299 -23.015 -23.058 1.00 39.81 352 VAL A N 1
ATOM 2820 C CA . VAL A 1 352 ? 10.607 -22.544 -21.702 1.00 39.81 352 VAL A CA 1
ATOM 2821 C C . VAL A 1 352 ? 11.914 -23.148 -21.177 1.00 39.81 352 VAL A C 1
ATOM 2823 O O . VAL A 1 352 ? 11.975 -24.336 -20.872 1.00 39.81 352 VAL A O 1
ATOM 2826 N N . GLY A 1 353 ? 12.933 -22.304 -21.001 1.00 31.92 353 GLY A N 1
ATOM 2827 C CA . GLY A 1 353 ? 14.140 -22.590 -20.227 1.00 31.92 353 GLY A CA 1
ATOM 2828 C C . GLY A 1 353 ? 14.609 -21.333 -19.487 1.00 31.92 353 GLY A C 1
ATOM 2829 O O . GLY A 1 353 ? 14.876 -20.311 -20.116 1.00 31.92 353 GLY A O 1
ATOM 2830 N N . ASP A 1 354 ? 14.683 -21.445 -18.157 1.00 43.84 354 ASP A N 1
ATOM 2831 C CA . ASP A 1 354 ? 15.259 -20.498 -17.185 1.00 43.84 354 ASP A CA 1
ATOM 2832 C C . ASP A 1 354 ? 14.464 -19.194 -16.908 1.00 43.84 354 ASP A C 1
ATOM 2834 O O . ASP A 1 354 ? 14.607 -18.182 -17.594 1.00 43.84 354 ASP A O 1
ATOM 2838 N N . TRP A 1 355 ? 13.593 -19.226 -15.885 1.00 43.84 355 TRP A N 1
ATOM 2839 C CA . TRP A 1 355 ? 12.519 -18.234 -15.665 1.00 43.84 355 TRP A CA 1
ATOM 2840 C C . TRP A 1 355 ? 12.453 -17.579 -14.270 1.00 43.84 355 TRP A C 1
ATOM 2842 O O . TRP A 1 355 ? 11.527 -16.819 -14.004 1.00 43.84 355 TRP A O 1
ATOM 2852 N N . PHE A 1 356 ? 13.398 -17.812 -13.355 1.00 33.97 356 PHE A N 1
ATOM 2853 C CA . PHE A 1 356 ? 13.129 -17.537 -11.929 1.00 33.97 356 PHE A CA 1
ATOM 2854 C C . PHE A 1 356 ? 13.644 -16.204 -11.336 1.00 33.97 356 PHE A C 1
ATOM 2856 O O . PHE A 1 356 ? 13.341 -15.892 -10.187 1.00 33.97 356 PHE A O 1
ATOM 2863 N N . SER A 1 357 ? 14.391 -15.371 -12.068 1.00 34.09 357 SER A N 1
ATOM 2864 C CA . SER A 1 357 ? 15.302 -14.410 -11.404 1.00 34.09 357 SER A CA 1
ATOM 2865 C C . SER A 1 357 ? 14.881 -12.966 -11.169 1.00 34.09 357 SER A C 1
ATOM 2867 O O . SER A 1 357 ? 15.677 -12.196 -10.643 1.00 34.09 357 SER A O 1
ATOM 2869 N N . ILE A 1 358 ? 13.663 -12.550 -11.504 1.00 35.16 358 ILE A N 1
ATOM 2870 C CA . ILE A 1 358 ? 13.347 -11.105 -11.495 1.00 35.16 358 ILE A CA 1
ATOM 2871 C C . ILE A 1 358 ? 12.265 -10.717 -10.464 1.00 35.16 358 ILE A C 1
ATOM 2873 O O . ILE A 1 358 ? 11.866 -9.560 -10.381 1.00 35.16 358 ILE A O 1
ATOM 2877 N N . TRP A 1 359 ? 11.766 -11.645 -9.636 1.00 34.22 359 TRP A N 1
ATOM 2878 C CA . TRP A 1 359 ? 10.329 -11.576 -9.361 1.00 34.22 359 TRP A CA 1
ATOM 2879 C C . TRP A 1 359 ? 9.753 -11.387 -7.923 1.00 34.22 359 TRP A C 1
ATOM 2881 O O . TRP A 1 359 ? 8.747 -10.686 -7.781 1.00 34.22 359 TRP A O 1
ATOM 2891 N N . TRP A 1 360 ? 10.264 -11.939 -6.822 1.00 33.78 360 TRP A N 1
ATOM 2892 C CA . TRP A 1 360 ? 9.399 -12.083 -5.622 1.00 33.78 360 TRP A CA 1
ATOM 2893 C C . TRP A 1 360 ? 9.461 -10.928 -4.589 1.00 33.78 360 TRP A C 1
ATOM 2895 O O . TRP A 1 360 ? 10.247 -11.027 -3.653 1.00 33.78 360 TRP A O 1
ATOM 2905 N N . GLU A 1 361 ? 8.571 -9.911 -4.635 1.00 28.05 361 GLU A N 1
ATOM 2906 C CA . GLU A 1 361 ? 8.405 -8.977 -3.481 1.00 28.05 361 GLU A CA 1
ATOM 2907 C C . GLU A 1 361 ? 7.022 -8.367 -3.110 1.00 28.05 361 GLU A C 1
ATOM 2909 O O . GLU A 1 361 ? 6.759 -8.207 -1.926 1.00 28.05 361 GLU A O 1
ATOM 2914 N N . TRP A 1 362 ? 6.086 -8.016 -3.996 1.00 32.25 362 TRP A N 1
ATOM 2915 C CA . TRP A 1 362 ? 5.031 -7.027 -3.610 1.00 32.25 362 TRP A CA 1
ATOM 2916 C C . TRP A 1 362 ? 3.571 -7.486 -3.361 1.00 32.25 362 TRP A C 1
ATOM 2918 O O . TRP A 1 362 ? 2.670 -7.154 -4.134 1.00 32.25 362 TRP A O 1
ATOM 2928 N N . ALA A 1 363 ? 3.280 -8.194 -2.264 1.00 22.88 363 ALA A N 1
ATOM 2929 C CA . ALA A 1 363 ? 1.895 -8.360 -1.791 1.00 22.88 363 ALA A CA 1
ATOM 2930 C C . ALA A 1 363 ? 1.748 -7.906 -0.331 1.00 22.88 363 ALA A C 1
ATOM 2932 O O . ALA A 1 363 ? 2.320 -8.515 0.568 1.00 22.88 363 ALA A O 1
ATOM 2933 N N . ILE A 1 364 ? 0.896 -6.887 -0.147 1.00 27.33 364 ILE A N 1
ATOM 2934 C CA . ILE A 1 364 ? 0.576 -6.124 1.074 1.00 27.33 364 ILE A CA 1
ATOM 2935 C C . ILE A 1 364 ? 1.510 -4.922 1.297 1.00 27.33 364 ILE A C 1
ATOM 2937 O O . ILE A 1 364 ? 2.554 -5.046 1.915 1.00 27.33 364 ILE A O 1
ATOM 2941 N N . ILE A 1 365 ? 1.092 -3.762 0.771 1.00 25.36 365 ILE A N 1
ATOM 2942 C CA . ILE A 1 365 ? 1.008 -2.432 1.417 1.00 25.36 365 ILE A CA 1
ATOM 2943 C C . ILE A 1 365 ? 0.502 -1.465 0.328 1.00 25.36 365 ILE A C 1
ATOM 2945 O O . ILE A 1 365 ? 1.234 -1.063 -0.566 1.00 25.36 365 ILE A O 1
ATOM 2949 N N . ARG A 1 366 ? -0.774 -1.069 0.374 1.00 28.09 366 ARG A N 1
ATOM 2950 C CA . ARG A 1 366 ? -1.163 0.253 -0.140 1.00 28.09 366 ARG A CA 1
ATOM 2951 C C . ARG A 1 366 ? -1.200 1.160 1.078 1.00 28.09 366 ARG A C 1
ATOM 2953 O O . ARG A 1 366 ? -2.051 0.970 1.938 1.00 28.09 366 ARG A O 1
ATOM 2960 N N . GLY A 1 367 ? -0.264 2.095 1.151 1.00 28.06 367 GLY A N 1
ATOM 2961 C CA . GLY A 1 367 ? -0.126 2.993 2.291 1.00 28.06 367 GLY A CA 1
ATOM 2962 C C . GLY A 1 367 ? 0.993 4.007 2.102 1.00 28.06 367 GLY A C 1
ATOM 2963 O O . GLY A 1 367 ? 1.793 4.193 3.005 1.00 28.06 367 GLY A O 1
ATOM 2964 N N . CYS A 1 368 ? 1.070 4.643 0.931 1.00 25.45 368 CYS A N 1
ATOM 2965 C CA . CYS A 1 368 ? 1.735 5.936 0.818 1.00 25.45 368 CYS A CA 1
ATOM 2966 C C . CYS A 1 368 ? 0.641 7.000 0.817 1.00 25.45 368 CYS A C 1
ATOM 2968 O O . CYS A 1 368 ? 0.003 7.255 -0.202 1.00 25.45 368 CYS A O 1
ATOM 2970 N N . GLY A 1 369 ? 0.414 7.600 1.982 1.00 27.45 369 GLY A N 1
ATOM 2971 C CA . GLY A 1 369 ? 0.145 9.027 1.981 1.00 27.45 369 GLY A CA 1
ATOM 2972 C C . GLY A 1 369 ? 1.424 9.779 1.605 1.00 27.45 369 GLY A C 1
ATOM 2973 O O . GLY A 1 369 ? 2.522 9.244 1.781 1.00 27.45 369 GLY A O 1
ATOM 2974 N N . PRO A 1 370 ? 1.312 10.998 1.072 1.00 30.55 370 PRO A N 1
ATOM 2975 C CA . PRO A 1 370 ? 2.469 11.844 0.798 1.00 30.55 370 PRO A CA 1
ATOM 2976 C C . PRO A 1 370 ? 3.284 12.138 2.064 1.00 30.55 370 PRO A C 1
ATOM 2978 O O . PRO A 1 370 ? 2.736 12.316 3.154 1.00 30.55 370 PRO A O 1
ATOM 2981 N N . ALA A 1 371 ? 4.598 12.271 1.891 1.00 29.72 371 ALA A N 1
ATOM 2982 C CA . ALA A 1 371 ? 5.476 12.878 2.883 1.00 29.72 371 ALA A CA 1
ATOM 2983 C C . ALA A 1 371 ? 5.043 14.332 3.188 1.00 29.72 371 ALA A C 1
ATOM 2985 O O . ALA A 1 371 ? 4.505 15.011 2.307 1.00 29.72 371 ALA A O 1
ATOM 2986 N N . PRO A 1 372 ? 5.297 14.854 4.402 1.00 26.67 372 PRO A N 1
ATOM 2987 C CA . PRO A 1 372 ? 5.108 16.270 4.683 1.00 26.67 372 PRO A CA 1
ATOM 2988 C C . PRO A 1 372 ? 6.030 17.113 3.792 1.00 26.67 372 PRO A C 1
ATOM 2990 O O . PRO A 1 372 ? 7.235 16.877 3.706 1.00 26.67 372 PRO A O 1
ATOM 2993 N N . VAL A 1 373 ? 5.445 18.113 3.135 1.00 33.56 373 VAL A N 1
ATOM 2994 C CA . VAL A 1 373 ? 6.160 19.100 2.318 1.00 33.56 373 VAL A CA 1
ATOM 2995 C C . VAL A 1 373 ? 7.115 19.905 3.218 1.00 33.56 373 VAL A C 1
ATOM 2997 O O . VAL A 1 373 ? 6.705 20.319 4.309 1.00 33.56 373 VAL A O 1
ATOM 3000 N N . PRO A 1 374 ? 8.361 20.197 2.798 1.00 28.73 374 PRO A N 1
ATOM 3001 C CA . PRO A 1 374 ? 9.176 21.194 3.482 1.00 28.73 374 PRO A CA 1
ATOM 3002 C C . PRO A 1 374 ? 8.456 22.545 3.425 1.00 28.73 374 PRO A C 1
ATOM 3004 O O . PRO A 1 374 ? 8.070 23.005 2.351 1.00 28.73 374 PRO A O 1
ATOM 3007 N N . ARG A 1 375 ? 8.261 23.191 4.583 1.00 29.88 375 ARG A N 1
ATOM 3008 C CA . ARG A 1 375 ? 7.676 24.538 4.661 1.00 29.88 375 ARG A CA 1
ATOM 3009 C C . ARG A 1 375 ? 8.410 25.459 3.680 1.00 29.88 375 ARG A C 1
ATOM 3011 O O . ARG A 1 375 ? 9.569 25.800 3.911 1.00 29.88 375 ARG A O 1
ATOM 3018 N N . ARG A 1 376 ? 7.737 25.890 2.606 1.00 29.38 376 ARG A N 1
ATOM 3019 C CA . ARG A 1 376 ? 8.180 27.061 1.844 1.00 29.38 376 ARG A CA 1
ATOM 3020 C C . ARG A 1 376 ? 8.161 28.233 2.821 1.00 29.38 376 ARG A C 1
ATOM 3022 O O . ARG A 1 376 ? 7.111 28.564 3.368 1.00 29.38 376 ARG A O 1
ATOM 3029 N N . LYS A 1 377 ? 9.329 28.821 3.084 1.00 34.59 377 LYS A N 1
ATOM 3030 C CA . LYS A 1 377 ? 9.403 30.140 3.710 1.00 34.59 377 LYS A CA 1
ATOM 3031 C C . LYS A 1 377 ? 8.688 31.098 2.759 1.00 34.59 377 LYS A C 1
ATOM 3033 O O . LYS A 1 377 ? 9.100 31.229 1.609 1.00 34.59 377 LYS A O 1
ATOM 3038 N N . PHE A 1 378 ? 7.595 31.699 3.216 1.00 38.75 378 PHE A N 1
ATOM 3039 C CA . PHE A 1 378 ? 7.031 32.862 2.543 1.00 38.75 378 PHE A CA 1
ATOM 3040 C C . PHE A 1 378 ? 8.121 33.941 2.464 1.00 38.75 378 PHE A C 1
ATOM 3042 O O . PHE A 1 378 ? 8.884 34.077 3.428 1.00 38.75 378 PHE A O 1
ATOM 3049 N N . PRO A 1 379 ? 8.237 34.686 1.353 1.00 35.72 379 PRO A N 1
ATOM 3050 C CA . PRO A 1 379 ? 9.083 35.866 1.338 1.00 35.72 379 PRO A CA 1
ATOM 3051 C C . PRO A 1 379 ? 8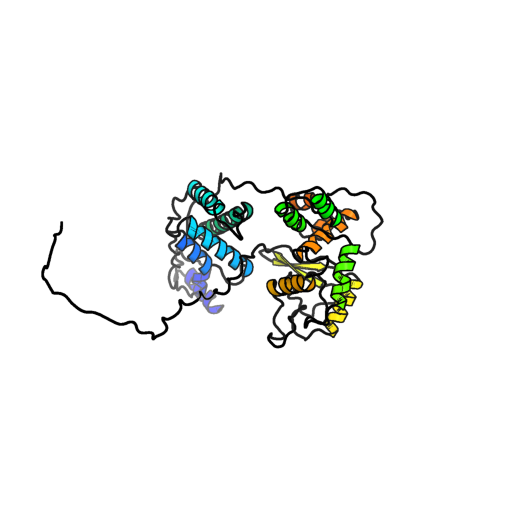.571 36.826 2.415 1.00 35.72 379 PRO A C 1
ATOM 3053 O O . PRO A 1 379 ? 7.396 37.190 2.439 1.00 35.72 379 PRO A O 1
ATOM 3056 N N . THR A 1 380 ? 9.451 37.188 3.344 1.00 44.19 380 THR A N 1
ATOM 3057 C CA . THR A 1 380 ? 9.240 38.319 4.247 1.00 44.19 380 THR A CA 1
ATOM 3058 C C . THR A 1 380 ? 8.958 39.568 3.410 1.00 44.19 380 THR A C 1
ATOM 3060 O O . THR A 1 380 ? 9.677 39.790 2.431 1.00 44.19 380 THR A O 1
ATOM 3063 N N . PRO A 1 381 ? 7.947 40.384 3.758 1.00 41.81 381 PRO A N 1
ATOM 3064 C CA . PRO A 1 381 ? 7.755 41.669 3.102 1.00 41.81 381 PRO A CA 1
ATOM 3065 C C . PRO A 1 381 ? 9.013 42.533 3.293 1.00 41.81 381 PRO A C 1
ATOM 3067 O O . PRO A 1 381 ? 9.662 42.434 4.340 1.00 41.81 381 PRO A O 1
ATOM 3070 N N . PRO A 1 382 ? 9.394 43.354 2.300 1.00 45.06 382 PRO A N 1
ATOM 3071 C CA . PRO A 1 382 ? 10.545 44.228 2.439 1.00 45.06 382 PRO A CA 1
ATOM 3072 C C . PRO A 1 382 ? 10.296 45.223 3.576 1.00 45.06 382 PRO A C 1
ATOM 3074 O O . PRO A 1 382 ? 9.273 45.909 3.611 1.00 45.06 382 PRO A O 1
ATOM 3077 N N . HIS A 1 383 ? 11.242 45.290 4.512 1.00 40.97 383 HIS A N 1
ATOM 3078 C CA . HIS A 1 383 ? 11.313 46.390 5.463 1.00 40.97 383 HIS A CA 1
ATOM 3079 C C . HIS A 1 383 ? 11.504 47.708 4.697 1.00 40.97 383 HIS A C 1
ATOM 3081 O O . HIS A 1 383 ? 12.281 47.737 3.738 1.00 40.97 383 HIS A O 1
ATOM 3087 N N . PRO A 1 384 ? 10.832 48.795 5.106 1.00 37.91 384 PRO A N 1
ATOM 3088 C CA . PRO A 1 384 ? 11.003 50.092 4.476 1.00 37.91 384 PRO A CA 1
ATOM 3089 C C . PRO A 1 384 ? 12.416 50.614 4.738 1.00 37.91 384 PRO A C 1
ATOM 3091 O O . PRO A 1 384 ? 12.843 50.778 5.883 1.00 37.91 384 PRO A O 1
ATOM 3094 N N . THR A 1 385 ? 13.144 50.864 3.655 1.00 39.41 385 THR A N 1
ATOM 3095 C CA . THR A 1 385 ? 14.427 51.555 3.667 1.00 39.41 385 THR A CA 1
ATOM 3096 C C . THR A 1 385 ? 14.212 52.999 4.095 1.00 39.41 385 THR A C 1
ATOM 3098 O O . THR A 1 385 ? 13.387 53.724 3.538 1.00 39.41 385 THR A O 1
ATOM 3101 N N . ALA A 1 386 ? 14.969 53.407 5.106 1.00 37.00 386 ALA A N 1
ATOM 3102 C CA . ALA A 1 386 ? 15.058 54.781 5.549 1.00 37.00 386 ALA A CA 1
ATOM 3103 C C . ALA A 1 386 ? 15.632 55.680 4.443 1.00 37.00 386 ALA A C 1
ATOM 3105 O O . ALA A 1 386 ? 16.642 55.348 3.826 1.00 37.00 386 ALA A O 1
ATOM 3106 N N . GLY A 1 387 ? 15.022 56.856 4.292 1.00 36.22 387 GLY A N 1
ATOM 3107 C CA . GLY A 1 387 ? 15.666 58.048 3.749 1.00 36.22 387 GLY A CA 1
ATOM 3108 C C . GLY A 1 387 ? 15.491 58.272 2.252 1.00 36.22 387 GLY A C 1
ATOM 3109 O O . GLY A 1 387 ? 16.303 57.814 1.462 1.00 36.22 387 GLY A O 1
ATOM 3110 N N . GLN A 1 388 ? 14.526 59.118 1.885 1.00 35.38 388 GLN A N 1
ATOM 3111 C CA . GLN A 1 388 ? 14.845 60.332 1.130 1.00 35.38 388 GLN A CA 1
ATOM 3112 C C . GLN A 1 388 ? 13.706 61.360 1.200 1.00 35.38 388 GLN A C 1
ATOM 3114 O O . GLN A 1 388 ? 12.542 61.097 0.922 1.00 35.38 388 GLN A O 1
ATOM 3119 N N . THR A 1 389 ? 14.124 62.538 1.643 1.00 38.12 389 THR A N 1
ATOM 3120 C CA . THR A 1 389 ? 13.484 63.851 1.720 1.00 38.12 389 THR A CA 1
ATOM 3121 C C . THR A 1 389 ? 12.611 64.248 0.532 1.00 38.12 389 THR A C 1
ATOM 3123 O O . THR A 1 389 ? 13.108 64.250 -0.591 1.00 38.12 389 THR A O 1
ATOM 3126 N N . LEU A 1 390 ? 11.437 64.823 0.812 1.00 36.78 390 LEU A N 1
ATOM 3127 C CA . LEU A 1 390 ? 10.932 65.983 0.072 1.00 36.78 390 LEU A CA 1
ATOM 3128 C C . LEU A 1 390 ? 10.271 66.996 1.025 1.00 36.78 390 LEU A C 1
ATOM 3130 O O . LEU A 1 390 ? 9.438 66.656 1.860 1.00 36.78 390 LEU A O 1
ATOM 3134 N N . ARG A 1 391 ? 10.727 68.246 0.873 1.00 35.53 391 ARG A N 1
ATOM 3135 C CA . ARG A 1 391 ? 10.125 69.519 1.314 1.00 35.53 391 ARG A CA 1
ATOM 3136 C C . ARG A 1 391 ? 8.664 69.571 0.832 1.00 35.53 391 ARG A C 1
ATOM 3138 O O . ARG A 1 391 ? 8.385 69.019 -0.221 1.00 35.53 391 ARG A O 1
ATOM 3145 N N . GLY A 1 392 ? 7.694 70.245 1.431 1.00 35.31 392 GLY A N 1
ATOM 3146 C CA . GLY A 1 392 ? 7.595 71.225 2.505 1.00 35.31 392 GLY A CA 1
ATOM 3147 C C . GLY A 1 392 ? 6.199 71.872 2.380 1.00 35.31 392 GLY A C 1
ATOM 3148 O O . GLY A 1 392 ? 5.478 71.574 1.429 1.00 35.31 392 GLY A O 1
ATOM 3149 N N . VAL A 1 393 ? 5.901 72.809 3.285 1.00 37.97 393 VAL A N 1
ATOM 3150 C CA . VAL A 1 393 ? 4.736 73.723 3.335 1.00 37.97 393 VAL A CA 1
ATOM 3151 C C . VAL A 1 393 ? 3.557 73.278 4.232 1.00 37.97 393 VAL A C 1
ATOM 3153 O O . VAL A 1 393 ? 2.674 72.522 3.842 1.00 37.97 393 VAL A O 1
ATOM 3156 N N . ASP A 1 394 ? 3.611 73.827 5.451 1.00 38.69 394 ASP A N 1
ATOM 3157 C CA . ASP A 1 394 ? 2.581 74.112 6.475 1.00 38.69 394 ASP A CA 1
ATOM 3158 C C . ASP A 1 394 ? 1.431 75.039 5.974 1.00 38.69 394 ASP A C 1
ATOM 3160 O O . ASP A 1 394 ? 1.520 75.548 4.857 1.00 38.69 394 ASP A O 1
ATOM 3164 N N . PRO A 1 395 ? 0.488 75.524 6.821 1.00 54.53 395 PRO A N 1
ATOM 3165 C CA . PRO A 1 395 ? -0.335 74.867 7.855 1.00 54.53 395 PRO A CA 1
ATOM 3166 C C . PRO A 1 395 ? -1.818 75.346 7.815 1.00 54.53 395 PRO A C 1
ATOM 3168 O O . PRO A 1 395 ? -2.111 76.414 7.285 1.00 54.53 395 PRO A O 1
ATOM 3171 N N . ALA A 1 396 ? -2.756 74.650 8.477 1.00 36.84 396 ALA A N 1
ATOM 3172 C CA . ALA A 1 396 ? -3.988 75.275 9.003 1.00 36.84 396 ALA A CA 1
ATOM 3173 C C . ALA A 1 396 ? -4.757 74.368 9.991 1.00 36.84 396 ALA A C 1
ATOM 3175 O O . ALA A 1 396 ? -5.367 73.391 9.576 1.00 36.84 396 ALA A O 1
ATOM 3176 N N . GLY A 1 397 ? -4.780 74.768 11.270 1.00 34.72 397 GLY A N 1
ATOM 3177 C CA . GLY A 1 397 ? -6.019 74.962 12.051 1.00 34.72 397 GLY A CA 1
ATOM 3178 C C . GLY A 1 397 ? -6.756 73.753 12.681 1.00 34.72 397 GLY A C 1
ATOM 3179 O O . GLY A 1 397 ? -7.037 72.789 11.979 1.00 34.72 397 GLY A O 1
ATOM 3180 N N . PRO A 1 398 ? -7.149 73.818 13.977 1.00 53.59 398 PRO A N 1
ATOM 3181 C CA . PRO A 1 398 ? -7.798 72.728 14.725 1.00 53.59 398 PRO A CA 1
ATOM 3182 C C . PRO A 1 398 ? -9.319 72.922 14.943 1.00 53.59 398 PRO A C 1
ATOM 3184 O O . PRO A 1 398 ? -9.804 74.048 14.896 1.00 53.59 398 PRO A O 1
ATOM 3187 N N . ALA A 1 399 ? -10.040 71.832 15.249 1.00 35.34 399 ALA A N 1
ATOM 3188 C CA . ALA A 1 399 ? -11.352 71.773 15.937 1.00 35.34 399 ALA A CA 1
ATOM 3189 C C . ALA A 1 399 ? -11.726 70.278 16.119 1.00 35.34 399 ALA A C 1
ATOM 3191 O O . ALA A 1 399 ? -11.712 69.530 15.148 1.00 35.34 399 ALA A O 1
ATOM 3192 N N . ASP A 1 400 ? -11.769 69.711 17.326 1.00 30.48 400 ASP A N 1
ATOM 3193 C CA . ASP A 1 400 ? -12.816 69.752 18.369 1.00 30.48 400 ASP A CA 1
ATOM 3194 C C . ASP A 1 400 ? -13.791 68.545 18.352 1.00 30.48 400 ASP A C 1
ATOM 3196 O O . ASP A 1 400 ? -14.469 68.275 17.369 1.00 30.48 400 ASP A O 1
ATOM 3200 N N . VAL A 1 401 ? -13.853 67.885 19.523 1.00 30.02 401 VAL A N 1
ATOM 3201 C CA . VAL A 1 401 ? -15.035 67.343 20.240 1.00 30.02 401 VAL A CA 1
ATOM 3202 C C . VAL A 1 401 ? -15.860 66.189 19.624 1.00 30.02 401 VAL A C 1
ATOM 3204 O O . VAL A 1 401 ? -16.570 66.364 18.644 1.00 30.02 401 VAL A O 1
ATOM 3207 N N . ALA A 1 402 ? -15.905 65.033 20.315 1.00 28.58 402 ALA A N 1
ATOM 3208 C CA . ALA A 1 402 ? -17.090 64.552 21.069 1.00 28.58 402 ALA A CA 1
ATOM 3209 C C . ALA A 1 402 ? -16.988 63.069 21.503 1.00 28.58 402 ALA A C 1
ATOM 3211 O O . ALA A 1 402 ? -16.615 62.185 20.737 1.00 28.58 402 ALA A O 1
ATOM 3212 N N . LEU A 1 403 ? -17.394 62.817 22.749 1.00 26.95 403 LEU A N 1
ATOM 3213 C CA . LEU A 1 403 ? -17.522 61.535 23.449 1.00 26.95 403 LEU A CA 1
ATOM 3214 C C . LEU A 1 403 ? -18.985 61.016 23.401 1.00 26.95 403 LEU A C 1
ATOM 3216 O O . LEU A 1 403 ? -19.873 61.785 23.749 1.00 26.95 403 LEU A O 1
ATOM 3220 N N . VAL A 1 404 ? -19.162 59.696 23.150 1.00 26.62 404 VAL A N 1
ATOM 3221 C CA . VAL A 1 404 ? -20.045 58.726 23.891 1.00 26.62 404 VAL A CA 1
ATOM 3222 C C . VAL A 1 404 ? -21.587 58.844 23.678 1.00 26.62 404 VAL A C 1
ATOM 3224 O O . VAL A 1 404 ? -22.059 59.922 23.345 1.00 26.62 404 VAL A O 1
ATOM 3227 N N . PRO A 1 405 ? -22.453 57.838 23.994 1.00 37.34 405 PRO A N 1
ATOM 3228 C CA . PRO A 1 405 ? -22.494 56.367 23.781 1.00 37.34 405 PRO A CA 1
ATOM 3229 C C . PRO A 1 405 ? -23.803 55.899 23.073 1.00 37.34 405 PRO A C 1
ATOM 3231 O O . PRO A 1 405 ? -24.722 56.688 22.891 1.00 37.34 405 PRO A O 1
ATOM 3234 N N . PHE A 1 406 ? -23.991 54.589 22.822 1.00 26.00 406 PHE A N 1
ATOM 3235 C CA . PHE A 1 406 ? -25.349 54.008 22.767 1.00 26.00 406 PHE A CA 1
ATOM 3236 C C . PHE A 1 406 ? -25.464 52.613 23.408 1.00 26.00 406 PHE A C 1
ATOM 3238 O O . PHE A 1 406 ? -24.499 51.859 23.510 1.00 26.00 406 PHE A O 1
ATOM 3245 N N . PHE A 1 407 ? -26.675 52.368 23.906 1.00 27.19 407 PHE A N 1
ATOM 3246 C CA . PHE A 1 407 ? -27.104 51.474 24.981 1.00 27.19 407 PHE A CA 1
ATOM 3247 C C . PHE A 1 407 ? -27.340 50.001 24.607 1.00 27.19 407 PHE A C 1
ATOM 3249 O O . PHE A 1 407 ? -27.580 49.647 23.457 1.00 27.19 407 PHE A O 1
ATOM 3256 N N . ARG A 1 408 ? -27.368 49.185 25.671 1.00 26.64 408 ARG A N 1
ATOM 3257 C CA . ARG A 1 408 ? -27.967 47.846 25.783 1.00 26.64 408 ARG A CA 1
ATOM 3258 C C . ARG A 1 408 ? -29.485 47.859 25.546 1.00 26.64 408 ARG A C 1
ATOM 3260 O O . ARG A 1 408 ? -30.166 48.738 26.071 1.00 26.64 408 ARG A O 1
ATOM 3267 N N . ASN A 1 409 ? -29.992 46.798 24.921 1.00 31.95 409 ASN A N 1
ATOM 3268 C CA . ASN A 1 409 ? -30.779 45.751 25.591 1.00 31.95 409 ASN A CA 1
ATOM 3269 C C . ASN A 1 409 ? -30.599 44.418 24.869 1.00 31.95 409 ASN A C 1
ATOM 3271 O O . ASN A 1 409 ? -30.445 44.456 23.628 1.00 31.95 409 ASN A O 1
#

Foldseek 3Di:
DVVQLVVLVVCVVVVVADDPPPDDPVVCSVVSNDPPDDPDQQQQFWLLSLLVCLVVVDDPPLDDPLVVLQLVVLSVLCCVQLPRRHTPPPDALVSLLSSQVVQQPDDDPNHGDAQVSSVVSVVSVQVSVVVCCVSVNDDDHDRNPPHDHPDHDDDAFADEPVVLVVVVVVPDDPVVSLCNLVRYAYAPVRLCVVQVVQQPVCPPPLDNDDDPAADDFPPLPFPVPDDQWGFDFDDDSVDTDTDTAGADPVQVVRLVVCVVVQPDEGGSDDDDDPPDDSHDDQHPVNSFVVVCVSCPPHPCNSNNGLVSLQLNLLLNCVLQVPDVVVVCVVPVDDDPVVVVSSDDDDDDHDHDDDRGHHHDHDDDDPRDDDDDDDDDDDPDDDDDDDDDDDDDDDDDDDDDDDDDDDDDD

Radius of gyration: 31.13 Å; chains: 1; bounding box: 62×99×85 Å

Sequence (409 aa):
MLSRVNDTLKDIKRGRLRVPDDADPALFILSDGKVDKKPEVPTVRTLADLFRVYEETLPPGVKEESTRDGERIHLKHLGRHLNEKMPVRGMKPHDLQNYINRRGGDTWNGEPIKGDTIAKEVTTFRLIWNWAVRMGYINGNVPVDGLEYPKRDEREPFMTWEEIERRIARGVPDDVGTKLWEYLYLTRSQIDEVLLPGIHLSTQCSFSSPIPVPVEARFSVRKSTISNSMKGLSKSAKKLTFRPVEMSSQLSEVMKEWFDQHPGGSYTIVPRGKRRAPNEALTVCAAHDHFKRTLAGSRWDKIQGFHVFRHSFVSNAAYAGVPEAVIDAWMGHQTEEMRRRRQAPVPGAAAVGDWFSIWWEWAIIRGCGPAPVPRRKFPTPPHPTAGQTLRGVDPAGPADVALVPFFRN

pLDDT: mean 72.84, std 23.62, range [22.88, 98.12]

Secondary structure (DSSP, 8-state):
-HHHHHHHHHHHHTTSS---TTS-HHHHHHTTT---S--------BHHHHHHHHHHHS-TTSS-HHHHHHHHHHHHHHHHHHTTTSBSTT--HHHHHHHHHHHHT-EETTEEPPHHHHHHHHHHHHHHHHHHHHTTSS-S--S-TT---PPPPPPPPPB-HHHHHHHHHTT--HHHHHHHGGGB---HHHHHHHHHHHHH-TTSSS--S---S---S-----GGG-BSEEEEEEEETTEEEEEEEE--HHHHHHHHHHHHH---SSSSS---STTS-TTPPPPHHHHHHHHHHHHTTSTTTT--STHHHHHHHHHHHHHTT--HHHHHHTTT---HHHHHTT----S---------TT----SS----PPPPPP-PPPPPPPPPPP-----------------------